Protein AF-0000000067175466 (afdb_homodimer)

Structure (mmCIF, N/CA/C/O backbone):
data_AF-0000000067175466-model_v1
#
loop_
_entity.id
_entity.type
_entity.pdbx_description
1 polymer 'Oxidoreductase, zinc-binding dehydrogenase family protein'
#
loop_
_atom_site.group_PDB
_atom_site.id
_atom_site.type_symbol
_atom_site.label_atom_id
_atom_site.label_alt_id
_atom_site.label_comp_id
_atom_site.label_asym_id
_atom_site.label_entity_id
_atom_site.label_seq_id
_atom_site.pdbx_PDB_ins_code
_atom_site.Cartn_x
_atom_site.Cartn_y
_atom_site.Cartn_z
_atom_site.occupancy
_atom_site.B_iso_or_equiv
_atom_site.auth_seq_id
_atom_site.auth_comp_id
_atom_site.auth_asym_id
_atom_site.auth_atom_id
_atom_site.pdbx_PDB_model_num
ATOM 1 N N . MET A 1 1 ? 16.094 -50.844 -19 1 35.53 1 MET A N 1
ATOM 2 C CA . MET A 1 1 ? 17.141 -49.906 -19.438 1 35.53 1 MET A CA 1
ATOM 3 C C . MET A 1 1 ? 16.75 -48.469 -19.141 1 35.53 1 MET A C 1
ATOM 5 O O . MET A 1 1 ? 15.695 -48 -19.578 1 35.53 1 MET A O 1
ATOM 9 N N . VAL A 1 2 ? 16.969 -47.969 -17.984 1 48.56 2 VAL A N 1
ATOM 10 C CA . VAL A 1 2 ? 16.625 -46.594 -17.594 1 48.56 2 VAL A CA 1
ATOM 11 C C . VAL A 1 2 ? 16.984 -45.625 -18.719 1 48.56 2 VAL A C 1
ATOM 13 O O . VAL A 1 2 ? 18.156 -45.531 -19.109 1 48.56 2 VAL A O 1
ATOM 16 N N . GLY A 1 3 ? 16.109 -45.406 -19.625 1 63.59 3 GLY A N 1
ATOM 17 C CA . GLY A 1 3 ? 16.406 -44.719 -20.859 1 63.59 3 GLY A CA 1
ATOM 18 C C . GLY A 1 3 ? 17.25 -43.469 -20.672 1 63.59 3 GLY A C 1
ATOM 19 O O . GLY A 1 3 ? 17.25 -42.875 -19.594 1 63.59 3 GLY A O 1
ATOM 20 N N . THR A 1 4 ? 18.344 -43.312 -21.453 1 87.56 4 THR A N 1
ATOM 21 C CA . THR A 1 4 ? 19.375 -42.281 -21.422 1 87.56 4 THR A CA 1
ATOM 22 C C . THR A 1 4 ? 18.812 -40.969 -21.953 1 87.56 4 THR A C 1
ATOM 24 O O . THR A 1 4 ? 19.516 -39.938 -21.938 1 87.56 4 THR A O 1
ATOM 27 N N . GLU A 1 5 ? 17.453 -41.125 -22.312 1 96 5 GLU A N 1
ATOM 28 C CA . GLU A 1 5 ? 16.859 -39.906 -22.875 1 96 5 GLU A CA 1
ATOM 29 C C . GLU A 1 5 ? 15.438 -39.719 -22.359 1 96 5 GLU A C 1
ATOM 31 O O . GLU A 1 5 ? 14.805 -40.656 -21.875 1 96 5 GLU A O 1
ATOM 36 N N . ILE A 1 6 ? 15.008 -38.5 -22.422 1 96.25 6 ILE A N 1
ATOM 37 C CA . ILE A 1 6 ? 13.633 -38.188 -22.047 1 96.25 6 ILE A CA 1
ATOM 38 C C . ILE A 1 6 ? 13.031 -37.219 -23.078 1 96.25 6 ILE A C 1
ATOM 40 O O . ILE A 1 6 ? 13.758 -36.531 -23.812 1 96.25 6 ILE A O 1
ATOM 44 N N . ARG A 1 7 ? 11.672 -37.188 -23.109 1 97.12 7 ARG A N 1
ATOM 45 C CA . ARG A 1 7 ? 10.922 -36.219 -23.875 1 97.12 7 ARG A CA 1
ATOM 46 C C . ARG A 1 7 ? 10.656 -34.969 -23.047 1 97.12 7 ARG A C 1
ATOM 48 O O . ARG A 1 7 ? 10.43 -35.062 -21.828 1 97.12 7 ARG A O 1
ATOM 55 N N . ARG A 1 8 ? 10.766 -33.844 -23.625 1 97.12 8 ARG A N 1
ATOM 56 C CA . ARG A 1 8 ? 10.375 -32.594 -22.984 1 97.12 8 ARG A CA 1
ATOM 57 C C . ARG A 1 8 ? 9.703 -31.656 -23.984 1 97.12 8 ARG A C 1
ATOM 59 O O . ARG A 1 8 ? 9.992 -31.703 -25.188 1 97.12 8 ARG A O 1
ATOM 66 N N . VAL A 1 9 ? 8.828 -30.875 -23.531 1 97.06 9 VAL A N 1
ATOM 67 C CA . VAL A 1 9 ? 8.125 -29.906 -24.375 1 97.06 9 VAL A CA 1
ATOM 68 C C . VAL A 1 9 ? 8.984 -28.656 -24.547 1 97.06 9 VAL A C 1
ATOM 70 O O . VAL A 1 9 ? 9.625 -28.203 -23.609 1 97.06 9 VAL A O 1
ATOM 73 N N . VAL A 1 10 ? 9.047 -28.141 -25.734 1 96.75 10 VAL A N 1
ATOM 74 C CA . VAL A 1 10 ? 9.648 -26.844 -26.047 1 96.75 10 VAL A CA 1
ATOM 75 C C . VAL A 1 10 ? 8.625 -25.953 -26.75 1 96.75 10 VAL A C 1
ATOM 77 O O . VAL A 1 10 ? 7.949 -26.375 -27.688 1 96.75 10 VAL A O 1
ATOM 80 N N . VAL A 1 11 ? 8.477 -24.766 -26.203 1 95 11 VAL A N 1
ATOM 81 C CA . VAL A 1 11 ? 7.527 -23.797 -26.75 1 95 11 VAL A CA 1
ATOM 82 C C . VAL A 1 11 ? 8.281 -22.672 -27.438 1 95 11 VAL A C 1
ATOM 84 O O . VAL A 1 11 ? 9.023 -21.922 -26.797 1 95 11 VAL A O 1
ATOM 87 N N . SER A 1 12 ? 8.055 -22.516 -28.734 1 92.88 12 SER A N 1
ATOM 88 C CA . SER A 1 12 ? 8.68 -21.438 -29.5 1 92.88 12 SER A CA 1
ATOM 89 C C . SER A 1 12 ? 7.668 -20.344 -29.828 1 92.88 12 SER A C 1
ATOM 91 O O . SER A 1 12 ? 8.047 -19.219 -30.125 1 92.88 12 SER A O 1
ATOM 93 N N . ALA A 1 13 ? 6.496 -20.688 -29.875 1 89.19 13 ALA A N 1
ATOM 94 C CA . ALA A 1 13 ? 5.328 -19.828 -30.062 1 89.19 13 ALA A CA 1
ATOM 95 C C . ALA A 1 13 ? 4.039 -20.578 -29.734 1 89.19 13 ALA A C 1
ATOM 97 O O . ALA A 1 13 ? 4.059 -21.781 -29.5 1 89.19 13 ALA A O 1
ATOM 98 N N . LEU A 1 14 ? 2.949 -19.828 -29.656 1 84.75 14 LEU A N 1
ATOM 99 C CA . LEU A 1 14 ? 1.673 -20.453 -29.328 1 84.75 14 LEU A CA 1
ATOM 100 C C . LEU A 1 14 ? 1.303 -21.5 -30.359 1 84.75 14 LEU A C 1
ATOM 102 O O . LEU A 1 14 ? 0.664 -22.516 -30.031 1 84.75 14 LEU A O 1
ATOM 106 N N . ASP A 1 15 ? 1.698 -21.281 -31.578 1 87.69 15 ASP A N 1
ATOM 107 C CA . ASP A 1 15 ? 1.371 -22.203 -32.656 1 87.69 15 ASP A CA 1
ATOM 108 C C . ASP A 1 15 ? 2.562 -23.094 -33 1 87.69 15 ASP A C 1
ATOM 110 O O . ASP A 1 15 ? 2.572 -23.766 -34.031 1 87.69 15 ASP A O 1
ATOM 114 N N . ASP A 1 16 ? 3.574 -23.062 -32.125 1 93.19 16 ASP A N 1
ATOM 115 C CA . ASP A 1 16 ? 4.77 -23.875 -32.344 1 93.19 16 ASP A CA 1
ATOM 116 C C . ASP A 1 16 ? 5.211 -24.516 -31.016 1 93.19 16 ASP A C 1
ATOM 118 O O . ASP A 1 16 ? 6.168 -24.062 -30.391 1 93.19 16 ASP A O 1
ATOM 122 N N . ILE A 1 17 ? 4.625 -25.547 -30.656 1 94.88 17 ILE A N 1
ATOM 123 C CA . ILE A 1 17 ? 4.895 -26.359 -29.469 1 94.88 17 ILE A CA 1
ATOM 124 C C . ILE A 1 17 ? 5.301 -27.766 -29.891 1 94.88 17 ILE A C 1
ATOM 126 O O . ILE A 1 17 ? 4.539 -28.453 -30.578 1 94.88 17 ILE A O 1
ATOM 130 N N . ALA A 1 18 ? 6.477 -28.094 -29.516 1 95.88 18 ALA A N 1
ATOM 131 C CA . ALA A 1 18 ? 7.023 -29.375 -29.969 1 95.88 18 ALA A CA 1
ATOM 132 C C . ALA A 1 18 ? 7.562 -30.188 -28.797 1 95.88 18 ALA A C 1
ATOM 134 O O . ALA A 1 18 ? 7.715 -29.656 -27.688 1 95.88 18 ALA A O 1
ATOM 135 N N . ILE A 1 19 ? 7.73 -31.438 -29.031 1 96.62 19 ILE A N 1
ATOM 136 C CA . ILE A 1 19 ? 8.391 -32.344 -28.094 1 96.62 19 ILE A CA 1
ATOM 137 C C . ILE A 1 19 ? 9.789 -32.688 -28.609 1 96.62 19 ILE A C 1
ATOM 139 O O . ILE A 1 19 ? 9.953 -33.094 -29.75 1 96.62 19 ILE A O 1
ATOM 143 N N . GLU A 1 20 ? 10.719 -32.406 -27.797 1 96.88 20 GLU A N 1
ATOM 144 C CA . GLU A 1 20 ? 12.094 -32.75 -28.141 1 96.88 20 GLU A CA 1
ATOM 145 C C . GLU A 1 20 ? 12.609 -33.875 -27.234 1 96.88 20 GLU A C 1
ATOM 147 O O . GLU A 1 20 ? 12.07 -34.125 -26.156 1 96.88 20 GLU A O 1
ATOM 152 N N . THR A 1 21 ? 13.609 -34.594 -27.75 1 96.94 21 THR A N 1
ATOM 153 C CA . THR A 1 21 ? 14.289 -35.625 -26.969 1 96.94 21 THR A CA 1
ATOM 154 C C . THR A 1 21 ? 15.648 -35.125 -26.484 1 96.94 21 THR A C 1
ATOM 156 O O . THR A 1 21 ? 16.438 -34.625 -27.281 1 96.94 21 THR A O 1
ATOM 159 N N . VAL A 1 22 ? 15.859 -35.219 -25.25 1 97 22 VAL A N 1
ATOM 160 C CA . VAL A 1 22 ? 17.109 -34.781 -24.656 1 97 22 VAL A CA 1
ATOM 161 C C . VAL A 1 22 ? 17.656 -35.844 -23.719 1 97 22 VAL A C 1
ATOM 163 O O . VAL A 1 22 ? 16.938 -36.75 -23.297 1 97 22 VAL A O 1
ATOM 166 N N . PRO A 1 23 ? 18.938 -35.781 -23.438 1 96.69 23 PRO A N 1
ATOM 167 C CA . PRO A 1 23 ? 19.469 -36.688 -22.438 1 96.69 23 PRO A CA 1
ATOM 168 C C . PRO A 1 23 ? 18.766 -36.531 -21.078 1 96.69 23 PRO A C 1
ATOM 170 O O . PRO A 1 23 ? 18.422 -35.438 -20.672 1 96.69 23 PRO A O 1
ATOM 173 N N . GLN A 1 24 ? 18.5 -37.688 -20.453 1 96.44 24 GLN A N 1
ATOM 174 C CA . GLN A 1 24 ? 17.922 -37.625 -19.109 1 96.44 24 GLN A CA 1
ATOM 175 C C . GLN A 1 24 ? 18.844 -36.906 -18.141 1 96.44 24 GLN A C 1
ATOM 177 O O . GLN A 1 24 ? 20.016 -37.25 -18.016 1 96.44 24 GLN A O 1
ATOM 182 N N . PRO A 1 25 ? 18.375 -35.938 -17.484 1 95.38 25 PRO A N 1
ATOM 183 C CA . PRO A 1 25 ? 19.219 -35.219 -16.516 1 95.38 25 PRO A CA 1
ATOM 184 C C . PRO A 1 25 ? 19.531 -36.062 -15.273 1 95.38 25 PRO A C 1
ATOM 186 O O . PRO A 1 25 ? 18.688 -36.812 -14.805 1 95.38 25 PRO A O 1
ATOM 189 N N . GLU A 1 26 ? 20.688 -35.938 -14.781 1 96.81 26 GLU A N 1
ATOM 190 C CA . GLU A 1 26 ? 21.109 -36.594 -13.539 1 96.81 26 GLU A CA 1
ATOM 191 C C . GLU A 1 26 ? 21.172 -35.594 -12.391 1 96.81 26 GLU A C 1
ATOM 193 O O . GLU A 1 26 ? 21.703 -34.5 -12.547 1 96.81 26 GLU A O 1
ATOM 198 N N . PRO A 1 27 ? 20.594 -36 -11.258 1 98.12 27 PRO A N 1
ATOM 199 C CA . PRO A 1 27 ? 20.609 -35.062 -10.148 1 98.12 27 PRO A CA 1
ATOM 200 C C . PRO A 1 27 ? 22 -34.875 -9.539 1 98.12 27 PRO A C 1
ATOM 202 O O . PRO A 1 27 ? 22.719 -35.844 -9.336 1 98.12 27 PRO A O 1
ATOM 205 N N . GLY A 1 28 ? 22.359 -33.594 -9.367 1 98 28 GLY A N 1
ATOM 206 C CA . GLY A 1 28 ? 23.562 -33.281 -8.602 1 98 28 GLY A CA 1
ATOM 207 C C . GLY A 1 28 ? 23.344 -33.312 -7.105 1 98 28 GLY A C 1
ATOM 208 O O . GLY A 1 28 ? 22.281 -33.75 -6.637 1 98 28 GLY A O 1
ATOM 209 N N . PRO A 1 29 ? 24.438 -32.906 -6.352 1 98.19 29 PRO A N 1
ATOM 210 C CA . PRO A 1 29 ? 24.297 -32.844 -4.895 1 98.19 29 PRO A CA 1
ATOM 211 C C . PRO A 1 29 ? 23.094 -31.984 -4.461 1 98.19 29 PRO A C 1
ATOM 213 O O . PRO A 1 29 ? 22.938 -30.859 -4.938 1 98.19 29 PRO A O 1
ATOM 216 N N . GLY A 1 30 ? 22.234 -32.562 -3.564 1 98.12 30 GLY A N 1
ATOM 217 C CA . GLY A 1 30 ? 21.094 -31.844 -3.025 1 98.12 30 GLY A CA 1
ATOM 218 C C . GLY A 1 30 ? 19.891 -31.844 -3.957 1 98.12 30 GLY A C 1
ATOM 219 O O . GLY A 1 30 ? 18.828 -31.312 -3.613 1 98.12 30 GLY A O 1
ATOM 220 N N . GLU A 1 31 ? 20.062 -32.469 -5.098 1 98.56 31 GLU A N 1
ATOM 221 C CA . GLU A 1 31 ? 19 -32.5 -6.102 1 98.56 31 GLU A CA 1
ATOM 222 C C . GLU A 1 31 ? 18.375 -33.875 -6.195 1 98.56 31 GLU A C 1
ATOM 224 O O . GLU A 1 31 ? 18.906 -34.844 -5.664 1 98.56 31 GLU A O 1
ATOM 229 N N . VAL A 1 32 ? 17.234 -33.969 -6.797 1 98.75 32 VAL A N 1
ATOM 230 C CA . VAL A 1 32 ? 16.547 -35.219 -7.074 1 98.75 32 VAL A CA 1
ATOM 231 C C . VAL A 1 32 ? 16.016 -35.219 -8.5 1 98.75 32 VAL A C 1
ATOM 233 O O . VAL A 1 32 ? 15.812 -34.156 -9.094 1 98.75 32 VAL A O 1
ATOM 236 N N . ARG A 1 33 ? 15.859 -36.312 -9.062 1 98.5 33 ARG A N 1
ATOM 237 C CA . ARG A 1 33 ? 15.094 -36.469 -10.297 1 98.5 33 ARG A CA 1
ATOM 238 C C . ARG A 1 33 ? 13.672 -36.938 -10.008 1 98.5 33 ARG A C 1
ATOM 240 O O . ARG A 1 33 ? 13.469 -37.875 -9.242 1 98.5 33 ARG A O 1
ATOM 247 N N . VAL A 1 34 ? 12.773 -36.281 -10.523 1 98.44 34 VAL A N 1
ATOM 248 C CA . VAL A 1 34 ? 11.359 -36.531 -10.297 1 98.44 34 VAL A CA 1
ATOM 249 C C . VAL A 1 34 ? 10.703 -37.031 -11.594 1 98.44 34 VAL A C 1
ATOM 251 O O . VAL A 1 34 ? 10.867 -36.375 -12.641 1 98.44 34 VAL A O 1
ATOM 254 N N . ARG A 1 35 ? 10.047 -38.125 -11.555 1 97.88 35 ARG A N 1
ATOM 255 C CA . ARG A 1 35 ? 9.18 -38.531 -12.656 1 97.88 35 ARG A CA 1
ATOM 256 C C . ARG A 1 35 ? 7.891 -37.719 -12.656 1 97.88 35 ARG A C 1
ATOM 258 O O . ARG A 1 35 ? 7.168 -37.688 -11.656 1 97.88 35 ARG A O 1
ATOM 265 N N . THR A 1 36 ? 7.633 -37.094 -13.781 1 98.19 36 THR A N 1
ATOM 266 C CA . THR A 1 36 ? 6.465 -36.219 -13.859 1 98.19 36 THR A CA 1
ATOM 267 C C . THR A 1 36 ? 5.18 -37.031 -13.938 1 98.19 36 THR A C 1
ATOM 269 O O . THR A 1 36 ? 5.121 -38.031 -14.656 1 98.19 36 THR A O 1
ATOM 272 N N . VAL A 1 37 ? 4.195 -36.625 -13.18 1 97.75 37 VAL A N 1
ATOM 273 C CA . VAL A 1 37 ? 2.896 -37.281 -13.227 1 97.75 37 VAL A CA 1
ATOM 274 C C . VAL A 1 37 ? 1.866 -36.344 -13.875 1 97.75 37 VAL A C 1
ATOM 276 O O . VAL A 1 37 ? 1.176 -36.75 -14.82 1 97.75 37 VAL A O 1
ATOM 279 N N . LEU A 1 38 ? 1.752 -35.156 -13.391 1 97.81 38 LEU A N 1
ATOM 280 C CA . LEU A 1 38 ? 0.767 -34.156 -13.828 1 97.81 38 LEU A CA 1
ATOM 281 C C . LEU A 1 38 ? 1.372 -32.75 -13.852 1 97.81 38 LEU A C 1
ATOM 283 O O . LEU A 1 38 ? 2.148 -32.406 -12.961 1 97.81 38 LEU A O 1
ATOM 287 N N . VAL A 1 39 ? 1.062 -31.984 -14.891 1 98.19 39 VAL A N 1
ATOM 288 C CA . VAL A 1 39 ? 1.509 -30.594 -15 1 98.19 39 VAL A CA 1
ATOM 289 C C . VAL A 1 39 ? 0.324 -29.688 -15.336 1 98.19 39 VAL A C 1
ATOM 291 O O . VAL A 1 39 ? -0.518 -30.047 -16.172 1 98.19 39 VAL A O 1
ATOM 294 N N . GLY A 1 40 ? 0.217 -28.578 -14.625 1 97.19 40 GLY A N 1
ATOM 295 C CA . GLY A 1 40 ? -0.778 -27.578 -14.969 1 97.19 40 GLY A CA 1
ATOM 296 C C . GLY A 1 40 ? -0.244 -26.5 -15.883 1 97.19 40 GLY A C 1
ATOM 297 O O . GLY A 1 40 ? 0.903 -26.078 -15.75 1 97.19 40 GLY A O 1
ATOM 298 N N . ILE A 1 41 ? -1.105 -26.078 -16.797 1 94.5 41 ILE A N 1
ATOM 299 C CA . ILE A 1 41 ? -0.756 -24.953 -17.656 1 94.5 41 ILE A CA 1
ATOM 300 C C . ILE A 1 41 ? -1.214 -23.641 -17.016 1 94.5 41 ILE A C 1
ATOM 302 O O . ILE A 1 41 ? -2.375 -23.516 -16.625 1 94.5 41 ILE A O 1
ATOM 306 N N . CYS A 1 42 ? -0.315 -22.688 -16.859 1 88.38 42 CYS A N 1
ATOM 307 C CA . CYS A 1 42 ? -0.604 -21.406 -16.234 1 88.38 42 CYS A CA 1
ATOM 308 C C . CYS A 1 42 ? -0.792 -20.312 -17.266 1 88.38 42 CYS A C 1
ATOM 310 O O . CYS A 1 42 ? -0.293 -20.438 -18.391 1 88.38 42 CYS A O 1
ATOM 312 N N . GLY A 1 43 ? -1.577 -19.25 -16.828 1 82.69 43 GLY A N 1
ATOM 313 C CA . GLY A 1 43 ? -1.72 -18.109 -17.703 1 82.69 43 GLY A CA 1
ATOM 314 C C . GLY A 1 43 ? -0.39 -17.516 -18.125 1 82.69 43 GLY A C 1
ATOM 315 O O . GLY A 1 43 ? -0.25 -17.031 -19.25 1 82.69 43 GLY A O 1
ATOM 316 N N . SER A 1 44 ? 0.544 -17.531 -17.297 1 78.75 44 SER A N 1
ATOM 317 C CA . SER A 1 44 ? 1.871 -17.016 -17.625 1 78.75 44 SER A CA 1
ATOM 318 C C . SER A 1 44 ? 2.518 -17.797 -18.75 1 78.75 44 SER A C 1
ATOM 320 O O . SER A 1 44 ? 3.299 -17.266 -19.531 1 78.75 44 SER A O 1
ATOM 322 N N . ASP A 1 45 ? 2.234 -19.047 -18.812 1 83.25 45 ASP A N 1
ATOM 323 C CA . ASP A 1 45 ? 2.709 -19.859 -19.938 1 83.25 45 ASP A CA 1
ATOM 324 C C . ASP A 1 45 ? 2.141 -19.359 -21.266 1 83.25 45 ASP A C 1
ATOM 326 O O . ASP A 1 45 ? 2.857 -19.297 -22.266 1 83.25 45 ASP A O 1
ATOM 330 N N . LEU A 1 46 ? 0.896 -19.016 -21.141 1 79.31 46 LEU A N 1
ATOM 331 C CA . LEU A 1 46 ? 0.24 -18.5 -22.328 1 79.31 46 LEU A CA 1
ATOM 332 C C . LEU A 1 46 ? 0.834 -17.156 -22.734 1 79.31 46 LEU A C 1
ATOM 334 O O . LEU A 1 46 ? 1.092 -16.922 -23.922 1 79.31 46 LEU A O 1
ATOM 338 N N . HIS A 1 47 ? 1.051 -16.312 -21.734 1 78.12 47 HIS A N 1
ATOM 339 C CA . HIS A 1 47 ? 1.656 -15.016 -22 1 78.12 47 HIS A CA 1
ATOM 340 C C . HIS A 1 47 ? 3.041 -15.172 -22.625 1 78.12 47 HIS A C 1
ATOM 342 O O . HIS A 1 47 ? 3.398 -14.43 -23.547 1 78.12 47 HIS A O 1
ATOM 348 N N . ALA A 1 48 ? 3.748 -16.109 -22.156 1 77.44 48 ALA A N 1
ATOM 349 C CA . ALA A 1 48 ? 5.074 -16.391 -22.703 1 77.44 48 ALA A CA 1
ATOM 350 C C . ALA A 1 48 ? 4.984 -16.922 -24.125 1 77.44 48 ALA A C 1
ATOM 352 O O . ALA A 1 48 ? 5.711 -16.469 -25.016 1 77.44 48 ALA A O 1
ATOM 353 N N . ALA A 1 49 ? 4.133 -17.766 -24.328 1 78.88 49 ALA A N 1
ATOM 354 C CA . ALA A 1 49 ? 3.973 -18.391 -25.641 1 78.88 49 ALA A CA 1
ATOM 355 C C . ALA A 1 49 ? 3.602 -17.344 -26.703 1 78.88 49 ALA A C 1
ATOM 357 O O . ALA A 1 49 ? 3.951 -17.484 -27.875 1 78.88 49 ALA A O 1
ATOM 358 N N . CYS A 1 50 ? 2.973 -16.297 -26.156 1 75.56 50 CYS A N 1
ATOM 359 C CA . CYS A 1 50 ? 2.574 -15.211 -27.062 1 75.56 50 CYS A CA 1
ATOM 360 C C . CYS A 1 50 ? 3.693 -14.188 -27.219 1 75.56 50 CYS A C 1
ATOM 362 O O . CYS A 1 50 ? 3.568 -13.242 -28 1 75.56 50 CYS A O 1
ATOM 364 N N . GLY A 1 51 ? 4.777 -14.398 -26.578 1 68.44 51 GLY A N 1
ATOM 365 C CA . GLY A 1 51 ? 5.934 -13.523 -26.672 1 68.44 51 GLY A CA 1
ATOM 366 C C . GLY A 1 51 ? 5.785 -12.242 -25.859 1 68.44 51 GLY A C 1
ATOM 367 O O . GLY A 1 51 ? 6.492 -11.266 -26.109 1 68.44 51 GLY A O 1
ATOM 368 N N . HIS A 1 52 ? 4.914 -12.25 -24.969 1 67.81 52 HIS A N 1
ATOM 369 C CA . HIS A 1 52 ? 4.586 -11.008 -24.281 1 67.81 52 HIS A CA 1
ATOM 370 C C . HIS A 1 52 ? 5.098 -11.016 -22.844 1 67.81 52 HIS A C 1
ATOM 372 O O . HIS A 1 52 ? 4.973 -10.023 -22.125 1 67.81 52 HIS A O 1
ATOM 378 N N . HIS A 1 53 ? 5.727 -12.102 -22.453 1 71.38 53 HIS A N 1
ATOM 379 C CA . HIS A 1 53 ? 6.191 -12.148 -21.062 1 71.38 53 HIS A CA 1
ATOM 380 C C . HIS A 1 53 ? 7.559 -11.492 -20.922 1 71.38 53 HIS A C 1
ATOM 382 O O . HIS A 1 53 ? 8.508 -11.859 -21.625 1 71.38 53 HIS A O 1
ATOM 388 N N . PRO A 1 54 ? 7.73 -10.617 -19.984 1 64.12 54 PRO A N 1
ATOM 389 C CA . PRO A 1 54 ? 8.961 -9.828 -19.922 1 64.12 54 PRO A CA 1
ATOM 390 C C . PRO A 1 54 ? 10.164 -10.648 -19.469 1 64.12 54 PRO A C 1
ATOM 392 O O . PRO A 1 54 ? 11.312 -10.281 -19.75 1 64.12 54 PRO A O 1
ATOM 395 N N . PHE A 1 55 ? 9.898 -11.828 -18.922 1 69.81 55 PHE A N 1
ATOM 396 C CA . PHE A 1 55 ? 11.031 -12.477 -18.281 1 69.81 55 PHE A CA 1
ATOM 397 C C . PHE A 1 55 ? 11.227 -13.891 -18.812 1 69.81 55 PHE A C 1
ATOM 399 O O . PHE A 1 55 ? 12.031 -14.656 -18.281 1 69.81 55 PHE A O 1
ATOM 406 N N . ILE A 1 56 ? 10.43 -14.242 -19.734 1 74 56 ILE A N 1
ATOM 407 C CA . ILE A 1 56 ? 10.57 -15.562 -20.344 1 74 56 ILE A CA 1
ATOM 408 C C . ILE A 1 56 ? 10.961 -15.422 -21.812 1 74 56 ILE A C 1
ATOM 410 O O . ILE A 1 56 ? 10.188 -14.922 -22.625 1 74 56 ILE A O 1
ATOM 414 N N . ASP A 1 57 ? 12.188 -15.875 -22.109 1 81.69 57 ASP A N 1
ATOM 415 C CA . ASP A 1 57 ? 12.672 -15.844 -23.484 1 81.69 57 ASP A CA 1
ATOM 416 C C . ASP A 1 57 ? 12.242 -17.094 -24.25 1 81.69 57 ASP A C 1
ATOM 418 O O . ASP A 1 57 ? 12.266 -18.203 -23.703 1 81.69 57 ASP A O 1
ATOM 422 N N . LEU A 1 58 ? 11.852 -16.859 -25.438 1 84.31 58 LEU A N 1
ATOM 423 C CA . LEU A 1 58 ? 11.539 -17.984 -26.297 1 84.31 58 LEU A CA 1
ATOM 424 C C . LEU A 1 58 ? 12.773 -18.453 -27.062 1 84.31 58 LEU A C 1
ATOM 426 O O . LEU A 1 58 ? 13.641 -17.641 -27.406 1 84.31 58 LEU A O 1
ATOM 430 N N . PRO A 1 59 ? 12.922 -19.766 -27.359 1 90.25 59 PRO A N 1
ATOM 431 C CA . PRO A 1 59 ? 12.008 -20.797 -26.891 1 90.25 59 PRO A CA 1
ATOM 432 C C . PRO A 1 59 ? 12.188 -21.125 -25.406 1 90.25 59 PRO A C 1
ATOM 434 O O . PRO A 1 59 ? 13.273 -20.891 -24.859 1 90.25 59 PRO A O 1
ATOM 437 N N . TYR A 1 60 ? 11.188 -21.5 -24.734 1 91.19 60 TYR A N 1
ATOM 438 C CA . TYR A 1 60 ? 11.352 -21.906 -23.344 1 91.19 60 TYR A CA 1
ATOM 439 C C . TYR A 1 60 ? 10.75 -23.281 -23.094 1 91.19 60 TYR A C 1
ATOM 441 O O . TYR A 1 60 ? 10.133 -23.859 -23.984 1 91.19 60 TYR A O 1
ATOM 449 N N . ARG A 1 61 ? 11.008 -23.953 -22 1 95.5 61 ARG A N 1
ATOM 450 C CA . ARG A 1 61 ? 10.578 -25.281 -21.578 1 95.5 61 ARG A CA 1
ATOM 451 C C . ARG A 1 61 ? 9.703 -25.203 -20.328 1 95.5 61 ARG A C 1
ATOM 453 O O . ARG A 1 61 ? 10.211 -25.078 -19.219 1 95.5 61 ARG A O 1
ATOM 460 N N . PRO A 1 62 ? 8.375 -25.297 -20.531 1 96.06 62 PRO A N 1
ATOM 461 C CA . PRO A 1 62 ? 7.41 -24.938 -19.484 1 96.06 62 PRO A CA 1
ATOM 462 C C . PRO A 1 62 ? 7.25 -26.047 -18.438 1 96.06 62 PRO A C 1
ATOM 464 O O . PRO A 1 62 ? 7.777 -27.141 -18.609 1 96.06 62 PRO A O 1
ATOM 467 N N . GLY A 1 63 ? 6.488 -25.672 -17.344 1 96.62 63 GLY A N 1
ATOM 468 C CA . GLY A 1 63 ? 6.055 -26.641 -16.359 1 96.62 63 GLY A CA 1
ATOM 469 C C . GLY A 1 63 ? 6.414 -26.234 -14.938 1 96.62 63 GLY A C 1
ATOM 470 O O . GLY A 1 63 ? 7.184 -26.922 -14.266 1 96.62 63 GLY A O 1
ATOM 471 N N . HIS A 1 64 ? 5.828 -25.125 -14.469 1 97 64 HIS A N 1
ATOM 472 C CA . HIS A 1 64 ? 6.145 -24.703 -13.102 1 97 64 HIS A CA 1
ATOM 473 C C . HIS A 1 64 ? 5.086 -25.188 -12.125 1 97 64 HIS A C 1
ATOM 475 O O . HIS A 1 64 ? 5.281 -25.141 -10.906 1 97 64 HIS A O 1
ATOM 481 N N . GLU A 1 65 ? 3.996 -25.641 -12.57 1 97.81 65 GLU A N 1
ATOM 482 C CA . GLU A 1 65 ? 2.992 -26.359 -11.789 1 97.81 65 GLU A CA 1
ATOM 483 C C . GLU A 1 65 ? 3.082 -27.859 -12.023 1 97.81 65 GLU A C 1
ATOM 485 O O . GLU A 1 65 ? 2.705 -28.359 -13.086 1 97.81 65 GLU A O 1
ATOM 490 N N . ALA A 1 66 ? 3.525 -28.594 -10.938 1 98.19 66 ALA A N 1
ATOM 491 C CA . ALA A 1 66 ? 3.777 -30 -11.258 1 98.19 66 ALA A CA 1
ATOM 492 C C . ALA A 1 66 ? 3.635 -30.875 -10.016 1 98.19 66 ALA A C 1
ATOM 494 O O . ALA A 1 66 ? 3.918 -30.438 -8.898 1 98.19 66 ALA A O 1
ATOM 495 N N . VAL A 1 67 ? 3.203 -32.062 -10.242 1 98.25 67 VAL A N 1
ATOM 496 C CA . VAL A 1 67 ? 3.199 -33.188 -9.297 1 98.25 67 VAL A CA 1
ATOM 497 C C . VAL A 1 67 ? 3.963 -34.375 -9.891 1 98.25 67 VAL A C 1
ATOM 499 O O . VAL A 1 67 ? 3.863 -34.625 -11.094 1 98.25 67 VAL A O 1
ATOM 502 N N . GLY A 1 68 ? 4.711 -35.031 -9.055 1 98 68 GLY A N 1
ATOM 503 C CA . GLY A 1 68 ? 5.484 -36.156 -9.531 1 98 68 GLY A CA 1
ATOM 504 C C . GLY A 1 68 ? 5.934 -37.094 -8.414 1 98 68 GLY A C 1
ATOM 505 O O . GLY A 1 68 ? 5.426 -37 -7.293 1 98 68 GLY A O 1
ATOM 506 N N . VAL A 1 69 ? 6.816 -38 -8.797 1 98.19 69 VAL A N 1
ATOM 507 C CA . VAL A 1 69 ? 7.363 -38.969 -7.863 1 98.19 69 VAL A CA 1
ATOM 508 C C . VAL A 1 69 ? 8.891 -38.969 -7.938 1 98.19 69 VAL A C 1
ATOM 510 O O . VAL A 1 69 ? 9.461 -39.031 -9.023 1 98.19 69 VAL A O 1
ATOM 513 N N . VAL A 1 70 ? 9.508 -38.875 -6.766 1 98.62 70 VAL A N 1
ATOM 514 C CA . VAL A 1 70 ? 10.961 -38.875 -6.723 1 98.62 70 VAL A CA 1
ATOM 515 C C . VAL A 1 70 ? 11.492 -40.25 -7.133 1 98.62 70 VAL A C 1
ATOM 517 O O . VAL A 1 70 ? 11.117 -41.281 -6.547 1 98.62 70 VAL A O 1
ATOM 520 N N . GLU A 1 71 ? 12.398 -40.219 -8.078 1 97.62 71 GLU A N 1
ATOM 521 C CA . GLU A 1 71 ? 12.891 -41.469 -8.617 1 97.62 71 GLU A CA 1
ATOM 522 C C . GLU A 1 71 ? 14.367 -41.688 -8.289 1 97.62 71 GLU A C 1
ATOM 524 O O . GLU A 1 71 ? 14.812 -42.812 -8.117 1 97.62 71 GLU A O 1
ATOM 529 N N . THR A 1 72 ? 15.125 -40.656 -8.336 1 97.94 72 THR A N 1
ATOM 530 C CA . THR A 1 72 ? 16.562 -40.719 -8.102 1 97.94 72 THR A CA 1
ATOM 531 C C . THR A 1 72 ? 17.016 -39.594 -7.176 1 97.94 72 THR A C 1
ATOM 533 O O . THR A 1 72 ? 16.547 -38.469 -7.277 1 97.94 72 THR A O 1
ATOM 536 N N . LEU A 1 73 ? 17.938 -39.969 -6.312 1 98.44 73 LEU A N 1
ATOM 537 C CA . LEU A 1 73 ? 18.469 -39 -5.344 1 98.44 73 LEU A CA 1
ATOM 538 C C . LEU A 1 73 ? 19.906 -38.625 -5.684 1 98.44 73 LEU A C 1
ATOM 540 O O . LEU A 1 73 ? 20.703 -39.469 -6.082 1 98.44 73 LEU A O 1
ATOM 544 N N . GLY A 1 74 ? 20.156 -37.344 -5.621 1 98.19 74 GLY A N 1
ATOM 545 C CA . GLY A 1 74 ? 21.547 -36.938 -5.637 1 98.19 74 GLY A CA 1
ATOM 546 C C . GLY A 1 74 ? 22.234 -37.094 -4.297 1 98.19 74 GLY A C 1
ATOM 547 O O . GLY A 1 74 ? 21.594 -37.438 -3.305 1 98.19 74 GLY A O 1
ATOM 548 N N . ALA A 1 75 ? 23.547 -36.781 -4.348 1 98 75 ALA A N 1
ATOM 549 C CA . ALA A 1 75 ? 24.328 -36.906 -3.125 1 98 75 ALA A CA 1
ATOM 550 C C . ALA A 1 75 ? 23.781 -36 -2.025 1 98 75 ALA A C 1
ATOM 552 O O . ALA A 1 75 ? 23.438 -34.844 -2.281 1 98 75 ALA A O 1
ATOM 553 N N . GLY A 1 76 ? 23.625 -36.562 -0.801 1 97.94 76 GLY A N 1
ATOM 554 C CA . GLY A 1 76 ? 23.281 -35.75 0.362 1 97.94 76 GLY A CA 1
ATOM 555 C C . GLY A 1 76 ? 21.781 -35.688 0.604 1 97.94 76 GLY A C 1
ATOM 556 O O . GLY A 1 76 ? 21.344 -35.125 1.611 1 97.94 76 GLY A O 1
ATOM 557 N N . VAL A 1 77 ? 20.969 -36.188 -0.28 1 98.31 77 VAL A N 1
ATOM 558 C CA . VAL A 1 77 ? 19.516 -36.156 -0.107 1 98.31 77 VAL A CA 1
ATOM 559 C C . VAL A 1 77 ? 19.047 -37.344 0.726 1 98.31 77 VAL A C 1
ATOM 561 O O . VAL A 1 77 ? 19.516 -38.469 0.516 1 98.31 77 VAL A O 1
ATOM 564 N N . ASP A 1 78 ? 18.25 -37.125 1.679 1 98.06 78 ASP A N 1
ATOM 565 C CA . ASP A 1 78 ? 17.719 -38.156 2.562 1 98.06 78 ASP A CA 1
ATOM 566 C C . ASP A 1 78 ? 17.016 -39.25 1.767 1 98.06 78 ASP A C 1
ATOM 568 O O . ASP A 1 78 ? 16.234 -38.969 0.861 1 98.06 78 ASP A O 1
ATOM 572 N N . GLU A 1 79 ? 17.188 -40.438 2.078 1 97.62 79 GLU A N 1
ATOM 573 C CA . GLU A 1 79 ? 16.656 -41.594 1.37 1 97.62 79 GLU A CA 1
ATOM 574 C C . GLU A 1 79 ? 15.133 -41.625 1.454 1 97.62 79 GLU A C 1
ATOM 576 O O . GLU A 1 79 ? 14.477 -42.25 0.618 1 97.62 79 GLU A O 1
ATOM 581 N N . SER A 1 80 ? 14.594 -41 2.42 1 97.06 80 SER A N 1
ATOM 582 C CA . SER A 1 80 ? 13.148 -41.031 2.607 1 97.06 80 SER A CA 1
ATOM 583 C C . SER A 1 80 ? 12.43 -40.344 1.449 1 97.06 80 SER A C 1
ATOM 585 O O . SER A 1 80 ? 11.219 -40.469 1.292 1 97.06 80 SER A O 1
ATOM 587 N N . TRP A 1 81 ? 13.164 -39.594 0.652 1 98.06 81 TRP A N 1
ATOM 588 C CA . TRP A 1 81 ? 12.578 -38.906 -0.486 1 98.06 81 TRP A CA 1
ATOM 589 C C . TRP A 1 81 ? 12.297 -39.875 -1.632 1 98.06 81 TRP A C 1
ATOM 591 O O . TRP A 1 81 ? 11.484 -39.562 -2.516 1 98.06 81 TRP A O 1
ATOM 601 N N . LEU A 1 82 ? 12.992 -41 -1.67 1 98.25 82 LEU A N 1
ATOM 602 C CA . LEU A 1 82 ? 12.82 -41.938 -2.773 1 98.25 82 LEU A CA 1
ATOM 603 C C . LEU A 1 82 ? 11.398 -42.5 -2.807 1 98.25 82 LEU A C 1
ATOM 605 O O . LEU A 1 82 ? 10.906 -43 -1.802 1 98.25 82 LEU A O 1
ATOM 609 N N . GLY A 1 83 ? 10.719 -42.312 -3.92 1 97.94 83 GLY A N 1
ATOM 610 C CA . GLY A 1 83 ? 9.367 -42.812 -4.09 1 97.94 83 GLY A CA 1
ATOM 611 C C . GLY A 1 83 ? 8.297 -41.875 -3.57 1 97.94 83 GLY A C 1
ATOM 612 O O . GLY A 1 83 ? 7.105 -42.094 -3.768 1 97.94 83 GLY A O 1
ATOM 613 N N . ALA A 1 84 ? 8.688 -40.812 -2.957 1 97.88 84 ALA A N 1
ATOM 614 C CA . ALA A 1 84 ? 7.73 -39.844 -2.391 1 97.88 84 ALA A CA 1
ATOM 615 C C . ALA A 1 84 ? 6.969 -39.125 -3.49 1 97.88 84 ALA A C 1
ATOM 617 O O . ALA A 1 84 ? 7.555 -38.719 -4.496 1 97.88 84 ALA A O 1
ATOM 618 N N . ARG A 1 85 ? 5.617 -38.938 -3.33 1 98.12 85 ARG A N 1
ATOM 619 C CA . ARG A 1 85 ? 4.844 -38.031 -4.145 1 98.12 85 ARG A CA 1
ATOM 620 C C . ARG A 1 85 ? 5.121 -36.562 -3.738 1 98.12 85 ARG A C 1
ATOM 622 O O . ARG A 1 85 ? 5.18 -36.25 -2.549 1 98.12 85 ARG A O 1
ATOM 629 N N . VAL A 1 86 ? 5.32 -35.719 -4.754 1 98.56 86 VAL A N 1
ATOM 630 C CA . VAL A 1 86 ? 5.758 -34.375 -4.41 1 98.56 86 VAL A CA 1
ATOM 631 C C . VAL A 1 86 ? 5.055 -33.375 -5.312 1 98.56 86 VAL A C 1
ATOM 633 O O . VAL A 1 86 ? 4.645 -33.688 -6.426 1 98.56 86 VAL A O 1
ATOM 636 N N . ALA A 1 87 ? 4.805 -32.219 -4.789 1 98.56 87 ALA A N 1
ATOM 637 C CA . ALA A 1 87 ? 4.492 -31.016 -5.562 1 98.56 87 ALA A CA 1
ATOM 638 C C . ALA A 1 87 ? 5.695 -30.078 -5.637 1 98.56 87 ALA A C 1
ATOM 640 O O . ALA A 1 87 ? 6.52 -30.047 -4.719 1 98.56 87 ALA A O 1
ATOM 641 N N . VAL A 1 88 ? 5.805 -29.344 -6.668 1 98.5 88 VAL A N 1
ATOM 642 C CA . VAL A 1 88 ? 6.969 -28.5 -6.918 1 98.5 88 VAL A CA 1
ATOM 643 C C . VAL A 1 88 ? 6.672 -27.062 -6.477 1 98.5 88 VAL A C 1
ATOM 645 O O . VAL A 1 88 ? 5.668 -26.484 -6.883 1 98.5 88 VAL A O 1
ATOM 648 N N . GLU A 1 89 ? 7.43 -26.5 -5.602 1 98.31 89 GLU A N 1
ATOM 649 C CA . GLU A 1 89 ? 7.523 -25.062 -5.391 1 98.31 89 GLU A CA 1
ATOM 650 C C . GLU A 1 89 ? 8.57 -24.438 -6.312 1 98.31 89 GLU A C 1
ATOM 652 O O . GLU A 1 89 ? 9.773 -24.562 -6.07 1 98.31 89 GLU A O 1
ATOM 657 N N . PRO A 1 90 ? 8.203 -23.734 -7.277 1 97.56 90 PRO A N 1
ATOM 658 C CA . PRO A 1 90 ? 9.078 -23.453 -8.414 1 97.56 90 PRO A CA 1
ATOM 659 C C . PRO A 1 90 ? 10.031 -22.297 -8.156 1 97.56 90 PRO A C 1
ATOM 661 O O . PRO A 1 90 ? 10.844 -21.953 -9.023 1 97.56 90 PRO A O 1
ATOM 664 N N . ASN A 1 91 ? 10 -21.609 -7.012 1 96.94 91 ASN A N 1
ATOM 665 C CA . ASN A 1 91 ? 10.859 -20.469 -6.695 1 96.94 91 ASN A CA 1
ATOM 666 C C . ASN A 1 91 ? 12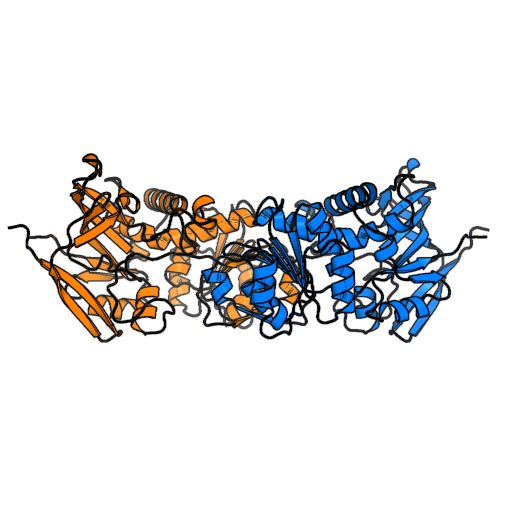.312 -20.891 -6.523 1 96.94 91 ASN A C 1
ATOM 668 O O . ASN A 1 91 ? 12.633 -21.672 -5.621 1 96.94 91 ASN A O 1
ATOM 672 N N . LEU A 1 92 ? 13.164 -20.438 -7.332 1 97.38 92 LEU A N 1
ATOM 673 C CA . LEU A 1 92 ? 14.602 -20.641 -7.199 1 97.38 92 LEU A CA 1
ATOM 674 C C . LEU A 1 92 ? 15.289 -19.391 -6.672 1 97.38 92 LEU A C 1
ATOM 676 O O . LEU A 1 92 ? 15.758 -18.562 -7.449 1 97.38 92 LEU A O 1
ATOM 680 N N . ALA A 1 93 ? 15.414 -19.297 -5.312 1 97.56 93 ALA A N 1
ATOM 681 C CA . ALA A 1 93 ? 15.898 -18.094 -4.633 1 97.56 93 ALA A CA 1
ATOM 682 C C . ALA A 1 93 ? 17.375 -18.234 -4.266 1 97.56 93 ALA A C 1
ATOM 684 O O . ALA A 1 93 ? 17.891 -19.344 -4.113 1 97.56 93 ALA A O 1
ATOM 685 N N . CYS A 1 94 ? 18.094 -17.172 -4.062 1 97 94 CYS A N 1
ATOM 686 C CA . CYS A 1 94 ? 19.531 -17.172 -3.785 1 97 94 CYS A CA 1
ATOM 687 C C . CYS A 1 94 ? 19.797 -17.547 -2.332 1 97 94 CYS A C 1
ATOM 689 O O . CYS A 1 94 ? 20.891 -18.016 -2.002 1 97 94 CYS A O 1
ATOM 691 N N . GLY A 1 95 ? 18.891 -17.25 -1.471 1 96.94 95 GLY A N 1
ATOM 692 C CA . GLY A 1 95 ? 19 -17.594 -0.063 1 96.94 95 GLY A CA 1
ATOM 693 C C . GLY A 1 95 ? 19.859 -16.609 0.724 1 96.94 95 GLY A C 1
ATOM 694 O O . GLY A 1 95 ? 19.984 -16.734 1.943 1 96.94 95 GLY A O 1
ATOM 695 N N . ALA A 1 96 ? 20.359 -15.547 0.007 1 97.19 96 ALA A N 1
ATOM 696 C CA . ALA A 1 96 ? 21.359 -14.742 0.697 1 97.19 96 ALA A CA 1
ATOM 697 C C . ALA A 1 96 ? 21 -13.258 0.662 1 97.19 96 ALA A C 1
ATOM 699 O O . ALA A 1 96 ? 21.5 -12.469 1.465 1 97.19 96 ALA A O 1
ATOM 700 N N . CYS A 1 97 ? 20.172 -12.859 -0.23 1 96.75 97 CYS A N 1
ATOM 701 C CA . CYS A 1 97 ? 19.828 -11.438 -0.311 1 96.75 97 CYS A CA 1
ATOM 702 C C . CYS A 1 97 ? 18.953 -11.016 0.86 1 96.75 97 CYS A C 1
ATOM 704 O O . CYS A 1 97 ? 18.516 -11.859 1.653 1 96.75 97 CYS A O 1
ATOM 706 N N . ALA A 1 98 ? 18.656 -9.766 0.963 1 95.06 98 ALA A N 1
ATOM 707 C CA . ALA A 1 98 ? 17.875 -9.227 2.076 1 95.06 98 ALA A CA 1
ATOM 708 C C . ALA A 1 98 ? 16.484 -9.836 2.113 1 95.06 98 ALA A C 1
ATOM 710 O O . ALA A 1 98 ? 15.977 -10.195 3.182 1 95.06 98 ALA A O 1
ATOM 711 N N . GLN A 1 99 ? 15.844 -9.977 0.967 1 97.75 99 GLN A N 1
ATOM 712 C CA . GLN A 1 99 ? 14.5 -10.539 0.874 1 97.75 99 GLN A CA 1
ATOM 713 C C . GLN A 1 99 ? 14.484 -11.992 1.325 1 97.75 99 GLN A C 1
ATOM 715 O O . GLN A 1 99 ? 13.586 -12.414 2.059 1 97.75 99 GLN A O 1
ATOM 720 N N . CYS A 1 100 ? 15.477 -12.758 0.932 1 97.88 100 CYS A N 1
ATOM 721 C CA . CYS A 1 100 ? 15.562 -14.156 1.323 1 97.88 100 CYS A CA 1
ATOM 722 C C . CYS A 1 100 ? 15.773 -14.289 2.826 1 97.88 100 CYS A C 1
ATOM 724 O O . CYS A 1 100 ? 15.141 -15.125 3.475 1 97.88 100 CYS A O 1
ATOM 726 N N . ARG A 1 101 ? 16.578 -13.461 3.336 1 96.62 101 ARG A N 1
ATOM 727 C CA . ARG A 1 101 ? 16.859 -13.508 4.77 1 96.62 101 ARG A CA 1
ATOM 728 C C . ARG A 1 101 ? 15.625 -13.148 5.582 1 96.62 101 ARG A C 1
ATOM 730 O O . ARG A 1 101 ? 15.445 -13.641 6.699 1 96.62 101 ARG A O 1
ATOM 737 N N . ASP A 1 102 ? 14.758 -12.375 4.988 1 95.19 102 ASP A N 1
ATOM 738 C CA . ASP A 1 102 ? 13.539 -11.945 5.664 1 95.19 102 ASP A CA 1
ATOM 739 C C . ASP A 1 102 ? 12.391 -12.914 5.406 1 95.19 102 ASP A C 1
ATOM 741 O O . ASP A 1 102 ? 11.25 -12.656 5.812 1 95.19 102 ASP A O 1
ATOM 745 N N . GLY A 1 103 ? 12.641 -13.953 4.719 1 97.06 103 GLY A N 1
ATOM 746 C CA . GLY A 1 103 ? 11.625 -14.953 4.438 1 97.06 103 GLY A CA 1
ATOM 747 C C . GLY A 1 103 ? 10.75 -14.594 3.248 1 97.06 103 GLY A C 1
ATOM 748 O O . GLY A 1 103 ? 9.773 -15.289 2.961 1 97.06 103 GLY A O 1
ATOM 749 N N . ARG A 1 104 ? 11.078 -13.508 2.576 1 97.5 104 ARG A N 1
ATOM 750 C CA . ARG A 1 104 ? 10.32 -13.07 1.411 1 97.5 104 ARG A CA 1
ATOM 751 C C . ARG A 1 104 ? 11.031 -13.453 0.118 1 97.5 104 ARG A C 1
ATOM 753 O O . ARG A 1 104 ? 11.258 -12.609 -0.748 1 97.5 104 ARG A O 1
ATOM 760 N N . TYR A 1 105 ? 11.367 -14.742 -0.005 1 98.19 105 TYR A N 1
ATOM 761 C CA . TYR A 1 105 ? 12.211 -15.188 -1.112 1 98.19 105 TYR A CA 1
ATOM 762 C C . TYR A 1 105 ? 11.422 -15.211 -2.418 1 98.19 105 TYR A C 1
ATOM 764 O O . TYR A 1 105 ? 12 -15.367 -3.496 1 98.19 105 TYR A O 1
ATOM 772 N N . ASN A 1 106 ? 10.047 -15.008 -2.307 1 97.94 106 ASN A N 1
ATOM 773 C CA . ASN A 1 106 ? 9.242 -14.852 -3.518 1 97.94 106 ASN A CA 1
ATOM 774 C C . ASN A 1 106 ? 9.656 -13.617 -4.312 1 97.94 106 ASN A C 1
ATOM 776 O O . ASN A 1 106 ? 9.406 -13.539 -5.516 1 97.94 106 ASN A O 1
ATOM 780 N N . ILE A 1 107 ? 10.297 -12.688 -3.607 1 98.12 107 ILE A N 1
ATOM 781 C CA . ILE A 1 107 ? 10.781 -11.492 -4.293 1 98.12 107 ILE A CA 1
ATOM 782 C C . ILE A 1 107 ? 12.297 -11.406 -4.168 1 98.12 107 ILE A C 1
ATOM 784 O O . ILE A 1 107 ? 12.852 -10.312 -4.035 1 98.12 107 ILE A O 1
ATOM 788 N N . CYS A 1 108 ? 12.953 -12.516 -4.23 1 98.06 108 CYS A N 1
ATOM 789 C CA . CYS A 1 108 ? 14.406 -12.609 -4.246 1 98.06 108 CYS A CA 1
ATOM 790 C C . CYS A 1 108 ? 15 -11.758 -5.363 1 98.06 108 CYS A C 1
ATOM 792 O O . CYS A 1 108 ? 14.453 -11.711 -6.465 1 98.06 108 CYS A O 1
ATOM 794 N N . ARG A 1 109 ? 16.172 -11.141 -5.117 1 96.38 109 ARG A N 1
ATOM 795 C CA . ARG A 1 109 ? 16.812 -10.258 -6.078 1 96.38 109 ARG A CA 1
ATOM 796 C C . ARG A 1 109 ? 17.328 -11.039 -7.277 1 96.38 109 ARG A C 1
ATOM 798 O O . ARG A 1 109 ? 17.5 -10.484 -8.367 1 96.38 109 ARG A O 1
ATOM 805 N N . GLU A 1 110 ? 17.516 -12.312 -7.121 1 96 110 GLU A N 1
ATOM 806 C CA . GLU A 1 110 ? 18.031 -13.172 -8.18 1 96 110 GLU A CA 1
ATOM 807 C C . GLU A 1 110 ? 17.047 -14.289 -8.516 1 96 110 GLU A C 1
ATOM 809 O O . GLU A 1 110 ? 17.453 -15.383 -8.914 1 96 110 GLU A O 1
ATOM 814 N N . LEU A 1 111 ? 15.867 -14.047 -8.32 1 96.12 111 LEU A N 1
ATOM 815 C CA . LEU A 1 111 ? 14.852 -15.094 -8.422 1 96.12 111 LEU A CA 1
ATOM 816 C C . LEU A 1 111 ? 14.805 -15.664 -9.828 1 96.12 111 LEU A C 1
ATOM 818 O O . LEU A 1 111 ? 14.75 -14.922 -10.812 1 96.12 111 LEU A O 1
ATOM 822 N N . ARG A 1 112 ? 14.898 -16.875 -9.938 1 94.94 112 ARG A N 1
ATOM 823 C CA . ARG A 1 112 ? 14.484 -17.641 -11.109 1 94.94 112 ARG A CA 1
ATOM 824 C C . ARG A 1 112 ? 13.289 -18.531 -10.789 1 94.94 112 ARG A C 1
ATOM 826 O O . ARG A 1 112 ? 13.008 -18.812 -9.625 1 94.94 112 ARG A O 1
ATOM 833 N N . VAL A 1 113 ? 12.594 -18.844 -11.797 1 95.38 113 VAL A N 1
ATOM 834 C CA . VAL A 1 113 ? 11.43 -19.703 -11.617 1 95.38 113 VAL A CA 1
ATOM 835 C C . VAL A 1 113 ? 11.578 -20.969 -12.453 1 95.38 113 VAL A C 1
ATOM 837 O O . VAL A 1 113 ? 11.828 -20.891 -13.656 1 95.38 113 VAL A O 1
ATOM 840 N N . PHE A 1 114 ? 11.484 -22.125 -11.711 1 96.88 114 PHE A N 1
ATOM 841 C CA . PHE A 1 114 ? 11.477 -23.438 -12.367 1 96.88 114 PHE A CA 1
ATOM 842 C C . PHE A 1 114 ? 10.367 -23.5 -13.414 1 96.88 114 PHE A C 1
ATOM 844 O O . PHE A 1 114 ? 9.211 -23.203 -13.125 1 96.88 114 PHE A O 1
ATOM 851 N N . GLY A 1 115 ? 10.742 -23.797 -14.68 1 95.56 115 GLY A N 1
ATOM 852 C CA . GLY A 1 115 ? 9.758 -23.891 -15.75 1 95.56 115 GLY A CA 1
ATOM 853 C C . GLY A 1 115 ? 9.555 -22.594 -16.5 1 95.56 115 GLY A C 1
ATOM 854 O O . GLY A 1 115 ? 8.727 -22.516 -17.406 1 95.56 115 GLY A O 1
ATOM 855 N N . CYS A 1 116 ? 10.258 -21.547 -16.078 1 92.12 116 CYS A N 1
ATOM 856 C CA . CYS A 1 116 ? 10.234 -20.25 -16.766 1 92.12 116 CYS A CA 1
ATOM 857 C C . CYS A 1 116 ? 11.625 -19.891 -17.266 1 92.12 116 CYS A C 1
ATOM 859 O O . CYS A 1 116 ? 11.93 -20.062 -18.453 1 92.12 116 CYS A O 1
ATOM 861 N N . GLN A 1 117 ? 12.555 -19.562 -16.344 1 90.19 117 GLN A N 1
ATOM 862 C CA . GLN A 1 117 ? 13.922 -19.25 -16.734 1 90.19 117 GLN A CA 1
ATOM 863 C C . GLN A 1 117 ? 14.766 -20.531 -16.859 1 90.19 117 GLN A C 1
ATOM 865 O O . GLN A 1 117 ? 15.867 -20.5 -17.406 1 90.19 117 GLN A O 1
ATOM 870 N N . THR A 1 118 ? 14.32 -21.594 -16.297 1 92.94 118 THR A N 1
ATOM 871 C CA . THR A 1 118 ? 14.906 -22.922 -16.406 1 92.94 118 THR A CA 1
ATOM 872 C C . THR A 1 118 ? 13.898 -23.906 -16.984 1 92.94 118 THR A C 1
ATOM 874 O O . THR A 1 118 ? 12.688 -23.672 -16.938 1 92.94 118 THR A O 1
ATOM 877 N N . PRO A 1 119 ? 14.391 -25.031 -17.547 1 95.31 119 PRO A N 1
ATOM 878 C CA . PRO A 1 119 ? 13.43 -26.031 -17.984 1 95.31 119 PRO A CA 1
ATOM 879 C C . PRO A 1 119 ? 12.531 -26.531 -16.859 1 95.31 119 PRO A C 1
ATOM 881 O O . PRO A 1 119 ? 12.992 -26.703 -15.719 1 95.31 119 PRO A O 1
ATOM 884 N N . GLY A 1 120 ? 11.266 -26.828 -17.25 1 97.44 120 GLY A N 1
ATOM 885 C CA . GLY A 1 120 ? 10.289 -27.203 -16.234 1 97.44 120 GLY A CA 1
ATOM 886 C C . GLY A 1 120 ? 9.859 -28.656 -16.328 1 97.44 120 GLY A C 1
ATOM 887 O O . GLY A 1 120 ? 10.617 -29.5 -16.812 1 97.44 120 GLY A O 1
ATOM 888 N N . ALA A 1 121 ? 8.711 -28.891 -15.867 1 98.06 121 ALA A N 1
ATOM 889 C CA . ALA A 1 121 ? 8.266 -30.25 -15.594 1 98.06 121 ALA A CA 1
ATOM 890 C C . ALA A 1 121 ? 7.477 -30.828 -16.766 1 98.06 121 ALA A C 1
ATOM 892 O O . ALA A 1 121 ? 7.07 -31.984 -16.734 1 98.06 121 ALA A O 1
ATOM 893 N N . LEU A 1 122 ? 7.203 -30 -17.766 1 97.75 122 LEU A N 1
ATOM 894 C CA . LEU A 1 122 ? 6.59 -30.625 -18.938 1 97.75 122 LEU A CA 1
ATOM 895 C C . LEU A 1 122 ? 7.598 -31.484 -19.688 1 97.75 122 LEU A C 1
ATOM 897 O O . LEU A 1 122 ? 7.969 -31.172 -20.828 1 97.75 122 LEU A O 1
ATOM 901 N N . ALA A 1 123 ? 7.977 -32.531 -19.078 1 97.75 123 ALA A N 1
ATOM 902 C CA . ALA A 1 123 ? 8.953 -33.531 -19.469 1 97.75 123 ALA A CA 1
ATOM 903 C C . ALA A 1 123 ? 8.688 -34.844 -18.766 1 97.75 123 ALA A C 1
ATOM 905 O O . ALA A 1 123 ? 7.957 -34.906 -17.766 1 97.75 123 ALA A O 1
ATOM 906 N N . ASP A 1 124 ? 9.273 -35.938 -19.328 1 97.25 124 ASP A N 1
ATOM 907 C CA . ASP A 1 124 ? 9.102 -37.219 -18.688 1 97.25 124 ASP A CA 1
ATOM 908 C C . ASP A 1 124 ? 9.609 -37.188 -17.25 1 97.25 124 ASP A C 1
ATOM 910 O O . ASP A 1 124 ? 9.031 -37.844 -16.375 1 97.25 124 ASP A O 1
ATOM 914 N N . SER A 1 125 ? 10.68 -36.531 -17.062 1 97.25 125 SER A N 1
ATOM 915 C CA . SER A 1 125 ? 11.281 -36.312 -15.758 1 97.25 125 SER A CA 1
ATOM 916 C C . SER A 1 125 ? 12.062 -35.031 -15.719 1 97.25 125 SER A C 1
ATOM 918 O O . SER A 1 125 ? 12.289 -34.375 -16.75 1 97.25 125 SER A O 1
ATOM 920 N N . PHE A 1 126 ? 12.398 -34.562 -14.539 1 98 126 PHE A N 1
ATOM 921 C CA . PHE A 1 126 ? 13.156 -33.344 -14.352 1 98 126 PHE A CA 1
ATOM 922 C C . PHE A 1 126 ? 13.992 -33.406 -13.086 1 98 126 PHE A C 1
ATOM 924 O O . PHE A 1 126 ? 13.766 -34.25 -12.227 1 98 126 PHE A O 1
ATOM 931 N N . VAL A 1 127 ? 14.984 -32.562 -13.031 1 98.38 127 VAL A N 1
ATOM 932 C CA . VAL A 1 127 ? 15.836 -32.469 -11.852 1 98.38 127 VAL A CA 1
ATOM 933 C C . VAL A 1 127 ? 15.586 -31.125 -11.156 1 98.38 127 VAL A C 1
ATOM 935 O O . VAL A 1 127 ? 1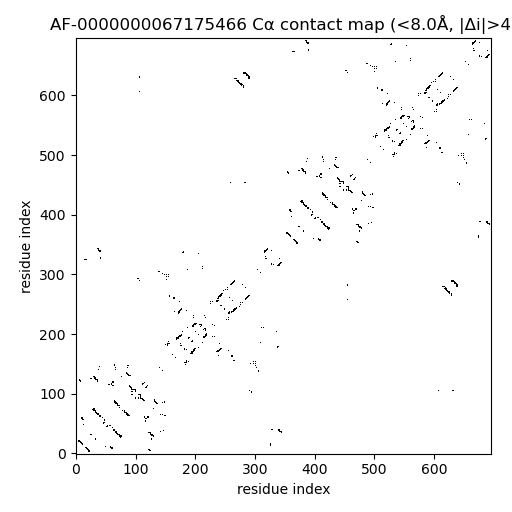5.438 -30.094 -11.82 1 98.38 127 VAL A O 1
ATOM 938 N N . ILE A 1 128 ? 15.562 -31.156 -9.82 1 98.5 128 ILE A N 1
ATOM 939 C CA . ILE A 1 128 ? 15.328 -29.953 -9.023 1 98.5 128 ILE A CA 1
ATOM 940 C C . ILE A 1 128 ? 15.898 -30.156 -7.621 1 98.5 128 ILE A C 1
ATOM 942 O O . ILE A 1 128 ? 16.125 -31.281 -7.191 1 98.5 128 ILE A O 1
ATOM 946 N N . GLY A 1 129 ? 16.219 -29.109 -6.965 1 98.12 129 GLY A N 1
ATOM 947 C CA . GLY A 1 129 ? 16.625 -29.219 -5.57 1 98.12 129 GLY A CA 1
ATOM 948 C C . GLY A 1 129 ? 15.57 -29.844 -4.688 1 98.12 129 GLY A C 1
ATOM 949 O O . GLY A 1 129 ? 14.383 -29.531 -4.812 1 98.12 129 GLY A O 1
ATOM 950 N N . ALA A 1 130 ? 15.992 -30.703 -3.764 1 98.31 130 ALA A N 1
ATOM 951 C CA . ALA A 1 130 ? 15.055 -31.344 -2.846 1 98.31 130 ALA A CA 1
ATOM 952 C C . ALA A 1 130 ? 14.312 -30.312 -2.006 1 98.31 130 ALA A C 1
ATOM 954 O O . ALA A 1 130 ? 13.164 -30.531 -1.618 1 98.31 130 ALA A O 1
ATOM 955 N N . ASP A 1 131 ? 14.914 -29.172 -1.765 1 96.88 131 ASP A N 1
ATOM 956 C CA . ASP A 1 131 ? 14.344 -28.125 -0.93 1 96.88 131 ASP A CA 1
ATOM 957 C C . ASP A 1 131 ? 13.195 -27.422 -1.647 1 96.88 131 ASP A C 1
ATOM 959 O O . ASP A 1 131 ? 12.453 -26.641 -1.035 1 96.88 131 ASP A O 1
ATOM 963 N N . ARG A 1 132 ? 12.953 -27.719 -2.896 1 98 132 ARG A N 1
ATOM 964 C CA . ARG A 1 132 ? 11.883 -27.109 -3.672 1 98 132 ARG A CA 1
ATOM 965 C C . ARG A 1 132 ? 10.68 -28.047 -3.785 1 98 132 ARG A C 1
ATOM 967 O O . ARG A 1 132 ? 9.711 -27.734 -4.484 1 98 132 ARG A O 1
ATOM 974 N N . LEU A 1 133 ? 10.805 -29.125 -3.1 1 98.31 133 LEU A N 1
ATOM 975 C CA . LEU A 1 133 ? 9.727 -30.109 -3.148 1 98.31 133 LEU A CA 1
ATOM 976 C C . LEU A 1 133 ? 8.922 -30.109 -1.853 1 98.31 133 LEU A C 1
ATOM 978 O O . LEU A 1 133 ? 9.469 -29.859 -0.778 1 98.31 133 LEU A O 1
ATOM 982 N N . VAL A 1 134 ? 7.66 -30.359 -1.999 1 98.12 134 VAL A N 1
ATOM 983 C CA . VAL A 1 134 ? 6.777 -30.578 -0.86 1 98.12 134 VAL A CA 1
ATOM 984 C C . VAL A 1 134 ? 6.195 -32 -0.928 1 98.12 134 VAL A C 1
ATOM 986 O O . VAL A 1 134 ? 5.57 -32.375 -1.924 1 98.12 134 VAL A O 1
ATOM 989 N N . ARG A 1 135 ? 6.422 -32.688 0.097 1 97.62 135 ARG A N 1
ATOM 990 C CA . ARG A 1 135 ? 5.902 -34.062 0.166 1 97.62 135 ARG A CA 1
ATOM 991 C C . ARG A 1 135 ? 4.383 -34.062 0.277 1 97.62 135 ARG A C 1
ATOM 993 O O . ARG A 1 135 ? 3.809 -33.281 1.044 1 97.62 135 ARG A O 1
ATOM 1000 N N . LEU A 1 136 ? 3.766 -34.906 -0.462 1 97.31 136 LEU A N 1
ATOM 1001 C CA . LEU A 1 136 ? 2.309 -34.969 -0.465 1 97.31 136 LEU A CA 1
ATOM 1002 C C . LEU A 1 136 ? 1.829 -36.156 0.359 1 97.31 136 LEU A C 1
ATOM 1004 O O . LEU A 1 136 ? 2.383 -37.25 0.256 1 97.31 136 LEU A O 1
ATOM 1008 N N . ASP A 1 137 ? 0.863 -35.906 1.155 1 93.81 137 ASP A N 1
ATOM 1009 C CA . ASP A 1 137 ? 0.19 -37 1.872 1 93.81 137 ASP A CA 1
ATOM 1010 C C . ASP A 1 137 ? -0.633 -37.844 0.918 1 93.81 137 ASP A C 1
ATOM 1012 O O . ASP A 1 137 ? -1.193 -37.344 -0.057 1 93.81 137 ASP A O 1
ATOM 1016 N N . ASP A 1 138 ? -0.762 -39.094 1.252 1 90.69 138 ASP A N 1
ATOM 1017 C CA . ASP A 1 138 ? -1.49 -40.031 0.414 1 90.69 138 ASP A CA 1
ATOM 1018 C C . ASP A 1 138 ? -2.955 -39.625 0.271 1 90.69 138 ASP A C 1
ATOM 1020 O O . ASP A 1 138 ? -3.6 -39.969 -0.728 1 90.69 138 ASP A O 1
ATOM 1024 N N . ALA A 1 139 ? -3.396 -38.875 1.211 1 91.12 139 ALA A N 1
ATOM 1025 C CA . ALA A 1 139 ? -4.805 -38.5 1.219 1 91.12 139 ALA A CA 1
ATOM 1026 C C . ALA A 1 139 ? -5.09 -37.406 0.173 1 91.12 139 ALA A C 1
ATOM 1028 O O . ALA A 1 139 ? -6.242 -37.188 -0.195 1 91.12 139 ALA A O 1
ATOM 1029 N N . LEU A 1 140 ? -4.156 -36.75 -0.316 1 95 140 LEU A N 1
ATOM 1030 C CA . LEU A 1 140 ? -4.328 -35.719 -1.339 1 95 140 LEU A CA 1
ATOM 1031 C C . LEU A 1 140 ? -4.043 -36.281 -2.727 1 95 140 LEU A C 1
ATOM 1033 O O . LEU A 1 140 ? -2.885 -36.469 -3.1 1 95 140 LEU A O 1
ATOM 1037 N N . ASP A 1 141 ? -5.059 -36.562 -3.479 1 95.25 141 ASP A N 1
ATOM 1038 C CA . ASP A 1 141 ? -4.852 -37.156 -4.797 1 95.25 141 ASP A CA 1
ATOM 1039 C C . ASP A 1 141 ? -4.215 -36.125 -5.754 1 95.25 141 ASP A C 1
ATOM 1041 O O . ASP A 1 141 ? -4.043 -34.969 -5.41 1 95.25 141 ASP A O 1
ATOM 1045 N N . ASP A 1 142 ? -3.842 -36.5 -6.883 1 95.38 142 ASP A N 1
ATOM 1046 C CA . ASP A 1 142 ? -3.062 -35.719 -7.816 1 95.38 142 ASP A CA 1
ATOM 1047 C C . ASP A 1 142 ? -3.879 -34.531 -8.336 1 95.38 142 ASP A C 1
ATOM 1049 O O . ASP A 1 142 ? -3.334 -33.438 -8.578 1 95.38 142 ASP A O 1
ATOM 1053 N N . ARG A 1 143 ? -5.156 -34.719 -8.539 1 94.44 143 ARG A N 1
ATOM 1054 C CA . ARG A 1 143 ? -6.012 -33.656 -9.047 1 94.44 143 ARG A CA 1
ATOM 1055 C C . ARG A 1 143 ? -6.117 -32.5 -8.047 1 94.44 143 ARG A C 1
ATOM 1057 O O . ARG A 1 143 ? -6.23 -31.328 -8.438 1 94.44 143 ARG A O 1
ATOM 1064 N N . HIS A 1 144 ? -6.098 -32.875 -6.754 1 96.56 144 HIS A N 1
ATOM 1065 C CA . HIS A 1 144 ? -6.035 -31.844 -5.719 1 96.56 144 HIS A CA 1
ATOM 1066 C C . HIS A 1 144 ? -4.641 -31.234 -5.637 1 96.56 144 HIS A C 1
ATOM 1068 O O . HIS A 1 144 ? -4.496 -30.016 -5.621 1 96.56 144 HIS A O 1
ATOM 1074 N N . ALA A 1 145 ? -3.65 -32.094 -5.684 1 97.69 145 ALA A N 1
ATOM 1075 C CA . ALA A 1 145 ? -2.27 -31.672 -5.453 1 97.69 145 ALA A CA 1
ATOM 1076 C C . ALA A 1 145 ? -1.808 -30.703 -6.527 1 97.69 145 ALA A C 1
ATOM 1078 O O . ALA A 1 145 ? -1.051 -29.766 -6.238 1 97.69 145 ALA A O 1
ATOM 1079 N N . ILE A 1 146 ? -2.297 -30.875 -7.758 1 97.69 146 ILE A N 1
ATOM 1080 C CA . ILE A 1 146 ? -1.837 -30.078 -8.891 1 97.69 146 ILE A CA 1
ATOM 1081 C C . ILE A 1 146 ? -2.299 -28.625 -8.719 1 97.69 146 ILE A C 1
ATOM 1083 O O . ILE A 1 146 ? -1.76 -27.719 -9.359 1 97.69 146 ILE A O 1
ATOM 1087 N N . LEU A 1 147 ? -3.27 -28.391 -7.832 1 98 147 LEU A N 1
ATOM 1088 C CA . LEU A 1 147 ? -3.824 -27.062 -7.645 1 98 147 LEU A CA 1
ATOM 1089 C C . LEU A 1 147 ? -3.094 -26.328 -6.527 1 98 147 LEU A C 1
ATOM 1091 O O . LEU A 1 147 ? -3.361 -25.141 -6.277 1 98 147 LEU A O 1
ATOM 1095 N N . ILE A 1 148 ? -2.107 -26.969 -5.867 1 98.19 148 ILE A N 1
ATOM 1096 C CA . ILE A 1 148 ? -1.396 -26.359 -4.75 1 98.19 148 ILE A CA 1
ATOM 1097 C C . ILE A 1 148 ? -0.67 -25.109 -5.223 1 98.19 148 ILE A C 1
ATOM 1099 O O . ILE A 1 148 ? -0.854 -24.031 -4.656 1 98.19 148 ILE A O 1
ATOM 1103 N N . GLU A 1 149 ? 0.082 -25.234 -6.23 1 97.94 149 GLU A N 1
ATOM 1104 C CA . GLU A 1 149 ? 0.93 -24.141 -6.695 1 97.94 149 GLU A CA 1
ATOM 1105 C C . GLU A 1 149 ? 0.092 -22.953 -7.156 1 97.94 149 GLU A C 1
ATOM 1107 O O . GLU A 1 149 ? 0.293 -21.828 -6.688 1 97.94 149 GLU A O 1
ATOM 1112 N N . PRO A 1 150 ? -0.897 -23.109 -8.023 1 96.94 150 PRO A N 1
ATOM 1113 C CA . PRO A 1 150 ? -1.662 -21.938 -8.469 1 96.94 150 PRO A CA 1
ATOM 1114 C C . PRO A 1 150 ? -2.523 -21.344 -7.363 1 96.94 150 PRO A C 1
ATOM 1116 O O . PRO A 1 150 ? -2.846 -20.156 -7.402 1 96.94 150 PRO A O 1
ATOM 1119 N N . LEU A 1 151 ? -2.895 -22.141 -6.406 1 98.12 151 LEU A N 1
ATOM 1120 C CA . LEU A 1 151 ? -3.689 -21.656 -5.285 1 98.12 151 LEU A CA 1
ATOM 1121 C C . LEU A 1 151 ? -2.822 -20.875 -4.305 1 98.12 151 LEU A C 1
ATOM 1123 O O . LEU A 1 151 ? -3.314 -19.984 -3.605 1 98.12 151 LEU A O 1
ATOM 1127 N N . ALA A 1 152 ? -1.531 -21.141 -4.281 1 98.44 152 ALA A N 1
ATOM 1128 C CA . ALA A 1 152 ? -0.621 -20.531 -3.316 1 98.44 152 ALA A CA 1
ATOM 1129 C C . ALA A 1 152 ? -0.524 -19.031 -3.535 1 98.44 152 ALA A C 1
ATOM 1131 O O . ALA A 1 152 ? -0.36 -18.266 -2.582 1 98.44 152 ALA A O 1
ATOM 1132 N N . THR A 1 153 ? -0.676 -18.562 -4.758 1 97.12 153 THR A N 1
ATOM 1133 C CA . THR A 1 153 ? -0.568 -17.125 -5.059 1 97.12 153 THR A CA 1
ATOM 1134 C C . THR A 1 153 ? -1.718 -16.359 -4.426 1 97.12 153 THR A C 1
ATOM 1136 O O . THR A 1 153 ? -1.492 -15.43 -3.639 1 97.12 153 THR A O 1
ATOM 1139 N N . PRO A 1 154 ? -2.971 -16.75 -4.695 1 98.06 154 PRO A N 1
ATOM 1140 C CA . PRO A 1 154 ? -4.07 -16.031 -4.055 1 98.06 154 PRO A CA 1
ATOM 1141 C C . PRO A 1 154 ? -4.078 -16.188 -2.535 1 98.06 154 PRO A C 1
ATOM 1143 O O . PRO A 1 154 ? -4.488 -15.281 -1.814 1 98.06 154 PRO A O 1
ATOM 1146 N N . VAL A 1 155 ? -3.645 -17.359 -2.059 1 98.75 155 VAL A N 1
ATOM 1147 C CA . VAL A 1 155 ? -3.525 -17.547 -0.617 1 98.75 155 VAL A CA 1
ATOM 1148 C C . VAL A 1 155 ? -2.537 -16.531 -0.045 1 98.75 155 VAL A C 1
ATOM 1150 O O . VAL A 1 155 ? -2.811 -15.891 0.974 1 98.75 155 VAL A O 1
ATOM 1153 N N . HIS A 1 156 ? -1.408 -16.391 -0.714 1 98.81 156 HIS A N 1
ATOM 1154 C CA . HIS A 1 156 ? -0.421 -15.375 -0.343 1 98.81 156 HIS A CA 1
ATOM 1155 C C . HIS A 1 156 ? -1.043 -13.984 -0.303 1 98.81 156 HIS A C 1
ATOM 1157 O O . HIS A 1 156 ? -0.861 -13.25 0.667 1 98.81 156 HIS A O 1
ATOM 1163 N N . THR A 1 157 ? -1.81 -13.648 -1.296 1 98.81 157 THR A N 1
ATOM 1164 C CA . THR A 1 157 ? -2.453 -12.344 -1.421 1 98.81 157 THR A CA 1
ATOM 1165 C C . THR A 1 157 ? -3.404 -12.094 -0.254 1 98.81 157 THR A C 1
ATOM 1167 O O . THR A 1 157 ? -3.375 -11.023 0.359 1 98.81 157 THR A O 1
ATOM 1170 N N . VAL A 1 158 ? -4.223 -13.07 0.083 1 98.88 158 VAL A N 1
ATOM 1171 C CA . VAL A 1 158 ? -5.219 -12.938 1.139 1 98.88 158 VAL A CA 1
ATOM 1172 C C . VAL A 1 158 ? -4.523 -12.805 2.492 1 98.88 158 VAL A C 1
ATOM 1174 O O . VAL A 1 158 ? -4.906 -11.969 3.314 1 98.88 158 VAL A O 1
ATOM 1177 N N . ARG A 1 159 ? -3.498 -13.602 2.697 1 98.56 159 ARG A N 1
ATOM 1178 C CA . ARG A 1 159 ? -2.752 -13.508 3.949 1 98.56 159 ARG A CA 1
ATOM 1179 C C . ARG A 1 159 ? -2.102 -12.141 4.102 1 98.56 159 ARG A C 1
ATOM 1181 O O . ARG A 1 159 ? -2.102 -11.562 5.191 1 98.56 159 ARG A O 1
ATOM 1188 N N . ARG A 1 160 ? -1.563 -11.625 3.059 1 98.44 160 ARG A N 1
ATOM 1189 C CA . ARG A 1 160 ? -0.97 -10.289 3.094 1 98.44 160 ARG A CA 1
ATOM 1190 C C . ARG A 1 160 ? -2.035 -9.227 3.318 1 98.44 160 ARG A C 1
ATOM 1192 O O . ARG A 1 160 ? -1.796 -8.242 4.02 1 98.44 160 ARG A O 1
ATOM 1199 N N . ALA A 1 161 ? -3.193 -9.414 2.695 1 98.75 161 ALA A N 1
ATOM 1200 C CA . ALA A 1 161 ? -4.293 -8.477 2.926 1 98.75 161 ALA A CA 1
ATOM 1201 C C . ALA A 1 161 ? -4.664 -8.422 4.406 1 98.75 161 ALA A C 1
ATOM 1203 O O . ALA A 1 161 ? -4.895 -7.344 4.953 1 98.75 161 ALA A O 1
ATOM 1204 N N . GLU A 1 162 ? -4.676 -9.578 5.039 1 98.44 162 GLU A N 1
ATOM 1205 C CA . GLU A 1 162 ? -5.035 -9.656 6.453 1 98.44 162 GLU A CA 1
ATOM 1206 C C . GLU A 1 162 ? -4.023 -8.914 7.32 1 98.44 162 GLU A C 1
ATOM 1208 O O . GLU A 1 162 ? -4.379 -8.359 8.359 1 98.44 162 GLU A O 1
ATOM 1213 N N . GLN A 1 163 ? -2.789 -8.906 6.906 1 96.62 163 GLN A N 1
ATOM 1214 C CA . GLN A 1 163 ? -1.767 -8.172 7.648 1 96.62 163 GLN A CA 1
ATOM 1215 C C . GLN A 1 163 ? -2.035 -6.672 7.621 1 96.62 163 GLN A C 1
ATOM 1217 O O . GLN A 1 163 ? -1.577 -5.941 8.5 1 96.62 163 GLN A O 1
ATOM 1222 N N . VAL A 1 164 ? -2.785 -6.25 6.633 1 96.19 164 VAL A N 1
ATOM 1223 C CA . VAL A 1 164 ? -3.008 -4.82 6.441 1 96.19 164 VAL A CA 1
ATOM 1224 C C . VAL A 1 164 ? -4.32 -4.41 7.105 1 96.19 164 VAL A C 1
ATOM 1226 O O . VAL A 1 164 ? -4.371 -3.414 7.832 1 96.19 164 VAL A O 1
ATOM 1229 N N . VAL A 1 165 ? -5.359 -5.238 6.926 1 97.38 165 VAL A N 1
ATOM 1230 C CA . VAL A 1 165 ? -6.684 -4.766 7.312 1 97.38 165 VAL A CA 1
ATOM 1231 C C . VAL A 1 165 ? -7.191 -5.566 8.508 1 97.38 165 VAL A C 1
ATOM 1233 O O . VAL A 1 165 ? -8.273 -5.293 9.031 1 97.38 165 VAL A O 1
ATOM 1236 N N . GLY A 1 166 ? -6.484 -6.629 8.906 1 96.94 166 GLY A N 1
ATOM 1237 C CA . GLY A 1 166 ? -6.93 -7.5 9.977 1 96.94 166 GLY A CA 1
ATOM 1238 C C . GLY A 1 166 ? -7.762 -8.672 9.492 1 96.94 166 GLY A C 1
ATOM 1239 O O . GLY A 1 166 ? -7.805 -8.953 8.289 1 96.94 166 GLY A O 1
ATOM 1240 N N . ASP A 1 167 ? -8.375 -9.32 10.398 1 97.44 167 ASP A N 1
ATOM 1241 C CA . ASP A 1 167 ? -9.156 -10.523 10.172 1 97.44 167 ASP A CA 1
ATOM 1242 C C . ASP A 1 167 ? -10.273 -10.273 9.156 1 97.44 167 ASP A C 1
ATOM 1244 O O . ASP A 1 167 ? -10.945 -9.242 9.203 1 97.44 167 ASP A O 1
ATOM 1248 N N . LEU A 1 168 ? -10.539 -11.219 8.227 1 98.38 168 LEU A N 1
ATOM 1249 C CA . LEU A 1 168 ? -11.484 -11.008 7.137 1 98.38 168 LEU A CA 1
ATOM 1250 C C . LEU A 1 168 ? -12.812 -11.688 7.434 1 98.38 168 LEU A C 1
ATOM 1252 O O . LEU A 1 168 ? -13.734 -11.641 6.613 1 98.38 168 LEU A O 1
ATOM 1256 N N . THR A 1 169 ? -12.938 -12.305 8.586 1 98.56 169 THR A N 1
ATOM 1257 C CA . THR A 1 169 ? -14.18 -12.992 8.922 1 98.56 169 THR A CA 1
ATOM 1258 C C . THR A 1 169 ? -15.375 -12.055 8.773 1 98.56 169 THR A C 1
ATOM 1260 O O . THR A 1 169 ? -15.414 -10.992 9.398 1 98.56 169 THR A O 1
ATOM 1263 N N . ASP A 1 170 ? -16.266 -12.43 7.891 1 97.88 170 ASP A N 1
ATOM 1264 C CA . ASP A 1 170 ? -17.547 -11.781 7.617 1 97.88 170 ASP A CA 1
ATOM 1265 C C . ASP A 1 170 ? -17.344 -10.398 7.008 1 97.88 170 ASP A C 1
ATOM 1267 O O . ASP A 1 170 ? -18.266 -9.594 6.949 1 97.88 170 ASP A O 1
ATOM 1271 N N . ARG A 1 171 ? -16.141 -10.055 6.645 1 98.12 171 ARG A N 1
ATOM 1272 C CA . ARG A 1 171 ? -15.867 -8.766 6.02 1 98.12 171 ARG A CA 1
ATOM 1273 C C . ARG A 1 171 ? -16.062 -8.836 4.508 1 98.12 171 ARG A C 1
ATOM 1275 O O . ARG A 1 171 ? -15.836 -9.883 3.898 1 98.12 171 ARG A O 1
ATOM 1282 N N . PRO A 1 172 ? -16.453 -7.75 3.914 1 98.69 172 PRO A N 1
ATOM 1283 C CA . PRO A 1 172 ? -16.672 -7.719 2.465 1 98.69 172 PRO A CA 1
ATOM 1284 C C . PRO A 1 172 ? -15.352 -7.656 1.686 1 98.69 172 PRO A C 1
ATOM 1286 O O . PRO A 1 172 ? -14.469 -6.859 2.018 1 98.69 172 PRO A O 1
ATOM 1289 N N . VAL A 1 173 ? -15.227 -8.461 0.693 1 98.94 173 VAL A N 1
ATOM 1290 C CA . VAL A 1 173 ? -14.086 -8.5 -0.213 1 98.94 173 VAL A CA 1
ATOM 1291 C C . VAL A 1 173 ? -14.57 -8.539 -1.659 1 98.94 173 VAL A C 1
ATOM 1293 O O . VAL A 1 173 ? -15.562 -9.203 -1.969 1 98.94 173 VAL A O 1
ATOM 1296 N N . VAL A 1 174 ? -13.914 -7.773 -2.529 1 99 174 VAL A N 1
ATOM 1297 C CA . VAL A 1 174 ? -14.227 -7.812 -3.953 1 99 174 VAL A CA 1
ATOM 1298 C C . VAL A 1 174 ? -13.062 -8.422 -4.723 1 99 174 VAL A C 1
ATOM 1300 O O . VAL A 1 174 ? -11.898 -8.125 -4.445 1 99 174 VAL A O 1
ATOM 1303 N N . VAL A 1 175 ? -13.352 -9.289 -5.613 1 98.94 175 VAL A N 1
ATOM 1304 C CA . VAL A 1 175 ? -12.383 -9.789 -6.586 1 98.94 175 VAL A CA 1
ATOM 1305 C C . VAL A 1 175 ? -12.75 -9.305 -7.984 1 98.94 175 VAL A C 1
ATOM 1307 O O . VAL A 1 175 ? -13.883 -9.508 -8.438 1 98.94 175 VAL A O 1
ATOM 1310 N N . ILE A 1 176 ? -11.82 -8.641 -8.609 1 98.94 176 ILE A N 1
ATOM 1311 C CA . ILE A 1 176 ? -12.062 -8.172 -9.969 1 98.94 176 ILE A CA 1
ATOM 1312 C C . ILE A 1 176 ? -11.359 -9.086 -10.961 1 98.94 176 ILE A C 1
ATOM 1314 O O . ILE A 1 176 ? -10.125 -9.156 -10.992 1 98.94 176 ILE A O 1
ATOM 1318 N N . GLY A 1 177 ? -12.109 -9.727 -11.805 1 97.88 177 GLY A N 1
ATOM 1319 C CA . GLY A 1 177 ? -11.625 -10.75 -12.727 1 97.88 177 GLY A CA 1
ATOM 1320 C C . GLY A 1 177 ? -11.891 -12.164 -12.234 1 97.88 177 GLY A C 1
ATOM 1321 O O . GLY A 1 177 ? -11.438 -12.547 -11.156 1 97.88 177 GLY A O 1
ATOM 1322 N N . ALA A 1 178 ? -12.594 -12.906 -13.055 1 97.06 178 ALA A N 1
ATOM 1323 C CA . ALA A 1 178 ? -12.945 -14.266 -12.672 1 97.06 178 ALA A CA 1
ATOM 1324 C C . ALA A 1 178 ? -12.25 -15.289 -13.562 1 97.06 178 ALA A C 1
ATOM 1326 O O . ALA A 1 178 ? -12.859 -16.281 -13.984 1 97.06 178 ALA A O 1
ATOM 1327 N N . GLY A 1 179 ? -11.023 -14.93 -13.945 1 94.62 179 GLY A N 1
ATOM 1328 C CA . GLY A 1 179 ? -10.148 -15.961 -14.477 1 94.62 179 GLY A CA 1
ATOM 1329 C C . GLY A 1 179 ? -9.656 -16.938 -13.414 1 94.62 179 GLY A C 1
ATOM 1330 O O . GLY A 1 179 ? -10.133 -16.906 -12.281 1 94.62 179 GLY A O 1
ATOM 1331 N N . PRO A 1 180 ? -8.734 -17.766 -13.781 1 93.75 180 PRO A N 1
ATOM 1332 C CA . PRO A 1 180 ? -8.273 -18.781 -12.828 1 93.75 180 PRO A CA 1
ATOM 1333 C C . PRO A 1 180 ? -7.781 -18.172 -11.516 1 93.75 180 PRO A C 1
ATOM 1335 O O . PRO A 1 180 ? -8.211 -18.609 -10.438 1 93.75 180 PRO A O 1
ATOM 1338 N N . ILE A 1 181 ? -6.93 -17.219 -11.586 1 95.12 181 ILE A N 1
ATOM 1339 C CA . ILE A 1 181 ? -6.375 -16.594 -10.391 1 95.12 181 ILE A CA 1
ATOM 1340 C C . ILE A 1 181 ? -7.484 -15.906 -9.594 1 95.12 181 ILE A C 1
ATOM 1342 O O . ILE A 1 181 ? -7.512 -15.977 -8.367 1 95.12 181 ILE A O 1
ATOM 1346 N N . GLY A 1 182 ? -8.375 -15.266 -10.305 1 97.75 182 GLY A N 1
ATOM 1347 C CA . GLY A 1 182 ? -9.516 -14.648 -9.641 1 97.75 182 GLY A CA 1
ATOM 1348 C C . GLY A 1 182 ? -10.391 -15.641 -8.898 1 97.75 182 GLY A C 1
ATOM 1349 O O . GLY A 1 182 ? -10.828 -15.375 -7.781 1 97.75 182 GLY A O 1
ATOM 1350 N N . LEU A 1 183 ? -10.648 -16.75 -9.523 1 97.88 183 LEU A N 1
ATOM 1351 C CA . LEU A 1 183 ? -11.461 -17.797 -8.891 1 97.88 183 LEU A CA 1
ATOM 1352 C C . LEU A 1 183 ? -10.742 -18.359 -7.668 1 97.88 183 LEU A C 1
ATOM 1354 O O . LEU A 1 183 ? -11.375 -18.609 -6.637 1 97.88 183 LEU A O 1
ATOM 1358 N N . PHE A 1 184 ? -9.438 -18.531 -7.781 1 98.06 184 PHE A N 1
ATOM 1359 C CA . PHE A 1 184 ? -8.672 -18.984 -6.625 1 98.06 184 PHE A CA 1
ATOM 1360 C C . PHE A 1 184 ? -8.672 -17.938 -5.523 1 98.06 184 PHE A C 1
ATOM 1362 O O . PHE A 1 184 ? -8.68 -18.266 -4.34 1 98.06 184 PHE A O 1
ATOM 1369 N N . ALA A 1 185 ? -8.656 -16.656 -5.891 1 98.75 185 ALA A N 1
ATOM 1370 C CA . ALA A 1 185 ? -8.734 -15.586 -4.906 1 98.75 185 ALA A CA 1
ATOM 1371 C C . ALA A 1 185 ? -10.078 -15.594 -4.184 1 98.75 185 ALA A C 1
ATOM 1373 O O . ALA A 1 185 ? -10.133 -15.398 -2.967 1 98.75 185 ALA A O 1
ATOM 1374 N N . LEU A 1 186 ? -11.148 -15.836 -4.969 1 98.81 186 LEU A N 1
ATOM 1375 C CA . LEU A 1 186 ? -12.469 -16.016 -4.375 1 98.81 186 LEU A CA 1
ATOM 1376 C C . LEU A 1 186 ? -12.445 -17.109 -3.322 1 98.81 186 LEU A C 1
ATOM 1378 O O . LEU A 1 186 ? -12.867 -16.906 -2.186 1 98.81 186 LEU A O 1
ATOM 1382 N N . LEU A 1 187 ? -11.891 -18.219 -3.654 1 98.75 187 LEU A N 1
ATOM 1383 C CA . LEU A 1 187 ? -11.883 -19.375 -2.762 1 98.75 187 LEU A CA 1
ATOM 1384 C C . LEU A 1 187 ? -11.008 -19.109 -1.537 1 98.75 187 LEU A C 1
ATOM 1386 O O . LEU A 1 187 ? -11.391 -19.453 -0.416 1 98.75 187 LEU A O 1
ATOM 1390 N N . ALA A 1 188 ? -9.836 -18.516 -1.769 1 98.81 188 ALA A N 1
ATOM 1391 C CA . ALA A 1 188 ? -8.938 -18.203 -0.657 1 98.81 188 ALA A CA 1
ATOM 1392 C C . ALA A 1 188 ? -9.586 -17.219 0.309 1 98.81 188 ALA A C 1
ATOM 1394 O O . ALA A 1 188 ? -9.516 -17.391 1.527 1 98.81 188 ALA A O 1
ATOM 1395 N N . ALA A 1 189 ? -10.242 -16.172 -0.232 1 98.88 189 ALA A N 1
ATOM 1396 C CA . ALA A 1 189 ? -10.898 -15.172 0.602 1 98.88 189 ALA A CA 1
ATOM 1397 C C . ALA A 1 189 ? -12.07 -15.789 1.368 1 98.88 189 ALA A C 1
ATOM 1399 O O . ALA A 1 189 ? -12.258 -15.5 2.553 1 98.88 189 ALA A O 1
ATOM 1400 N N . ARG A 1 190 ? -12.836 -16.641 0.687 1 98.56 190 ARG A N 1
ATOM 1401 C CA . ARG A 1 190 ? -13.93 -17.328 1.357 1 98.56 190 ARG A CA 1
ATOM 1402 C C . ARG A 1 190 ? -13.406 -18.203 2.488 1 98.56 190 ARG A C 1
ATOM 1404 O O . ARG A 1 190 ? -14 -18.266 3.566 1 98.56 190 ARG A O 1
ATOM 1411 N N . HIS A 1 191 ? -12.352 -18.875 2.207 1 98.31 191 HIS A N 1
ATOM 1412 C CA . HIS A 1 191 ? -11.75 -19.734 3.219 1 98.31 191 HIS A CA 1
ATOM 1413 C C . HIS A 1 191 ? -11.305 -18.938 4.434 1 98.31 191 HIS A C 1
ATOM 1415 O O . HIS A 1 191 ? -11.344 -19.438 5.562 1 98.31 191 HIS A O 1
ATOM 1421 N N . ALA A 1 192 ? -10.906 -17.719 4.223 1 98.25 192 ALA A N 1
ATOM 1422 C CA . ALA A 1 192 ? -10.516 -16.812 5.305 1 98.25 192 ALA A CA 1
ATOM 1423 C C . ALA A 1 192 ? -11.734 -16.266 6.027 1 98.25 192 ALA A C 1
ATOM 1425 O O . ALA A 1 192 ? -11.602 -15.508 7 1 98.25 192 ALA A O 1
ATOM 1426 N N . GLY A 1 193 ? -12.969 -16.547 5.562 1 98.38 193 GLY A N 1
ATOM 1427 C CA . GLY A 1 193 ? -14.203 -16.188 6.238 1 98.38 193 GLY A CA 1
ATOM 1428 C C . GLY A 1 193 ? -14.867 -14.961 5.637 1 98.38 193 GLY A C 1
ATOM 1429 O O . GLY A 1 193 ? -15.891 -14.5 6.141 1 98.38 193 GLY A O 1
ATOM 1430 N N . ALA A 1 194 ? -14.414 -14.461 4.516 1 98.75 194 ALA A N 1
ATOM 1431 C CA . ALA A 1 194 ? -14.898 -13.219 3.932 1 98.75 194 ALA A CA 1
ATOM 1432 C C . ALA A 1 194 ? -16.203 -13.438 3.166 1 98.75 194 ALA A C 1
ATOM 1434 O O . ALA A 1 194 ? -16.5 -14.562 2.762 1 98.75 194 ALA A O 1
ATOM 1435 N N . ARG A 1 195 ? -16.969 -12.414 3.008 1 98.69 195 ARG A N 1
ATOM 1436 C CA . ARG A 1 195 ? -18.062 -12.312 2.031 1 98.69 195 ARG A CA 1
ATOM 1437 C C . ARG A 1 195 ? -17.547 -11.734 0.714 1 98.69 195 ARG A C 1
ATOM 1439 O O . ARG A 1 195 ? -17.141 -10.57 0.657 1 98.69 195 ARG A O 1
ATOM 1446 N N . VAL A 1 196 ? -17.594 -12.547 -0.35 1 98.94 196 VAL A N 1
ATOM 1447 C CA . VAL A 1 196 ? -16.859 -12.164 -1.546 1 98.94 196 VAL A CA 1
ATOM 1448 C C . VAL A 1 196 ? -17.828 -11.867 -2.688 1 98.94 196 VAL A C 1
ATOM 1450 O O . VAL A 1 196 ? -18.719 -12.672 -2.973 1 98.94 196 VAL A O 1
ATOM 1453 N N . VAL A 1 197 ? -17.703 -10.727 -3.314 1 98.94 197 VAL A N 1
ATOM 1454 C CA . VAL A 1 197 ? -18.359 -10.375 -4.566 1 98.94 197 VAL A CA 1
ATOM 1455 C C . VAL A 1 197 ? -17.344 -10.352 -5.703 1 98.94 197 VAL A C 1
ATOM 1457 O O . VAL A 1 197 ? -16.219 -9.875 -5.527 1 98.94 197 VAL A O 1
ATOM 1460 N N . VAL A 1 198 ? -17.734 -10.898 -6.852 1 98.94 198 VAL A N 1
ATOM 1461 C CA . VAL A 1 198 ? -16.781 -11.055 -7.949 1 98.94 198 VAL A CA 1
ATOM 1462 C C . VAL A 1 198 ? -17.266 -10.281 -9.172 1 98.94 198 VAL A C 1
ATOM 1464 O O . VAL A 1 198 ? -18.453 -10.312 -9.492 1 98.94 198 VAL A O 1
ATOM 1467 N N . ALA A 1 199 ? -16.359 -9.594 -9.781 1 98.88 199 ALA A N 1
ATOM 1468 C CA . ALA A 1 199 ? -16.656 -8.875 -11.016 1 98.88 199 ALA A CA 1
ATOM 1469 C C . ALA A 1 199 ? -16.031 -9.578 -12.219 1 98.88 199 ALA A C 1
ATOM 1471 O O . ALA A 1 199 ? -14.891 -10.039 -12.148 1 98.88 199 ALA A O 1
ATOM 1472 N N . ASP A 1 200 ? -16.734 -9.664 -13.266 1 98.38 200 ASP A N 1
ATOM 1473 C CA . ASP A 1 200 ? -16.234 -10.094 -14.57 1 98.38 200 ASP A CA 1
ATOM 1474 C C . ASP A 1 200 ? -17.125 -9.594 -15.695 1 98.38 200 ASP A C 1
ATOM 1476 O O . ASP A 1 200 ? -18.328 -9.398 -15.508 1 98.38 200 ASP A O 1
ATOM 1480 N N . LEU A 1 201 ? -16.547 -9.406 -16.844 1 97.06 201 LEU A N 1
ATOM 1481 C CA . LEU A 1 201 ? -17.281 -8.922 -18 1 97.06 201 LEU A CA 1
ATOM 1482 C C . LEU A 1 201 ? -18.219 -9.992 -18.531 1 97.06 201 LEU A C 1
ATOM 1484 O O . LEU A 1 201 ? -19.297 -9.688 -19.078 1 97.06 201 LEU A O 1
ATOM 1488 N N . LEU A 1 202 ? -17.828 -11.281 -18.391 1 96.69 202 LEU A N 1
ATOM 1489 C CA . LEU A 1 202 ? -18.562 -12.375 -19 1 96.69 202 LEU A CA 1
ATOM 1490 C C . LEU A 1 202 ? -19.547 -12.984 -18 1 96.69 202 LEU A C 1
ATOM 1492 O O . LEU A 1 202 ? -19.172 -13.359 -16.891 1 96.69 202 LEU A O 1
ATOM 1496 N N . GLU A 1 203 ? -20.734 -13.18 -18.422 1 97.12 203 GLU A N 1
ATOM 1497 C CA . GLU A 1 203 ? -21.781 -13.742 -17.578 1 97.12 203 GLU A CA 1
ATOM 1498 C C . GLU A 1 203 ? -21.438 -15.172 -17.156 1 97.12 203 GLU A C 1
ATOM 1500 O O . GLU A 1 203 ? -21.719 -15.57 -16.016 1 97.12 203 GLU A O 1
ATOM 1505 N N . SER A 1 204 ? -20.891 -15.922 -18.062 1 96.12 204 SER A N 1
ATOM 1506 C CA . SER A 1 204 ? -20.547 -17.297 -17.75 1 96.12 204 SER A CA 1
ATOM 1507 C C . SER A 1 204 ? -19.531 -17.391 -16.625 1 96.12 204 SER A C 1
ATOM 1509 O O . SER A 1 204 ? -19.625 -18.281 -15.766 1 96.12 204 SER A O 1
ATOM 1511 N N . LYS A 1 205 ? -18.625 -16.484 -16.562 1 96.25 205 LYS A N 1
ATOM 1512 C CA . LYS A 1 205 ? -17.609 -16.453 -15.508 1 96.25 205 LYS A CA 1
ATOM 1513 C C . LYS A 1 205 ? -18.203 -15.992 -14.18 1 96.25 205 LYS A C 1
ATOM 1515 O O . LYS A 1 205 ? -17.859 -16.516 -13.125 1 96.25 205 LYS A O 1
ATOM 1520 N N . ARG A 1 206 ? -19.109 -15.047 -14.289 1 98 206 ARG A N 1
ATOM 1521 C CA . ARG A 1 206 ? -19.828 -14.617 -13.094 1 98 206 ARG A CA 1
ATOM 1522 C C . ARG A 1 206 ? -20.656 -15.766 -12.508 1 98 206 ARG A C 1
ATOM 1524 O O . ARG A 1 206 ? -20.625 -16 -11.297 1 98 206 ARG A O 1
ATOM 1531 N N . ALA A 1 207 ? -21.312 -16.469 -13.367 1 97.69 207 ALA A N 1
ATOM 1532 C CA . ALA A 1 207 ? -22.109 -17.609 -12.922 1 97.69 207 ALA A CA 1
ATOM 1533 C C . ALA A 1 207 ? -21.234 -18.672 -12.25 1 97.69 207 ALA A C 1
ATOM 1535 O O . ALA A 1 207 ? -21.625 -19.234 -11.227 1 97.69 207 ALA A O 1
ATOM 1536 N N . ARG A 1 208 ? -20.094 -18.906 -12.812 1 96.5 208 ARG A N 1
ATOM 1537 C CA . ARG A 1 208 ? -19.172 -19.859 -12.219 1 96.5 208 ARG A CA 1
ATOM 1538 C C . ARG A 1 208 ? -18.703 -19.391 -10.844 1 96.5 208 ARG A C 1
ATOM 1540 O O . ARG A 1 208 ? -18.609 -20.172 -9.906 1 96.5 208 ARG A O 1
ATOM 1547 N N . ALA A 1 209 ? -18.391 -18.109 -10.734 1 98.12 209 ALA A N 1
ATOM 1548 C CA . ALA A 1 209 ? -17.969 -17.547 -9.445 1 98.12 209 ALA A CA 1
ATOM 1549 C C . ALA A 1 209 ? -19.047 -17.766 -8.383 1 98.12 209 ALA A C 1
ATOM 1551 O O . ALA A 1 209 ? -18.734 -18.078 -7.238 1 98.12 209 ALA A O 1
ATOM 1552 N N . GLU A 1 210 ? -20.281 -17.594 -8.758 1 98.25 210 GLU A N 1
ATOM 1553 C CA . GLU A 1 210 ? -21.375 -17.797 -7.816 1 98.25 210 GLU A CA 1
ATOM 1554 C C . GLU A 1 210 ? -21.484 -19.25 -7.395 1 98.25 210 GLU A C 1
ATOM 1556 O O . GLU A 1 210 ? -21.719 -19.547 -6.219 1 98.25 210 GLU A O 1
ATOM 1561 N N . ARG A 1 211 ? -21.266 -20.156 -8.352 1 97 211 ARG A N 1
ATOM 1562 C CA . ARG A 1 211 ? -21.266 -21.578 -8.016 1 97 211 ARG A CA 1
ATOM 1563 C C . ARG A 1 211 ? -20.141 -21.906 -7.043 1 97 211 ARG A C 1
ATOM 1565 O O . ARG A 1 211 ? -20.281 -22.828 -6.238 1 97 211 ARG A O 1
ATOM 1572 N N . LEU A 1 212 ? -19.141 -21.078 -7.125 1 97.25 212 LEU A N 1
ATOM 1573 C CA . LEU A 1 212 ? -17.984 -21.344 -6.281 1 97.25 212 LEU A CA 1
ATOM 1574 C C . LEU A 1 212 ? -18.109 -20.625 -4.941 1 97.25 212 LEU A C 1
ATOM 1576 O O . LEU A 1 212 ? -17.219 -20.688 -4.105 1 97.25 212 LEU A O 1
ATOM 1580 N N . GLY A 1 213 ? -19.188 -19.906 -4.742 1 97.5 213 GLY A N 1
ATOM 1581 C CA . GLY A 1 213 ? -19.484 -19.422 -3.404 1 97.5 213 GLY A CA 1
ATOM 1582 C C . GLY A 1 213 ? -19.469 -17.906 -3.299 1 97.5 213 GLY A C 1
ATOM 1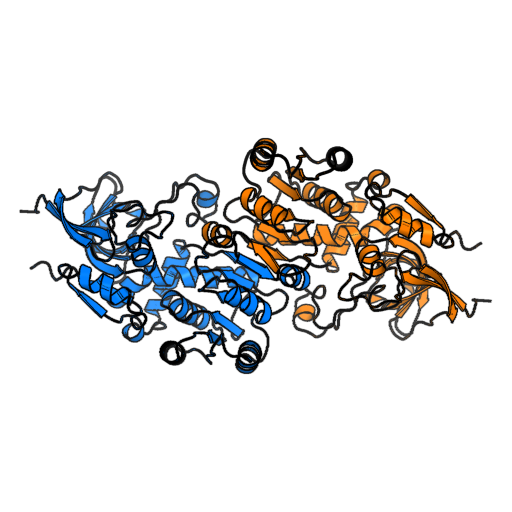583 O O . GLY A 1 213 ? -19.594 -17.344 -2.205 1 97.5 213 GLY A O 1
ATOM 1584 N N . ALA A 1 214 ? -19.25 -17.188 -4.387 1 98.69 214 ALA A N 1
ATOM 1585 C CA . ALA A 1 214 ? -19.438 -15.742 -4.328 1 98.69 214 ALA A CA 1
ATOM 1586 C C . ALA A 1 214 ? -20.844 -15.383 -3.863 1 98.69 214 ALA A C 1
ATOM 1588 O O . ALA A 1 214 ? -21.828 -16 -4.277 1 98.69 214 ALA A O 1
ATOM 1589 N N . VAL A 1 215 ? -20.953 -14.375 -3.033 1 98.38 215 VAL A N 1
ATOM 1590 C CA . VAL A 1 215 ? -22.281 -14 -2.521 1 98.38 215 VAL A CA 1
ATOM 1591 C C . VAL A 1 215 ? -23 -13.148 -3.553 1 98.38 215 VAL A C 1
ATOM 1593 O O . VAL A 1 215 ? -24.203 -12.875 -3.406 1 98.38 215 VAL A O 1
ATOM 1596 N N . GLY A 1 216 ? -22.297 -12.727 -4.543 1 98.56 216 GLY A N 1
ATOM 1597 C CA . GLY A 1 216 ? -22.812 -11.977 -5.672 1 98.56 216 GLY A CA 1
ATOM 1598 C C . GLY A 1 216 ? -21.766 -11.664 -6.715 1 98.56 216 GLY A C 1
ATOM 1599 O O . GLY A 1 216 ? -20.562 -11.852 -6.48 1 98.56 216 GLY A O 1
ATOM 1600 N N . THR A 1 217 ? -22.25 -11.258 -7.879 1 98.81 217 THR A N 1
ATOM 1601 C CA . THR A 1 217 ? -21.375 -10.859 -8.969 1 98.81 217 THR A CA 1
ATOM 1602 C C . THR A 1 217 ? -21.906 -9.617 -9.672 1 98.81 217 THR A C 1
ATOM 1604 O O . THR A 1 217 ? -23.062 -9.234 -9.477 1 98.81 217 THR A O 1
ATOM 1607 N N . PHE A 1 218 ? -21 -8.93 -10.406 1 98.81 218 PHE A N 1
ATOM 1608 C CA . PHE A 1 218 ? -21.453 -7.773 -11.172 1 98.81 218 PHE A CA 1
ATOM 1609 C C . PHE A 1 218 ? -20.594 -7.566 -12.414 1 98.81 218 PHE A C 1
ATOM 1611 O O . PHE A 1 218 ? -19.469 -8.078 -12.484 1 98.81 218 PHE A O 1
ATOM 1618 N N . ASP A 1 219 ? -21.172 -6.953 -13.43 1 98.69 219 ASP A N 1
ATOM 1619 C CA . ASP A 1 219 ? -20.453 -6.504 -14.617 1 98.69 219 ASP A CA 1
ATOM 1620 C C . ASP A 1 219 ? -19.734 -5.188 -14.352 1 98.69 219 ASP A C 1
ATOM 1622 O O . ASP A 1 219 ? -20.359 -4.145 -14.195 1 98.69 219 ASP A O 1
ATOM 1626 N N . PRO A 1 220 ? -18.422 -5.238 -14.367 1 98.38 220 PRO A N 1
ATOM 1627 C CA . PRO A 1 220 ? -17.672 -4.02 -14.023 1 98.38 220 PRO A CA 1
ATOM 1628 C C . PRO A 1 220 ? -17.844 -2.916 -15.062 1 98.38 220 PRO A C 1
ATOM 1630 O O . PRO A 1 220 ? -17.5 -1.76 -14.805 1 98.38 220 PRO A O 1
ATOM 1633 N N . ALA A 1 221 ? -18.312 -3.242 -16.188 1 97.69 221 ALA A N 1
ATOM 1634 C CA . ALA A 1 221 ? -18.469 -2.258 -17.266 1 97.69 221 ALA A CA 1
ATOM 1635 C C . ALA A 1 221 ? -19.828 -1.591 -17.203 1 97.69 221 ALA A C 1
ATOM 1637 O O . ALA A 1 221 ? -20.078 -0.613 -17.922 1 97.69 221 ALA A O 1
ATOM 1638 N N . ALA A 1 222 ? -20.703 -2.129 -16.375 1 97.81 222 ALA A N 1
ATOM 1639 C CA . ALA A 1 222 ? -22.031 -1.538 -16.266 1 97.81 222 ALA A CA 1
ATOM 1640 C C . ALA A 1 222 ? -21.953 -0.143 -15.648 1 97.81 222 ALA A C 1
ATOM 1642 O O . ALA A 1 222 ? -21.125 0.118 -14.781 1 97.81 222 ALA A O 1
ATOM 1643 N N . PRO A 1 223 ? -22.812 0.784 -16.062 1 96.31 223 PRO A N 1
ATOM 1644 C CA . PRO A 1 223 ? -22.797 2.152 -15.539 1 96.31 223 PRO A CA 1
ATOM 1645 C C . PRO A 1 223 ? -23 2.205 -14.023 1 96.31 223 PRO A C 1
ATOM 1647 O O . PRO A 1 223 ? -22.5 3.125 -13.367 1 96.31 223 PRO A O 1
ATOM 1650 N N . ASP A 1 224 ? -23.672 1.262 -13.5 1 97.56 224 ASP A N 1
ATOM 1651 C CA . ASP A 1 224 ? -23.969 1.258 -12.07 1 97.56 224 ASP A CA 1
ATOM 1652 C C . ASP A 1 224 ? -23.156 0.19 -11.344 1 97.56 224 ASP A C 1
ATOM 1654 O O . ASP A 1 224 ? -23.562 -0.299 -10.289 1 97.56 224 ASP A O 1
ATOM 1658 N N . ALA A 1 225 ? -22.047 -0.209 -11.898 1 98.31 225 ALA A N 1
ATOM 1659 C CA . ALA A 1 225 ? -21.234 -1.323 -11.398 1 98.31 225 ALA A CA 1
ATOM 1660 C C . ALA A 1 225 ? -20.875 -1.118 -9.93 1 98.31 225 ALA A C 1
ATOM 1662 O O . ALA A 1 225 ? -21.062 -2.012 -9.102 1 98.31 225 ALA A O 1
ATOM 1663 N N . VAL A 1 226 ? -20.391 0.057 -9.57 1 98.31 226 VAL A N 1
ATOM 1664 C CA . VAL A 1 226 ? -19.922 0.341 -8.219 1 98.31 226 VAL A CA 1
ATOM 1665 C C . VAL A 1 226 ? -21.094 0.303 -7.25 1 98.31 226 VAL A C 1
ATOM 1667 O O . VAL A 1 226 ? -21.016 -0.329 -6.191 1 98.31 226 VAL A O 1
ATOM 1670 N N . ALA A 1 227 ? -22.172 0.974 -7.59 1 98.12 227 ALA A N 1
ATOM 1671 C CA . ALA A 1 227 ? -23.359 0.974 -6.742 1 98.12 227 ALA A CA 1
ATOM 1672 C C . ALA A 1 227 ? -23.875 -0.445 -6.523 1 98.12 227 ALA A C 1
ATOM 1674 O O . ALA A 1 227 ? -24.234 -0.814 -5.406 1 98.12 227 ALA A O 1
ATOM 1675 N N . THR A 1 228 ? -23.906 -1.221 -7.602 1 98.31 228 THR A N 1
ATOM 1676 C CA . THR A 1 228 ? -24.359 -2.607 -7.527 1 98.31 228 THR A CA 1
ATOM 1677 C C . THR A 1 228 ? -23.484 -3.402 -6.559 1 98.31 228 THR A C 1
ATOM 1679 O O . THR A 1 228 ? -24 -4.113 -5.695 1 98.31 228 THR A O 1
ATOM 1682 N N . ALA A 1 229 ? -22.203 -3.266 -6.668 1 98.5 229 ALA A N 1
ATOM 1683 C CA . ALA A 1 229 ? -21.266 -3.984 -5.805 1 98.5 229 ALA A CA 1
ATOM 1684 C C . ALA A 1 229 ? -21.453 -3.582 -4.344 1 98.5 229 ALA A C 1
ATOM 1686 O O . ALA A 1 229 ? -21.5 -4.438 -3.457 1 98.5 229 ALA A O 1
ATOM 1687 N N . LEU A 1 230 ? -21.562 -2.291 -4.117 1 98.38 230 LEU A N 1
ATOM 1688 C CA . LEU A 1 230 ? -21.719 -1.794 -2.752 1 98.38 230 LEU A CA 1
ATOM 1689 C C . LEU A 1 230 ? -23 -2.312 -2.129 1 98.38 230 LEU A C 1
ATOM 1691 O O . LEU A 1 230 ? -23.047 -2.641 -0.941 1 98.38 230 LEU A O 1
ATOM 1695 N N . ASP A 1 231 ? -24.062 -2.373 -2.936 1 98.31 231 ASP A N 1
ATOM 1696 C CA . ASP A 1 231 ? -25.328 -2.922 -2.461 1 98.31 231 ASP A CA 1
ATOM 1697 C C . ASP A 1 231 ? -25.172 -4.395 -2.094 1 98.31 231 ASP A C 1
ATOM 1699 O O . ASP A 1 231 ? -25.641 -4.824 -1.034 1 98.31 231 ASP A O 1
ATOM 1703 N N . LEU A 1 232 ? -24.516 -5.188 -2.91 1 98.25 232 LEU A N 1
ATOM 1704 C CA . LEU A 1 232 ? -24.312 -6.609 -2.664 1 98.25 232 LEU A CA 1
ATOM 1705 C C . LEU A 1 232 ? -23.5 -6.828 -1.388 1 98.25 232 LEU A C 1
ATOM 1707 O O . LEU A 1 232 ? -23.734 -7.793 -0.656 1 98.25 232 LEU A O 1
ATOM 1711 N N . LEU A 1 233 ? -22.594 -5.926 -1.129 1 97.5 233 LEU A N 1
ATOM 1712 C CA . LEU A 1 233 ? -21.656 -6.062 -0.018 1 97.5 233 LEU A CA 1
ATOM 1713 C C . LEU A 1 233 ? -22.25 -5.504 1.269 1 97.5 233 LEU A C 1
ATOM 1715 O O . LEU A 1 233 ? -21.797 -5.832 2.365 1 97.5 233 LEU A O 1
ATOM 1719 N N . GLY A 1 234 ? -23.203 -4.59 1.16 1 97.12 234 GLY A N 1
ATOM 1720 C CA . GLY A 1 234 ? -23.719 -3.855 2.303 1 97.12 234 GLY A CA 1
ATOM 1721 C C . GLY A 1 234 ? -22.828 -2.703 2.73 1 97.12 234 GLY A C 1
ATOM 1722 O O . GLY A 1 234 ? -22.891 -2.262 3.879 1 97.12 234 GLY A O 1
ATOM 1723 N N . GLY A 1 235 ? -21.953 -2.254 1.857 1 97.56 235 GLY A N 1
ATOM 1724 C CA . GLY A 1 235 ? -21.016 -1.188 2.143 1 97.56 235 GLY A CA 1
ATOM 1725 C C . GLY A 1 235 ? -19.688 -1.365 1.429 1 97.56 235 GLY A C 1
ATOM 1726 O O . GLY A 1 235 ? -19.562 -2.213 0.543 1 97.56 235 GLY A O 1
ATOM 1727 N N . PRO A 1 236 ? -18.734 -0.501 1.775 1 98.31 236 PRO A N 1
ATOM 1728 C CA . PRO A 1 236 ? -17.438 -0.602 1.119 1 98.31 236 PRO A CA 1
ATOM 1729 C C . PRO A 1 236 ? -16.672 -1.86 1.518 1 98.31 236 PRO A C 1
ATOM 1731 O O . PRO A 1 236 ? -16.875 -2.396 2.609 1 98.31 236 PRO A O 1
ATOM 1734 N N . ALA A 1 237 ? -15.797 -2.279 0.634 1 98.88 237 ALA A N 1
ATOM 1735 C CA . ALA A 1 237 ? -15.023 -3.5 0.844 1 98.88 237 ALA A CA 1
ATOM 1736 C C . ALA A 1 237 ? -13.812 -3.23 1.729 1 98.88 237 ALA A C 1
ATOM 1738 O O . ALA A 1 237 ? -13.18 -2.18 1.62 1 98.88 237 ALA A O 1
ATOM 1739 N N . ALA A 1 238 ? -13.484 -4.223 2.562 1 98.69 238 ALA A N 1
ATOM 1740 C CA . ALA A 1 238 ? -12.234 -4.152 3.32 1 98.69 238 ALA A CA 1
ATOM 1741 C C . ALA A 1 238 ? -11.031 -4.32 2.402 1 98.69 238 ALA A C 1
ATOM 1743 O O . ALA A 1 238 ? -9.992 -3.684 2.607 1 98.69 238 ALA A O 1
ATOM 1744 N N . VAL A 1 239 ? -11.227 -5.191 1.445 1 98.94 239 VAL A N 1
ATOM 1745 C CA . VAL A 1 239 ? -10.164 -5.527 0.508 1 98.94 239 VAL A CA 1
ATOM 1746 C C . VAL A 1 239 ? -10.742 -5.684 -0.897 1 98.94 239 VAL A C 1
ATOM 1748 O O . VAL A 1 239 ? -11.828 -6.246 -1.07 1 98.94 239 VAL A O 1
ATOM 1751 N N . VAL A 1 240 ? -10.07 -5.156 -1.862 1 99 240 VAL A N 1
ATOM 1752 C CA . VAL A 1 240 ? -10.336 -5.48 -3.26 1 99 240 VAL A CA 1
ATOM 1753 C C . VAL A 1 240 ? -9.109 -6.156 -3.875 1 99 240 VAL A C 1
ATOM 1755 O O . VAL A 1 240 ? -7.996 -5.637 -3.781 1 99 240 VAL A O 1
ATOM 1758 N N . ILE A 1 241 ? -9.289 -7.309 -4.41 1 98.94 241 ILE A N 1
ATOM 1759 C CA . ILE A 1 241 ? -8.234 -8.023 -5.125 1 98.94 241 ILE A CA 1
ATOM 1760 C C . ILE A 1 241 ? -8.414 -7.832 -6.629 1 98.94 241 ILE A C 1
ATOM 1762 O O . ILE A 1 241 ? -9.383 -8.32 -7.215 1 98.94 241 ILE A O 1
ATOM 1766 N N . ASP A 1 242 ? -7.527 -7.105 -7.219 1 98.88 242 ASP A N 1
ATOM 1767 C CA . ASP A 1 242 ? -7.59 -6.797 -8.648 1 98.88 242 ASP A CA 1
ATOM 1768 C C . ASP A 1 242 ? -6.73 -7.766 -9.453 1 98.88 242 ASP A C 1
ATOM 1770 O O . ASP A 1 242 ? -5.508 -7.613 -9.516 1 98.88 242 ASP A O 1
ATOM 1774 N N . CYS A 1 243 ? -7.352 -8.688 -10.117 1 97.81 243 CYS A N 1
ATOM 1775 C CA . CYS A 1 243 ? -6.656 -9.695 -10.914 1 97.81 243 CYS A CA 1
ATOM 1776 C C . CYS A 1 243 ? -6.559 -9.273 -12.375 1 97.81 243 CYS A C 1
ATOM 1778 O O . CYS A 1 243 ? -6.18 -10.07 -13.227 1 97.81 243 CYS A O 1
ATOM 1780 N N . VAL A 1 244 ? -6.859 -8.062 -12.688 1 96.19 244 VAL A N 1
ATOM 1781 C CA . VAL A 1 244 ? -6.863 -7.539 -14.047 1 96.19 244 VAL A CA 1
ATOM 1782 C C . VAL A 1 244 ? -5.766 -6.488 -14.195 1 96.19 244 VAL A C 1
ATOM 1784 O O . VAL A 1 244 ? -4.926 -6.582 -15.094 1 96.19 244 VAL A O 1
ATOM 1787 N N . ALA A 1 245 ? -5.746 -5.5 -13.328 1 96.06 245 ALA A N 1
ATOM 1788 C CA . ALA A 1 245 ? -4.719 -4.473 -13.18 1 96.06 245 ALA A CA 1
ATOM 1789 C C . ALA A 1 245 ? -4.68 -3.562 -14.406 1 96.06 245 ALA A C 1
ATOM 1791 O O . ALA A 1 245 ? -3.621 -3.357 -15 1 96.06 245 ALA A O 1
ATOM 1792 N N . ARG A 1 246 ? -5.758 -3.033 -14.773 1 95.94 246 ARG A N 1
ATOM 1793 C CA . ARG A 1 246 ? -5.867 -1.979 -15.773 1 95.94 246 ARG A CA 1
ATOM 1794 C C . ARG A 1 246 ? -6.457 -0.708 -15.172 1 95.94 246 ARG A C 1
ATOM 1796 O O . ARG A 1 246 ? -6.934 -0.718 -14.031 1 95.94 246 ARG A O 1
ATOM 1803 N N . GLU A 1 247 ? -6.402 0.359 -15.953 1 96.75 247 GLU A N 1
ATOM 1804 C CA . GLU A 1 247 ? -6.844 1.656 -15.445 1 96.75 247 GLU A CA 1
ATOM 1805 C C . GLU A 1 247 ? -8.258 1.573 -14.867 1 96.75 247 GLU A C 1
ATOM 1807 O O . GLU A 1 247 ? -8.5 2.012 -13.742 1 96.75 247 GLU A O 1
ATOM 1812 N N . SER A 1 248 ? -9.172 0.979 -15.609 1 97.12 248 SER A N 1
ATOM 1813 C CA . SER A 1 248 ? -10.57 0.922 -15.195 1 97.12 248 SER A CA 1
ATOM 1814 C C . SER A 1 248 ? -10.75 0.072 -13.945 1 97.12 248 SER A C 1
ATOM 1816 O O . SER A 1 248 ? -11.508 0.435 -13.039 1 97.12 248 SER A O 1
ATOM 1818 N N . SER A 1 249 ? -10.055 -1.075 -13.859 1 98.06 249 SER A N 1
ATOM 1819 C CA . SER A 1 249 ? -10.219 -1.953 -12.703 1 98.06 249 SER A CA 1
ATOM 1820 C C . SER A 1 249 ? -9.602 -1.341 -11.453 1 98.06 249 SER A C 1
ATOM 1822 O O . SER A 1 249 ? -10.133 -1.488 -10.352 1 98.06 249 SER A O 1
ATOM 1824 N N . VAL A 1 250 ? -8.5 -0.649 -11.633 1 98.25 250 VAL A N 1
ATOM 1825 C CA . VAL A 1 250 ? -7.855 -0.001 -10.492 1 98.25 250 VAL A CA 1
ATOM 1826 C C . VAL A 1 250 ? -8.742 1.124 -9.969 1 98.25 250 VAL A C 1
ATOM 1828 O O . VAL A 1 250 ? -8.945 1.253 -8.758 1 98.25 250 VAL A O 1
ATOM 1831 N N . ALA A 1 251 ? -9.234 1.945 -10.891 1 98.19 251 ALA A N 1
ATOM 1832 C CA . ALA A 1 251 ? -10.148 3.014 -10.492 1 98.19 251 ALA A CA 1
ATOM 1833 C C . ALA A 1 251 ? -11.352 2.453 -9.734 1 98.19 251 ALA A C 1
ATOM 1835 O O . ALA A 1 251 ? -11.742 2.986 -8.695 1 98.19 251 ALA A O 1
ATOM 1836 N N . GLN A 1 252 ? -11.914 1.406 -10.234 1 98.62 252 GLN A N 1
ATOM 1837 C CA . GLN A 1 252 ? -13.07 0.783 -9.602 1 98.62 252 GLN A CA 1
ATOM 1838 C C . GLN A 1 252 ? -12.703 0.208 -8.234 1 98.62 252 GLN A C 1
ATOM 1840 O O . GLN A 1 252 ? -13.492 0.296 -7.293 1 98.62 252 GLN A O 1
ATOM 1845 N N . ALA A 1 253 ? -11.555 -0.427 -8.148 1 98.88 253 ALA A N 1
ATOM 1846 C CA . ALA A 1 253 ? -11.086 -0.947 -6.867 1 98.88 253 ALA A CA 1
ATOM 1847 C C . ALA A 1 253 ? -11.031 0.158 -5.816 1 98.88 253 ALA A C 1
ATOM 1849 O O . ALA A 1 253 ? -11.477 -0.035 -4.68 1 98.88 253 ALA A O 1
ATOM 1850 N N . VAL A 1 254 ? -10.539 1.299 -6.18 1 98.62 254 VAL A N 1
ATOM 1851 C CA . VAL A 1 254 ? -10.406 2.432 -5.27 1 98.62 254 VAL A CA 1
ATOM 1852 C C . VAL A 1 254 ? -11.789 2.939 -4.871 1 98.62 254 VAL A C 1
ATOM 1854 O O . VAL A 1 254 ? -12 3.34 -3.725 1 98.62 254 VAL A O 1
ATOM 1857 N N . ASP A 1 255 ? -12.711 2.906 -5.781 1 98.38 255 ASP A N 1
ATOM 1858 C CA . ASP A 1 255 ? -14.07 3.355 -5.5 1 98.38 255 ASP A CA 1
ATOM 1859 C C . ASP A 1 255 ? -14.789 2.395 -4.551 1 98.38 255 ASP A C 1
ATOM 1861 O O . ASP A 1 255 ? -15.672 2.799 -3.801 1 98.38 255 ASP A O 1
ATOM 1865 N N . LEU A 1 256 ? -14.406 1.147 -4.574 1 98.88 256 LEU A N 1
ATOM 1866 C CA . LEU A 1 256 ? -15.141 0.106 -3.861 1 98.88 256 LEU A CA 1
ATOM 1867 C C . LEU A 1 256 ? -14.57 -0.108 -2.467 1 98.88 256 LEU A C 1
ATOM 1869 O O . LEU A 1 256 ? -15.281 -0.533 -1.554 1 98.88 256 LEU A O 1
ATOM 1873 N N . VAL A 1 257 ? -13.281 0.111 -2.309 1 98.88 257 VAL A N 1
ATOM 1874 C CA . VAL A 1 257 ? -12.617 -0.226 -1.057 1 98.88 257 VAL A CA 1
ATOM 1875 C C . VAL A 1 257 ? -12.938 0.828 0 1 98.88 257 VAL A C 1
ATOM 1877 O O . VAL A 1 257 ? -13.141 2 -0.325 1 98.88 257 VAL A O 1
ATOM 1880 N N . ASP A 1 258 ? -12.961 0.422 1.229 1 98.5 258 ASP A N 1
ATOM 1881 C CA . ASP A 1 258 ? -13.234 1.311 2.354 1 98.5 258 ASP A CA 1
ATOM 1882 C C . ASP A 1 258 ? -12.039 2.219 2.639 1 98.5 258 ASP A C 1
ATOM 1884 O O . ASP A 1 258 ? -10.914 1.916 2.24 1 98.5 258 ASP A O 1
ATOM 1888 N N . LYS A 1 259 ? -12.297 3.406 3.314 1 98.38 259 LYS A N 1
ATOM 1889 C CA . LYS A 1 259 ? -11.18 4.195 3.822 1 98.38 259 LYS A CA 1
ATOM 1890 C C . LYS A 1 259 ? -10.266 3.355 4.711 1 98.38 259 LYS A C 1
ATOM 1892 O O . LYS A 1 259 ? -10.742 2.67 5.621 1 98.38 259 LYS A O 1
ATOM 1897 N N . GLY A 1 260 ? -8.984 3.377 4.402 1 98.31 260 GLY A N 1
ATOM 1898 C CA . GLY A 1 260 ? -8.031 2.6 5.176 1 98.31 260 GLY A CA 1
ATOM 1899 C C . GLY A 1 260 ? -7.934 1.154 4.727 1 98.31 260 GLY A C 1
ATOM 1900 O O . GLY A 1 260 ? -7.184 0.366 5.305 1 98.31 260 GLY A O 1
ATOM 1901 N N . GLY A 1 261 ? -8.695 0.786 3.688 1 98.62 261 GLY A N 1
ATOM 1902 C CA . GLY A 1 261 ? -8.672 -0.575 3.174 1 98.62 261 GLY A CA 1
ATOM 1903 C C . GLY A 1 261 ? -7.504 -0.838 2.24 1 98.62 261 GLY A C 1
ATOM 1904 O O . GLY A 1 261 ? -6.59 -0.017 2.133 1 98.62 261 GLY A O 1
ATOM 1905 N N . ALA A 1 262 ? -7.531 -2.027 1.578 1 98.81 262 ALA A N 1
ATOM 1906 C CA . ALA A 1 262 ? -6.402 -2.436 0.749 1 98.81 262 ALA A CA 1
ATOM 1907 C C . ALA A 1 262 ? -6.867 -2.846 -0.647 1 98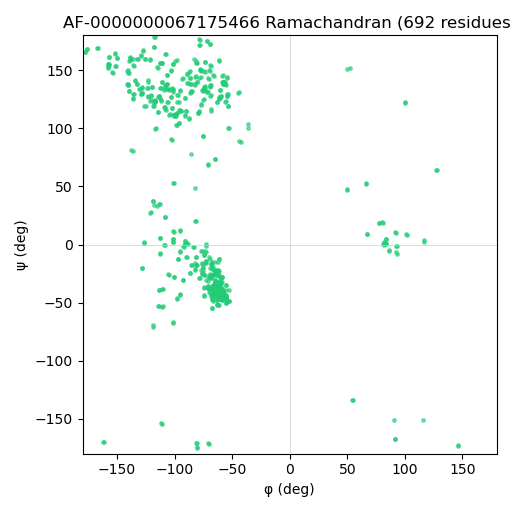.81 262 ALA A C 1
ATOM 1909 O O . ALA A 1 262 ? -7.895 -3.508 -0.797 1 98.81 262 ALA A O 1
ATOM 1910 N N . VAL A 1 263 ? -6.176 -2.381 -1.608 1 98.94 263 VAL A N 1
ATOM 1911 C CA . VAL A 1 263 ? -6.281 -2.859 -2.982 1 98.94 263 VAL A CA 1
ATOM 1912 C C . VAL A 1 263 ? -5.082 -3.74 -3.318 1 98.94 263 VAL A C 1
ATOM 1914 O O . VAL A 1 263 ? -3.951 -3.254 -3.404 1 98.94 263 VAL A O 1
ATOM 1917 N N . MET A 1 264 ? -5.309 -5.004 -3.512 1 98.94 264 MET A N 1
ATOM 1918 C CA . MET A 1 264 ? -4.25 -5.965 -3.799 1 98.94 264 MET A CA 1
ATOM 1919 C C . MET A 1 264 ? -4.094 -6.172 -5.301 1 98.94 264 MET A C 1
ATOM 1921 O O . MET A 1 264 ? -4.996 -6.695 -5.957 1 98.94 264 MET A O 1
ATOM 1925 N N . ILE A 1 265 ? -2.959 -5.789 -5.824 1 98.75 265 ILE A N 1
ATOM 1926 C CA . ILE A 1 265 ? -2.701 -5.914 -7.254 1 98.75 265 ILE A CA 1
ATOM 1927 C C . ILE A 1 265 ? -2.051 -7.262 -7.547 1 98.75 265 ILE A C 1
ATOM 1929 O O . ILE A 1 265 ? -0.889 -7.484 -7.203 1 98.75 265 ILE A O 1
ATOM 1933 N N . VAL A 1 266 ? -2.809 -8.102 -8.211 1 97.75 266 VAL A N 1
ATOM 1934 C CA . VAL A 1 266 ? -2.338 -9.445 -8.547 1 97.75 266 VAL A CA 1
ATOM 1935 C C . VAL A 1 266 ? -2.111 -9.555 -10.055 1 97.75 266 VAL A C 1
ATOM 1937 O O . VAL A 1 266 ? -1.161 -10.195 -10.5 1 97.75 266 VAL A O 1
ATOM 1940 N N . GLY A 1 267 ? -3.021 -8.914 -10.805 1 94.38 267 GLY A N 1
ATOM 1941 C CA . GLY A 1 267 ? -2.846 -8.898 -12.25 1 94.38 267 GLY A CA 1
ATOM 1942 C C . GLY A 1 267 ? -1.563 -8.219 -12.688 1 94.38 267 GLY A C 1
ATOM 1943 O O . GLY A 1 267 ? -1.001 -7.406 -11.953 1 94.38 267 GLY A O 1
ATOM 1944 N N . VAL A 1 268 ? -1.127 -8.516 -13.852 1 89 268 VAL A N 1
ATOM 1945 C CA . VAL A 1 268 ? 0.103 -7.934 -14.375 1 89 268 VAL A CA 1
ATOM 1946 C C . VAL A 1 268 ? -0.233 -6.785 -15.328 1 89 268 VAL A C 1
ATOM 1948 O O . VAL A 1 268 ? -0.748 -7.012 -16.422 1 89 268 VAL A O 1
ATOM 1951 N N . ALA A 1 269 ? 0.097 -5.602 -14.852 1 89.5 269 ALA A N 1
ATOM 1952 C CA . ALA A 1 269 ? -0.171 -4.422 -15.672 1 89.5 269 ALA A CA 1
ATOM 1953 C C . ALA A 1 269 ? 0.863 -4.281 -16.781 1 89.5 269 ALA A C 1
ATOM 1955 O O . ALA A 1 269 ? 2.033 -4.629 -16.594 1 89.5 269 ALA A O 1
ATOM 1956 N N . GLU A 1 270 ? 0.266 -3.797 -17.906 1 84 270 GLU A N 1
ATOM 1957 C CA . GLU A 1 270 ? 1.165 -3.488 -19.016 1 84 270 GLU A CA 1
ATOM 1958 C C . GLU A 1 270 ? 1.745 -2.084 -18.891 1 84 270 GLU A C 1
ATOM 1960 O O . GLU A 1 270 ? 1.106 -1.104 -19.266 1 84 270 GLU A O 1
ATOM 1965 N N . GLY A 1 271 ? 2.738 -1.807 -18.062 1 81.94 271 GLY A N 1
ATOM 1966 C CA . GLY A 1 271 ? 3.4 -0.521 -17.922 1 81.94 271 GLY A CA 1
ATOM 1967 C C . GLY A 1 271 ? 2.748 0.375 -16.875 1 81.94 271 GLY A C 1
ATOM 1968 O O . GLY A 1 271 ? 2.105 -0.112 -15.945 1 81.94 271 GLY A O 1
ATOM 1969 N N . ALA A 1 272 ? 2.873 1.674 -17.109 1 92.31 272 ALA A N 1
ATOM 1970 C CA . ALA A 1 272 ? 2.318 2.652 -16.188 1 92.31 272 ALA A CA 1
ATOM 1971 C C . ALA A 1 272 ? 0.802 2.746 -16.328 1 92.31 272 ALA A C 1
ATOM 1973 O O . ALA A 1 272 ? 0.275 2.727 -17.438 1 92.31 272 ALA A O 1
ATOM 1974 N N . THR A 1 273 ? 0.143 2.707 -15.195 1 96.56 273 THR A N 1
ATOM 1975 C CA . THR A 1 273 ? -1.314 2.721 -15.125 1 96.56 273 THR A CA 1
ATOM 1976 C C . THR A 1 273 ? -1.809 3.926 -14.328 1 96.56 273 THR A C 1
ATOM 1978 O O . THR A 1 273 ? -1.314 4.195 -13.234 1 96.56 273 THR A O 1
ATOM 1981 N N . PRO A 1 274 ? -2.736 4.703 -14.93 1 97.31 274 PRO A N 1
ATOM 1982 C CA . PRO A 1 274 ? -3.328 5.773 -14.125 1 97.31 274 PRO A CA 1
ATOM 1983 C C . PRO A 1 274 ? -4.035 5.25 -12.875 1 97.31 274 PRO A C 1
ATOM 1985 O O . PRO A 1 274 ? -4.836 4.316 -12.961 1 97.31 274 PRO A O 1
ATOM 1988 N N . VAL A 1 275 ? -3.699 5.789 -11.711 1 97.88 275 VAL A N 1
ATOM 1989 C CA . VAL A 1 275 ? -4.289 5.453 -10.414 1 97.88 275 VAL A CA 1
ATOM 1990 C C . VAL A 1 275 ? -4.859 6.711 -9.766 1 97.88 275 VAL A C 1
ATOM 1992 O O . VAL A 1 275 ? -4.246 7.781 -9.82 1 97.88 275 VAL A O 1
ATOM 1995 N N . PRO A 1 276 ? -6.086 6.621 -9.211 1 97.62 276 PRO A N 1
ATOM 1996 C CA . PRO A 1 276 ? -6.613 7.77 -8.469 1 97.62 276 PRO A CA 1
ATOM 1997 C C . PRO A 1 276 ? -5.809 8.07 -7.211 1 97.62 276 PRO A C 1
ATOM 1999 O O . PRO A 1 276 ? -6.309 7.91 -6.094 1 97.62 276 PRO A O 1
ATOM 2002 N N . LEU A 1 277 ? -4.66 8.602 -7.414 1 97.56 277 LEU A N 1
ATOM 2003 C CA . LEU A 1 277 ? -3.662 8.773 -6.363 1 97.56 277 LEU A CA 1
ATOM 2004 C C . LEU A 1 277 ? -4.156 9.75 -5.297 1 97.56 277 LEU A C 1
ATOM 2006 O O . LEU A 1 277 ? -3.857 9.586 -4.113 1 97.56 277 LEU A O 1
ATOM 2010 N N . GLY A 1 278 ? -4.906 10.773 -5.711 1 95.25 278 GLY A N 1
ATOM 2011 C CA . GLY A 1 278 ? -5.492 11.695 -4.754 1 95.25 278 GLY A CA 1
ATOM 2012 C C . GLY A 1 278 ? -6.41 11.016 -3.752 1 95.25 278 GLY A C 1
ATOM 2013 O O . GLY A 1 278 ? -6.363 11.32 -2.557 1 95.25 278 GLY A O 1
ATOM 2014 N N . LEU A 1 279 ? -7.234 10.078 -4.211 1 96.56 279 LEU A N 1
ATOM 2015 C CA . LEU A 1 279 ? -8.141 9.344 -3.34 1 96.56 279 LEU A CA 1
ATOM 2016 C C . LEU A 1 279 ? -7.371 8.375 -2.445 1 96.56 279 LEU A C 1
ATOM 2018 O O . LEU A 1 279 ? -7.734 8.18 -1.282 1 96.56 279 LEU A O 1
ATOM 2022 N N . ILE A 1 280 ? -6.316 7.773 -3.006 1 97.94 280 ILE A N 1
ATOM 2023 C CA . ILE A 1 280 ? -5.469 6.887 -2.217 1 97.94 280 ILE A CA 1
ATOM 2024 C C . ILE A 1 280 ? -4.887 7.648 -1.03 1 97.94 280 ILE A C 1
ATOM 2026 O O . ILE A 1 280 ? -4.938 7.172 0.107 1 97.94 280 ILE A O 1
ATOM 2030 N N . GLN A 1 281 ? -4.375 8.781 -1.31 1 96.94 281 GLN A N 1
ATOM 2031 C CA . GLN A 1 281 ? -3.816 9.625 -0.255 1 96.94 281 GLN A CA 1
ATOM 2032 C C . GLN A 1 281 ? -4.891 10.047 0.741 1 96.94 281 GLN A C 1
ATOM 2034 O O . GLN A 1 281 ? -4.727 9.875 1.95 1 96.94 281 GLN A O 1
ATOM 2039 N N . ASP A 1 282 ? -6.039 10.516 0.285 1 94.81 282 ASP A N 1
ATOM 2040 C CA . ASP A 1 282 ? -7.113 11.102 1.082 1 94.81 282 ASP A CA 1
ATOM 2041 C C . ASP A 1 282 ? -7.785 10.047 1.961 1 94.81 282 ASP A C 1
ATOM 2043 O O . ASP A 1 282 ? -8.305 10.367 3.033 1 94.81 282 ASP A O 1
ATOM 2047 N N . ARG A 1 283 ? -7.766 8.828 1.515 1 97.62 283 ARG A N 1
ATOM 2048 C CA . ARG A 1 283 ? -8.508 7.777 2.207 1 97.62 283 ARG A CA 1
ATOM 2049 C C . ARG A 1 283 ? -7.57 6.762 2.842 1 97.62 283 ARG A C 1
ATOM 2051 O O . ARG A 1 283 ? -8.008 5.719 3.324 1 97.62 283 ARG A O 1
ATOM 2058 N N . GLU A 1 284 ? -6.266 7.059 2.766 1 98.25 284 GLU A N 1
ATOM 2059 C CA . GLU A 1 284 ? -5.227 6.191 3.312 1 98.25 284 GLU A CA 1
ATOM 2060 C C . GLU A 1 284 ? -5.414 4.75 2.852 1 98.25 284 GLU A C 1
ATOM 2062 O O . GLU A 1 284 ? -5.371 3.822 3.662 1 98.25 284 GLU A O 1
ATOM 2067 N N . ILE A 1 285 ? -5.629 4.621 1.577 1 98.62 285 ILE A N 1
ATOM 2068 C CA . ILE A 1 285 ? -5.742 3.303 0.963 1 98.62 285 ILE A CA 1
ATOM 2069 C C . ILE A 1 285 ? -4.348 2.721 0.73 1 98.62 285 ILE A C 1
ATOM 2071 O O . ILE A 1 285 ? -3.416 3.449 0.377 1 98.62 285 ILE A O 1
ATOM 2075 N N . ALA A 1 286 ? -4.184 1.435 0.964 1 98.88 286 ALA A N 1
ATOM 2076 C CA . ALA A 1 286 ? -2.951 0.727 0.627 1 98.88 286 ALA A CA 1
ATOM 2077 C C . ALA A 1 286 ? -3.086 -0.007 -0.704 1 98.88 286 ALA A C 1
ATOM 2079 O O . ALA A 1 286 ? -3.932 -0.893 -0.849 1 98.88 286 ALA A O 1
ATOM 2080 N N . LEU A 1 287 ? -2.371 0.413 -1.665 1 98.88 287 LEU A N 1
ATOM 2081 C CA . LEU A 1 287 ? -2.24 -0.311 -2.926 1 98.88 287 LEU A CA 1
ATOM 2082 C C . LEU A 1 287 ? -0.989 -1.183 -2.924 1 98.88 287 LEU A C 1
ATOM 2084 O O . LEU A 1 287 ? 0.132 -0.667 -2.914 1 98.88 287 LEU A O 1
ATOM 2088 N N . ILE A 1 288 ? -1.178 -2.504 -2.99 1 98.81 288 ILE A N 1
ATOM 2089 C CA . ILE A 1 288 ? -0.065 -3.4 -2.699 1 98.81 288 ILE A CA 1
ATOM 2090 C C . ILE A 1 288 ? 0.088 -4.418 -3.828 1 98.81 288 ILE A C 1
ATOM 2092 O O . ILE A 1 288 ? -0.883 -5.062 -4.227 1 98.81 288 ILE A O 1
ATOM 2096 N N . GLY A 1 289 ? 1.298 -4.5 -4.273 1 98.5 289 GLY A N 1
ATOM 2097 C CA . GLY A 1 289 ? 1.601 -5.535 -5.25 1 98.5 289 GLY A CA 1
ATOM 2098 C C . GLY A 1 289 ? 1.762 -6.91 -4.625 1 98.5 289 GLY A C 1
ATOM 2099 O O . GLY A 1 289 ? 2.197 -7.031 -3.48 1 98.5 289 GLY A O 1
ATOM 2100 N N . ASN A 1 290 ? 1.432 -7.891 -5.41 1 98.12 290 ASN A N 1
ATOM 2101 C CA . ASN A 1 290 ? 1.548 -9.273 -4.957 1 98.12 290 ASN A CA 1
ATOM 2102 C C . ASN A 1 290 ? 2.186 -10.164 -6.02 1 98.12 290 ASN A C 1
ATOM 2104 O O . ASN A 1 290 ? 1.795 -10.117 -7.188 1 98.12 290 ASN A O 1
ATOM 2108 N N . LEU A 1 291 ? 3.18 -10.898 -5.59 1 95.94 291 LEU A N 1
ATOM 2109 C CA . LEU A 1 291 ? 3.926 -11.75 -6.508 1 95.94 291 LEU A CA 1
ATOM 2110 C C . LEU A 1 291 ? 4.176 -13.125 -5.891 1 95.94 291 LEU A C 1
ATOM 2112 O O . LEU A 1 291 ? 4.742 -13.227 -4.797 1 95.94 291 LEU A O 1
ATOM 2116 N N . MET A 1 292 ? 3.797 -14.18 -6.562 1 95.75 292 MET A N 1
ATOM 2117 C CA . MET A 1 292 ? 4.125 -15.555 -6.223 1 95.75 292 MET A CA 1
ATOM 2118 C C . MET A 1 292 ? 3.711 -15.875 -4.789 1 95.75 292 MET A C 1
ATOM 2120 O O . MET A 1 292 ? 2.572 -15.617 -4.398 1 95.75 292 MET A O 1
ATOM 2124 N N . TYR A 1 293 ? 4.617 -16.516 -4.059 1 98.12 293 TYR A N 1
ATOM 2125 C CA . TYR A 1 293 ? 4.301 -17.031 -2.73 1 98.12 293 TYR A CA 1
ATOM 2126 C C . TYR A 1 293 ? 5.535 -17.641 -2.074 1 98.12 293 TYR A C 1
ATOM 2128 O O . TYR A 1 293 ? 6.609 -17.688 -2.682 1 98.12 293 TYR A O 1
ATOM 2136 N N . VAL A 1 294 ? 5.41 -17.906 -0.805 1 98.25 294 VAL A N 1
ATOM 2137 C CA . VAL A 1 294 ? 6.457 -18.594 -0.054 1 98.25 294 VAL A CA 1
ATOM 2138 C C . VAL A 1 294 ? 5.922 -19.922 0.483 1 98.25 294 VAL A C 1
ATOM 2140 O O . VAL A 1 294 ? 4.766 -20.266 0.238 1 98.25 294 VAL A O 1
ATOM 2143 N N . ARG A 1 295 ? 6.727 -20.688 1.15 1 98.19 295 ARG A N 1
ATOM 2144 C CA . ARG A 1 295 ? 6.426 -22.047 1.6 1 98.19 295 ARG A CA 1
ATOM 2145 C C . ARG A 1 295 ? 5.199 -22.062 2.506 1 98.19 295 ARG A C 1
ATOM 2147 O O . ARG A 1 295 ? 4.383 -22.984 2.439 1 98.19 295 ARG A O 1
ATOM 2154 N N . ASP A 1 296 ? 5.07 -21.016 3.365 1 98.12 296 ASP A N 1
ATOM 2155 C CA . ASP A 1 296 ? 3.928 -20.953 4.273 1 98.12 296 ASP A CA 1
ATOM 2156 C C . ASP A 1 296 ? 2.615 -20.875 3.496 1 98.12 296 ASP A C 1
ATOM 2158 O O . ASP A 1 296 ? 1.591 -21.391 3.941 1 98.12 296 ASP A O 1
ATOM 2162 N N . ASP A 1 297 ? 2.641 -20.203 2.387 1 98.44 297 ASP A N 1
ATOM 2163 C CA . ASP A 1 297 ? 1.455 -20.109 1.54 1 98.44 297 ASP A CA 1
ATOM 2164 C C . ASP A 1 297 ? 1.14 -21.453 0.884 1 98.44 297 ASP A C 1
ATOM 2166 O O . ASP A 1 297 ? -0.028 -21.812 0.752 1 98.44 297 ASP A O 1
ATOM 2170 N N . PHE A 1 298 ? 2.221 -22.109 0.456 1 97.12 298 PHE A N 1
ATOM 2171 C CA . PHE A 1 298 ? 2.102 -23.453 -0.106 1 97.12 298 PHE A CA 1
ATOM 2172 C C . PHE A 1 298 ? 1.457 -24.391 0.895 1 97.12 298 PHE A C 1
ATOM 2174 O O . PHE A 1 298 ? 0.539 -25.141 0.547 1 97.12 298 PHE A O 1
ATOM 2181 N N . ALA A 1 299 ? 1.885 -24.328 2.111 1 97.75 299 ALA A N 1
ATOM 2182 C CA . ALA A 1 299 ? 1.337 -25.172 3.178 1 97.75 299 ALA A CA 1
ATOM 2183 C C . ALA A 1 299 ? -0.126 -24.828 3.445 1 97.75 299 ALA A C 1
ATOM 2185 O O . ALA A 1 299 ? -0.959 -25.719 3.605 1 97.75 299 ALA A O 1
ATOM 2186 N N . ALA A 1 300 ? -0.416 -23.578 3.424 1 98 300 ALA A N 1
ATOM 2187 C CA . ALA A 1 300 ? -1.795 -23.141 3.629 1 98 300 ALA A CA 1
ATOM 2188 C C . ALA A 1 300 ? -2.695 -23.625 2.494 1 98 300 ALA A C 1
ATOM 2190 O O . ALA A 1 300 ? -3.852 -23.984 2.723 1 98 300 ALA A O 1
ATOM 2191 N N . ALA A 1 301 ? -2.172 -23.578 1.307 1 98.25 301 ALA A N 1
ATOM 2192 C CA . ALA A 1 301 ? -2.926 -24.078 0.16 1 98.25 301 ALA A CA 1
ATOM 2193 C C . ALA A 1 301 ? -3.227 -25.562 0.306 1 98.25 301 ALA A C 1
ATOM 2195 O O . ALA A 1 301 ? -4.336 -26.016 0.001 1 98.25 301 ALA A O 1
ATOM 2196 N N . ILE A 1 302 ? -2.279 -26.328 0.8 1 97.81 302 ILE A N 1
ATOM 2197 C CA . ILE A 1 302 ? -2.465 -27.75 1.021 1 97.81 302 ILE A CA 1
ATOM 2198 C C . ILE A 1 302 ? -3.582 -27.984 2.037 1 97.81 302 ILE A C 1
ATOM 2200 O O . ILE A 1 302 ? -4.477 -28.797 1.816 1 97.81 302 ILE A O 1
ATOM 2204 N N . ASP A 1 303 ? -3.508 -27.203 3.096 1 96.94 303 ASP A N 1
ATOM 2205 C CA . ASP A 1 303 ? -4.535 -27.312 4.125 1 96.94 303 ASP A CA 1
ATOM 2206 C C . ASP A 1 303 ? -5.918 -26.984 3.559 1 96.94 303 ASP A C 1
ATOM 2208 O O . ASP A 1 303 ? -6.895 -27.672 3.871 1 96.94 303 ASP A O 1
ATOM 2212 N N . MET A 1 304 ? -5.977 -26.047 2.746 1 97.31 304 MET A N 1
ATOM 2213 C CA . MET A 1 304 ? -7.234 -25.641 2.133 1 97.31 304 MET A CA 1
ATOM 2214 C C . MET A 1 304 ? -7.777 -26.734 1.22 1 97.31 304 MET A C 1
ATOM 2216 O O . MET A 1 304 ? -8.969 -27.062 1.267 1 97.31 304 MET A O 1
ATOM 2220 N N . LEU A 1 305 ? -6.953 -27.281 0.467 1 97.25 305 LEU A N 1
ATOM 2221 C CA . LEU A 1 305 ? -7.344 -28.375 -0.429 1 97.25 305 LEU A CA 1
ATOM 2222 C C . LEU A 1 305 ? -7.785 -29.594 0.36 1 97.25 305 LEU A C 1
ATOM 2224 O O . LEU A 1 305 ? -8.789 -30.234 0.024 1 97.25 305 LEU A O 1
ATOM 2228 N N . ALA A 1 306 ? -7.086 -29.891 1.434 1 95.19 306 ALA A N 1
ATOM 2229 C CA . ALA A 1 306 ? -7.387 -31.047 2.27 1 95.19 306 ALA A CA 1
ATOM 2230 C C . ALA A 1 306 ? -8.719 -30.859 3 1 95.19 306 ALA A C 1
ATOM 2232 O O . ALA A 1 306 ? -9.398 -31.844 3.311 1 95.19 306 ALA A O 1
ATOM 2233 N N . SER A 1 307 ? -9.117 -29.656 3.246 1 94.56 307 SER A N 1
ATOM 2234 C CA . SER A 1 307 ? -10.336 -29.359 3.986 1 94.56 307 SER A CA 1
ATOM 2235 C C . SER A 1 307 ? -11.578 -29.594 3.121 1 94.56 307 SER A C 1
ATOM 2237 O O . SER A 1 307 ? -12.695 -29.641 3.633 1 94.56 307 SER A O 1
ATOM 2239 N N . GLY A 1 308 ? -11.375 -29.609 1.807 1 93.44 308 GLY A N 1
ATOM 2240 C CA . GLY A 1 308 ? -12.492 -29.75 0.893 1 93.44 308 GLY A CA 1
ATOM 2241 C C . GLY A 1 308 ? -13.078 -28.422 0.442 1 93.44 308 GLY A C 1
ATOM 2242 O O . GLY A 1 308 ? -14.094 -28.391 -0.253 1 93.44 308 GLY A O 1
ATOM 2243 N N . ALA A 1 309 ? -12.391 -27.391 0.754 1 92.94 309 ALA A N 1
ATOM 2244 C CA . ALA A 1 309 ? -12.891 -26.047 0.474 1 92.94 309 ALA A CA 1
ATOM 2245 C C . ALA A 1 309 ? -12.82 -25.734 -1.018 1 92.94 309 ALA A C 1
ATOM 2247 O O . ALA A 1 309 ? -13.445 -24.781 -1.49 1 92.94 309 ALA A O 1
ATOM 2248 N N . VAL A 1 310 ? -12.086 -26.469 -1.771 1 95.31 310 VAL A N 1
ATOM 2249 C CA . VAL A 1 310 ? -11.883 -26.203 -3.189 1 95.31 310 VAL A CA 1
ATOM 2250 C C . VAL A 1 310 ? -12.641 -27.234 -4.027 1 95.31 310 VAL A C 1
ATOM 2252 O O . VAL A 1 310 ? -12.344 -28.422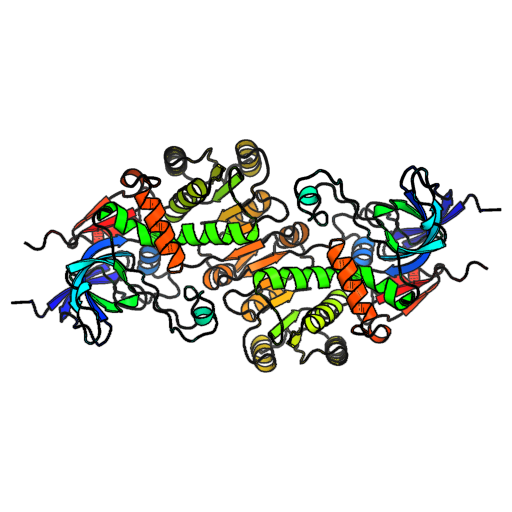 -3.957 1 95.31 310 VAL A O 1
ATOM 2255 N N . PRO A 1 311 ? -13.609 -26.781 -4.77 1 95.44 311 PRO A N 1
ATOM 2256 C CA . PRO A 1 311 ? -14.273 -27.703 -5.691 1 95.44 311 PRO A CA 1
ATOM 2257 C C . PRO A 1 311 ? -13.43 -28.016 -6.922 1 95.44 311 PRO A C 1
ATOM 2259 O O . PRO A 1 311 ? -13.617 -27.422 -7.98 1 95.44 311 PRO A O 1
ATOM 2262 N N . VAL A 1 312 ? -12.703 -29.016 -6.91 1 95 312 VAL A N 1
ATOM 2263 C CA . VAL A 1 312 ? -11.648 -29.359 -7.867 1 95 312 VAL A CA 1
ATOM 2264 C C . VAL A 1 312 ? -12.266 -29.594 -9.242 1 95 312 VAL A C 1
ATOM 2266 O O . VAL A 1 312 ? -11.695 -29.188 -10.258 1 95 312 VAL A O 1
ATOM 2269 N N . ASP A 1 313 ? -13.5 -30.125 -9.266 1 93.19 313 ASP A N 1
ATOM 2270 C CA . ASP A 1 313 ? -14.141 -30.469 -10.531 1 93.19 313 ASP A CA 1
ATOM 2271 C C . ASP A 1 313 ? -14.602 -29.219 -11.273 1 93.19 313 ASP A C 1
ATOM 2273 O O . ASP A 1 313 ? -14.703 -29.219 -12.5 1 93.19 313 ASP A O 1
ATOM 2277 N N . GLU A 1 314 ? -14.859 -28.156 -10.523 1 92.69 314 GLU A N 1
ATOM 2278 C CA . GLU A 1 314 ? -15.273 -26.891 -11.125 1 92.69 314 GLU A CA 1
ATOM 2279 C C . GLU A 1 314 ? -14.07 -26.109 -11.633 1 92.69 314 GLU A C 1
ATOM 2281 O O . GLU A 1 314 ? -14.211 -25.188 -12.445 1 92.69 314 GLU A O 1
ATOM 2286 N N . ILE A 1 315 ? -12.875 -26.5 -11.141 1 95.31 315 ILE A N 1
ATOM 2287 C CA . ILE A 1 315 ? -11.672 -25.719 -11.445 1 95.31 315 ILE A CA 1
ATOM 2288 C C . ILE A 1 315 ? -10.922 -26.375 -12.602 1 95.31 315 ILE A C 1
ATOM 2290 O O . ILE A 1 315 ? -10.531 -25.688 -13.555 1 95.31 315 ILE A O 1
ATOM 2294 N N . ILE A 1 316 ? -10.758 -27.688 -12.555 1 96.5 316 ILE A N 1
ATOM 2295 C CA . ILE A 1 316 ? -10.062 -28.391 -13.625 1 96.5 316 ILE A CA 1
ATOM 2296 C C . ILE A 1 316 ? -10.992 -28.578 -14.82 1 96.5 316 ILE A C 1
ATOM 2298 O O . ILE A 1 316 ? -11.953 -29.344 -14.75 1 96.5 316 ILE A O 1
ATOM 2302 N N . SER A 1 317 ? -10.648 -27.953 -15.891 1 95.19 317 SER A N 1
ATOM 2303 C CA . SER A 1 317 ? -11.594 -27.875 -17 1 95.19 317 SER A CA 1
ATOM 2304 C C . SER A 1 317 ? -11.258 -28.891 -18.078 1 95.19 317 SER A C 1
ATOM 2306 O O . SER A 1 317 ? -12.141 -29.328 -18.828 1 95.19 317 SER A O 1
ATOM 2308 N N . ALA A 1 318 ? -10 -29.234 -18.188 1 95.94 318 ALA A N 1
ATOM 2309 C CA . ALA A 1 318 ? -9.594 -30.172 -19.234 1 95.94 318 ALA A CA 1
ATOM 2310 C C . ALA A 1 318 ? -8.273 -30.859 -18.875 1 95.94 318 ALA A C 1
ATOM 2312 O O . ALA A 1 318 ? -7.504 -30.344 -18.047 1 95.94 318 ALA A O 1
ATOM 2313 N N . GLU A 1 319 ? -8.117 -31.984 -19.438 1 96.62 319 GLU A N 1
ATOM 2314 C CA . GLU A 1 319 ? -6.898 -32.75 -19.281 1 96.62 319 GLU A CA 1
ATOM 2315 C C . GLU A 1 319 ? -6.473 -33.406 -20.594 1 96.62 319 GLU A C 1
ATOM 2317 O O . GLU A 1 319 ? -7.309 -33.938 -21.328 1 96.62 319 GLU A O 1
ATOM 2322 N N . TYR A 1 320 ? -5.227 -33.25 -20.891 1 97.38 320 TYR A N 1
ATOM 2323 C CA . TYR A 1 320 ? -4.664 -33.812 -22.109 1 97.38 320 TYR A CA 1
ATOM 2324 C C . TYR A 1 320 ? -3.461 -34.688 -21.797 1 97.38 320 TYR A C 1
ATOM 2326 O O . TYR A 1 320 ? -2.816 -34.531 -20.766 1 97.38 320 TYR A O 1
ATOM 2334 N N . GLU A 1 321 ? -3.143 -35.562 -22.75 1 97.12 321 GLU A N 1
ATOM 2335 C CA . GLU A 1 321 ? -1.926 -36.375 -22.625 1 97.12 321 GLU A CA 1
ATOM 2336 C C . GLU A 1 321 ? -0.703 -35.594 -23.094 1 97.12 321 GLU A C 1
ATOM 2338 O O . GLU A 1 321 ? -0.822 -34.656 -23.906 1 97.12 321 GLU A O 1
ATOM 2343 N N . PHE A 1 322 ? 0.386 -36.031 -22.672 1 97.44 322 PHE A N 1
ATOM 2344 C CA . PHE A 1 322 ? 1.66 -35.344 -22.922 1 97.44 322 PHE A CA 1
ATOM 2345 C C . PHE A 1 322 ? 1.869 -35.125 -24.422 1 97.44 322 PHE A C 1
ATOM 2347 O O . PHE A 1 322 ? 2.291 -34.062 -24.828 1 97.44 322 PHE A O 1
ATOM 2354 N N . ASP A 1 323 ? 1.492 -36.094 -25.156 1 96.12 323 ASP A N 1
ATOM 2355 C CA . ASP A 1 323 ? 1.718 -36.031 -26.594 1 96.12 323 ASP A CA 1
ATOM 2356 C C . ASP A 1 323 ? 0.823 -34.969 -27.25 1 96.12 323 ASP A C 1
ATOM 2358 O O . ASP A 1 323 ? 1.023 -34.594 -28.406 1 96.12 323 ASP A O 1
ATOM 2362 N N . HIS A 1 324 ? -0.132 -34.5 -26.5 1 96.38 324 HIS A N 1
ATOM 2363 C CA . HIS A 1 324 ? -1.062 -33.5 -27.016 1 96.38 324 HIS A CA 1
ATOM 2364 C C . HIS A 1 324 ? -0.928 -32.156 -26.25 1 96.38 324 HIS A C 1
ATOM 2366 O O . HIS A 1 324 ? -1.924 -31.484 -26 1 96.38 324 HIS A O 1
ATOM 2372 N N . THR A 1 325 ? 0.277 -31.891 -25.844 1 96.25 325 THR A N 1
ATOM 2373 C CA . THR A 1 325 ? 0.534 -30.688 -25.078 1 96.25 325 THR A CA 1
ATOM 2374 C C . THR A 1 325 ? 0.157 -29.438 -25.875 1 96.25 325 THR A C 1
ATOM 2376 O O . THR A 1 325 ? -0.307 -28.453 -25.312 1 96.25 325 THR A O 1
ATOM 2379 N N . ASP A 1 326 ? 0.321 -29.438 -27.188 1 95.25 326 ASP A N 1
ATOM 2380 C CA . ASP A 1 326 ? -0.065 -28.312 -28.031 1 95.25 326 ASP A CA 1
ATOM 2381 C C . ASP A 1 326 ? -1.559 -28.031 -27.922 1 95.25 326 ASP A C 1
ATOM 2383 O O . ASP A 1 326 ? -1.963 -26.859 -27.828 1 95.25 326 ASP A O 1
ATOM 2387 N N . GLU A 1 327 ? -2.342 -29.078 -27.844 1 95.75 327 GLU A N 1
ATOM 2388 C CA . GLU A 1 327 ? -3.781 -28.922 -27.672 1 95.75 327 GLU A CA 1
ATOM 2389 C C . GLU A 1 327 ? -4.105 -28.344 -26.281 1 95.75 327 GLU A C 1
ATOM 2391 O O . GLU A 1 327 ? -5.059 -27.578 -26.141 1 95.75 327 GLU A O 1
ATOM 2396 N N . ALA A 1 328 ? -3.363 -28.766 -25.281 1 95.75 328 ALA A N 1
ATOM 2397 C CA . ALA A 1 328 ? -3.549 -28.25 -23.938 1 95.75 328 ALA A CA 1
ATOM 2398 C C . ALA A 1 328 ? -3.322 -26.75 -23.891 1 95.75 328 ALA A C 1
ATOM 2400 O O . ALA A 1 328 ? -4.098 -26.016 -23.281 1 95.75 328 ALA A O 1
ATOM 2401 N N . PHE A 1 329 ? -2.277 -26.266 -24.547 1 94.94 329 PHE A N 1
ATOM 2402 C CA . PHE A 1 329 ? -1.987 -24.844 -24.625 1 94.94 329 PHE A CA 1
ATOM 2403 C C . PHE A 1 329 ? -3.1 -24.094 -25.344 1 94.94 329 PHE A C 1
ATOM 2405 O O . PHE A 1 329 ? -3.535 -23.031 -24.906 1 94.94 329 PHE A O 1
ATOM 2412 N N . ALA A 1 330 ? -3.564 -24.672 -26.453 1 93.5 330 ALA A N 1
ATOM 2413 C CA . ALA A 1 330 ? -4.664 -24.062 -27.188 1 93.5 330 ALA A CA 1
ATOM 2414 C C . ALA A 1 330 ? -5.918 -23.969 -26.328 1 93.5 330 ALA A C 1
ATOM 2416 O O . ALA A 1 330 ? -6.602 -22.938 -26.344 1 93.5 330 ALA A O 1
ATOM 2417 N N . ALA A 1 331 ? -6.164 -25.047 -25.594 1 93.94 331 ALA A N 1
ATOM 2418 C CA . ALA A 1 331 ? -7.332 -25.062 -24.719 1 93.94 331 ALA A CA 1
ATOM 2419 C C . ALA A 1 331 ? -7.211 -24.016 -23.625 1 93.94 331 ALA A C 1
ATOM 2421 O O . ALA A 1 331 ? -8.211 -23.422 -23.219 1 93.94 331 ALA A O 1
ATOM 2422 N N . SER A 1 332 ? -6.043 -23.844 -23.125 1 92.56 332 SER A N 1
ATOM 2423 C CA . SER A 1 332 ? -5.805 -22.906 -22.047 1 92.56 332 SER A CA 1
ATOM 2424 C C . SER A 1 332 ? -6.023 -21.453 -22.5 1 92.56 332 SER A C 1
ATOM 2426 O O . SER A 1 332 ? -6.215 -20.562 -21.672 1 92.56 332 SER A O 1
ATOM 2428 N N . ALA A 1 333 ? -5.992 -21.219 -23.766 1 89.19 333 ALA A N 1
ATOM 2429 C CA . ALA A 1 333 ? -6.203 -19.875 -24.328 1 89.19 333 ALA A CA 1
ATOM 2430 C C . ALA A 1 333 ? -7.691 -19.547 -24.422 1 89.19 333 ALA A C 1
ATOM 2432 O O . ALA A 1 333 ? -8.07 -18.391 -24.609 1 89.19 333 ALA A O 1
ATOM 2433 N N . ASP A 1 334 ? -8.461 -20.641 -24.344 1 87.94 334 ASP A N 1
ATOM 2434 C CA . ASP A 1 334 ? -9.914 -20.453 -24.344 1 87.94 334 ASP A CA 1
ATOM 2435 C C . ASP A 1 334 ? -10.406 -19.969 -22.984 1 87.94 334 ASP A C 1
ATOM 2437 O O . ASP A 1 334 ? -10.266 -20.672 -21.984 1 87.94 334 ASP A O 1
ATOM 2441 N N . GLY A 1 335 ? -11.039 -18.828 -22.922 1 83.81 335 GLY A N 1
ATOM 2442 C CA . GLY A 1 335 ? -11.484 -18.188 -21.703 1 83.81 335 GLY A CA 1
ATOM 2443 C C . GLY A 1 335 ? -12.492 -19 -20.922 1 83.81 335 GLY A C 1
ATOM 2444 O O . GLY A 1 335 ? -12.734 -18.75 -19.734 1 83.81 335 GLY A O 1
ATOM 2445 N N . GLU A 1 336 ? -13.008 -19.984 -21.484 1 85.69 336 GLU A N 1
ATOM 2446 C CA . GLU A 1 336 ? -13.969 -20.844 -20.812 1 85.69 336 GLU A CA 1
ATOM 2447 C C . GLU A 1 336 ? -13.266 -21.875 -19.938 1 85.69 336 GLU A C 1
ATOM 2449 O O . GLU A 1 336 ? -13.875 -22.453 -19.031 1 85.69 336 GLU A O 1
ATOM 2454 N N . ASN A 1 337 ? -12.062 -22.109 -20.266 1 90.75 337 ASN A N 1
ATOM 2455 C CA . ASN A 1 337 ? -11.297 -23.047 -19.438 1 90.75 337 ASN A CA 1
ATOM 2456 C C . ASN A 1 337 ? -10.633 -22.328 -18.25 1 90.75 337 ASN A C 1
ATOM 2458 O O . ASN A 1 337 ? -10.242 -21.172 -18.375 1 90.75 337 ASN A O 1
ATOM 2462 N N . VAL A 1 338 ? -10.602 -23 -17.172 1 93.88 338 VAL A N 1
ATOM 2463 C CA . VAL A 1 338 ? -9.992 -22.453 -15.969 1 93.88 338 VAL A CA 1
ATOM 2464 C C . VAL A 1 338 ? -8.594 -23.047 -15.781 1 93.88 338 VAL A C 1
ATOM 2466 O O . VAL A 1 338 ? -7.594 -22.406 -16.078 1 93.88 338 VAL A O 1
ATOM 2469 N N . LYS A 1 339 ? -8.508 -24.312 -15.523 1 96.25 339 LYS A N 1
ATOM 2470 C CA . LYS A 1 339 ? -7.234 -25 -15.352 1 96.25 339 LYS A CA 1
ATOM 2471 C C . LYS A 1 339 ? -7.141 -26.219 -16.281 1 96.25 339 LYS A C 1
ATOM 2473 O O . LYS A 1 339 ? -7.969 -27.125 -16.203 1 96.25 339 LYS A O 1
ATOM 2478 N N . VAL A 1 340 ? -6.148 -26.156 -17.141 1 97.19 340 VAL A N 1
ATOM 2479 C CA . VAL A 1 340 ? -5.895 -27.25 -18.078 1 97.19 340 VAL A CA 1
ATOM 2480 C C . VAL A 1 340 ? -4.656 -28.031 -17.641 1 97.19 340 VAL A C 1
ATOM 2482 O O . VAL A 1 340 ? -3.641 -27.438 -17.281 1 97.19 340 VAL A O 1
ATOM 2485 N N . LEU A 1 341 ? -4.781 -29.359 -17.656 1 97.81 341 LEU A N 1
ATOM 2486 C CA . LEU A 1 341 ? -3.713 -30.219 -17.172 1 97.81 341 LEU A CA 1
ATOM 2487 C C . LEU A 1 341 ? -3.133 -31.062 -18.312 1 97.81 341 LEU A C 1
ATOM 2489 O O . LEU A 1 341 ? -3.816 -31.328 -19.297 1 97.81 341 LEU A O 1
ATOM 2493 N N . VAL A 1 342 ? -1.907 -31.406 -18.141 1 97.94 342 VAL A N 1
ATOM 2494 C CA . VAL A 1 342 ? -1.238 -32.375 -19 1 97.94 342 VAL A CA 1
ATOM 2495 C C . VAL A 1 342 ? -0.807 -33.594 -18.172 1 97.94 342 VAL A C 1
ATOM 2497 O O . VAL A 1 342 ? -0.044 -33.438 -17.203 1 97.94 342 VAL A O 1
ATOM 2500 N N . SER A 1 343 ? -1.257 -34.719 -18.531 1 97.38 343 SER A N 1
ATOM 2501 C CA . SER A 1 343 ? -0.925 -35.969 -17.828 1 97.38 343 SER A CA 1
ATOM 2502 C C . SER A 1 343 ? 0.148 -36.75 -18.578 1 97.38 343 SER A C 1
ATOM 2504 O O . SER A 1 343 ? 0.131 -36.812 -19.812 1 97.38 343 SER A O 1
ATOM 2506 N N . MET A 1 344 ? 1.194 -37.219 -17.938 1 93.44 344 MET A N 1
ATOM 2507 C CA . MET A 1 344 ? 2.283 -38 -18.547 1 93.44 344 MET A CA 1
ATOM 2508 C C . MET A 1 344 ? 1.9 -39.469 -18.703 1 93.44 344 MET A C 1
ATOM 2510 O O . MET A 1 344 ? 2.602 -40.219 -19.359 1 93.44 344 MET A O 1
ATOM 2514 N N . GLY A 1 345 ? 0.708 -39.812 -18.703 1 76.06 345 GLY A N 1
ATOM 2515 C CA . GLY A 1 345 ? 0.255 -41.156 -18.875 1 76.06 345 GLY A CA 1
ATOM 2516 C C . GLY A 1 345 ? 0.971 -42.156 -17.953 1 76.06 345 GLY A C 1
ATOM 2517 O O . GLY A 1 345 ? 1.926 -41.781 -17.266 1 76.06 345 GLY A O 1
ATOM 2518 N N . ASN A 1 346 ? 0.373 -43.312 -17.516 1 54.56 346 ASN A N 1
ATOM 2519 C CA . ASN A 1 346 ? 1.015 -44.406 -16.797 1 54.56 346 ASN A CA 1
ATOM 2520 C C . ASN A 1 346 ? 2.25 -44.906 -17.531 1 54.56 346 ASN A C 1
ATOM 2522 O O . ASN A 1 346 ? 2.197 -45.188 -18.734 1 54.56 346 ASN A O 1
ATOM 2526 N N . PRO A 1 347 ? 3.49 -44.531 -17.156 1 43.94 347 PRO A N 1
ATOM 2527 C CA . PRO A 1 347 ? 4.504 -45.375 -17.812 1 43.94 347 PRO A CA 1
ATOM 2528 C C . PRO A 1 347 ? 4.062 -46.812 -17.953 1 43.94 347 PRO A C 1
ATOM 2530 O O . PRO A 1 347 ? 3.424 -47.375 -17.047 1 43.94 347 PRO A O 1
ATOM 2533 N N . SER A 1 348 ? 3.639 -47.25 -19.219 1 32.38 348 SER A N 1
ATOM 2534 C CA . SER A 1 348 ? 3.566 -48.719 -19.25 1 32.38 348 SER A CA 1
ATOM 2535 C C . SER A 1 348 ? 4.715 -49.344 -18.469 1 32.38 348 SER A C 1
ATOM 2537 O O . SER A 1 348 ? 5.828 -48.812 -18.469 1 32.38 348 SER A O 1
ATOM 2539 N N . MET B 1 1 ? -14.438 44.406 30.844 1 35.69 1 MET B N 1
ATOM 2540 C CA . MET B 1 1 ? -15.617 44.094 30.047 1 35.69 1 MET B CA 1
ATOM 2541 C C . MET B 1 1 ? -15.289 43.031 29 1 35.69 1 MET B C 1
ATOM 2543 O O . MET B 1 1 ? -14.383 43.219 28.188 1 35.69 1 MET B O 1
ATOM 2547 N N . VAL B 1 2 ? -15.312 41.781 29.312 1 48.56 2 VAL B N 1
ATOM 2548 C CA . VAL B 1 2 ? -15.008 40.688 28.422 1 48.56 2 VAL B CA 1
ATOM 2549 C C . VAL B 1 2 ? -15.672 40.906 27.062 1 48.56 2 VAL B C 1
ATOM 2551 O O . VAL B 1 2 ? -16.891 41.062 26.969 1 48.56 2 VAL B O 1
ATOM 2554 N N . GLY B 1 3 ? -15.016 41.562 26.188 1 63.53 3 GLY B N 1
ATOM 2555 C CA . GLY B 1 3 ? -15.602 42.094 24.953 1 63.53 3 GLY B CA 1
ATOM 2556 C C . GLY B 1 3 ? -16.516 41.094 24.266 1 63.53 3 GLY B C 1
ATOM 2557 O O . GLY B 1 3 ? -16.359 39.875 24.438 1 63.53 3 GLY B O 1
ATOM 2558 N N . THR B 1 4 ? -17.734 41.531 23.875 1 87.5 4 THR B N 1
ATOM 2559 C CA . THR B 1 4 ? -18.812 40.781 23.281 1 87.5 4 THR B CA 1
ATOM 2560 C C . THR B 1 4 ? -18.5 40.406 21.844 1 87.5 4 THR B C 1
ATOM 2562 O O . THR B 1 4 ? -19.266 39.719 21.188 1 87.5 4 THR B O 1
ATOM 2565 N N . GLU B 1 5 ? -17.234 40.938 21.5 1 96.12 5 GLU B N 1
ATOM 2566 C CA . GLU B 1 5 ? -16.859 40.656 20.109 1 96.12 5 GLU B CA 1
ATOM 2567 C C . GLU B 1 5 ? -15.391 40.25 20 1 96.12 5 GLU B C 1
ATOM 2569 O O . GLU B 1 5 ? -14.602 40.531 20.891 1 96.12 5 GLU B O 1
ATOM 2574 N N . ILE B 1 6 ? -15.094 39.594 18.922 1 96.25 6 ILE B N 1
ATOM 2575 C CA . ILE B 1 6 ? -13.711 39.25 18.641 1 96.25 6 ILE B CA 1
ATOM 2576 C C . ILE B 1 6 ? -13.406 39.469 17.156 1 96.25 6 ILE B C 1
ATOM 2578 O O . ILE B 1 6 ? -14.312 39.562 16.344 1 96.25 6 ILE B O 1
ATOM 2582 N N . ARG B 1 7 ? -12.086 39.625 16.875 1 97.12 7 ARG B N 1
ATOM 2583 C CA . ARG B 1 7 ? -11.594 39.688 15.5 1 97.12 7 ARG B CA 1
ATOM 2584 C C . ARG B 1 7 ? -11.281 38.281 14.984 1 97.12 7 ARG B C 1
ATOM 2586 O O . ARG B 1 7 ? -10.82 37.438 15.734 1 97.12 7 ARG B O 1
ATOM 2593 N N . ARG B 1 8 ? -11.602 38 13.789 1 97.12 8 ARG B N 1
ATOM 2594 C CA . ARG B 1 8 ? -11.211 36.781 13.125 1 97.12 8 ARG B CA 1
ATOM 2595 C C . ARG B 1 8 ? -10.828 37.031 11.672 1 97.12 8 ARG B C 1
ATOM 2597 O O . ARG B 1 8 ? -11.328 37.969 11.047 1 97.12 8 ARG B O 1
ATOM 2604 N N . VAL B 1 9 ? -9.953 36.25 11.172 1 97.06 9 VAL B N 1
ATOM 2605 C CA . VAL B 1 9 ? -9.523 36.375 9.781 1 97.06 9 VAL B CA 1
ATOM 2606 C C . VAL B 1 9 ? -10.508 35.656 8.875 1 97.06 9 VAL B C 1
ATOM 2608 O O . VAL B 1 9 ? -11 34.562 9.211 1 97.06 9 VAL B O 1
ATOM 2611 N N . VAL B 1 10 ? -10.844 36.219 7.773 1 96.69 10 VAL B N 1
ATOM 2612 C CA . VAL B 1 10 ? -11.617 35.625 6.699 1 96.69 10 VAL B CA 1
ATOM 2613 C C . VAL B 1 10 ? -10.828 35.688 5.391 1 96.69 10 VAL B C 1
ATOM 2615 O O . VAL B 1 10 ? -10.305 36.75 5.027 1 96.69 10 VAL B O 1
ATOM 2618 N N . VAL B 1 11 ? -10.695 34.531 4.773 1 94.94 11 VAL B N 1
ATOM 2619 C CA . VAL B 1 11 ? -9.953 34.438 3.52 1 94.94 11 VAL B CA 1
ATOM 2620 C C . VAL B 1 11 ? -10.93 34.188 2.367 1 94.94 11 VAL B C 1
ATOM 2622 O O . VAL B 1 11 ? -11.602 33.156 2.32 1 94.94 11 VAL B O 1
ATOM 2625 N N . SER B 1 12 ? -10.969 35.125 1.433 1 92.75 12 SER B N 1
ATOM 2626 C CA . SER B 1 12 ? -11.82 35 0.253 1 92.75 12 SER B CA 1
ATOM 2627 C C . SER B 1 12 ? -10.992 34.656 -0.985 1 92.75 12 SER B C 1
ATOM 2629 O O . SER B 1 12 ? -11.523 34.125 -1.969 1 92.75 12 SER B O 1
ATOM 2631 N N . ALA B 1 13 ? -9.828 35 -0.984 1 89.12 13 ALA B N 1
ATOM 2632 C CA . ALA B 1 13 ? -8.797 34.719 -1.983 1 89.12 13 ALA B CA 1
ATOM 2633 C C . ALA B 1 13 ? -7.41 35.062 -1.447 1 89.12 13 ALA B C 1
ATOM 2635 O O . ALA B 1 13 ? -7.277 35.625 -0.364 1 89.12 13 ALA B O 1
ATOM 2636 N N . LEU B 1 14 ? -6.391 34.625 -2.188 1 84.81 14 LEU B N 1
ATOM 2637 C CA . LEU B 1 14 ? -5.023 34.906 -1.746 1 84.81 14 LEU B CA 1
ATOM 2638 C C . LEU B 1 14 ? -4.77 36.406 -1.624 1 84.81 14 LEU B C 1
ATOM 2640 O O . LEU B 1 14 ? -3.992 36.812 -0.771 1 84.81 14 LEU B O 1
ATOM 2644 N N . ASP B 1 15 ? -5.41 37.156 -2.461 1 87.62 15 ASP B N 1
ATOM 2645 C CA . ASP B 1 15 ? -5.219 38.594 -2.457 1 87.62 15 ASP B CA 1
ATOM 2646 C C . ASP B 1 15 ? -6.367 39.312 -1.737 1 87.62 15 ASP B C 1
ATOM 2648 O O . ASP B 1 15 ? -6.516 40.531 -1.841 1 87.62 15 ASP B O 1
ATOM 2652 N N . ASP B 1 16 ? -7.199 38.531 -1.06 1 93.12 16 ASP B N 1
ATOM 2653 C CA . ASP B 1 16 ? -8.328 39.062 -0.311 1 93.12 16 ASP B CA 1
ATOM 2654 C C . ASP B 1 16 ? -8.445 38.406 1.062 1 93.12 16 ASP B C 1
ATOM 2656 O O . ASP B 1 16 ? -9.305 37.562 1.27 1 93.12 16 ASP B O 1
ATOM 2660 N N . ILE B 1 17 ? -7.707 38.812 1.954 1 94.81 17 ILE B N 1
ATOM 2661 C CA . ILE B 1 17 ? -7.668 38.375 3.348 1 94.81 17 ILE B CA 1
ATOM 2662 C C . ILE B 1 17 ? -8.016 39.562 4.262 1 94.81 17 ILE B C 1
ATOM 2664 O O . ILE B 1 17 ? -7.332 40.594 4.25 1 94.81 17 ILE B O 1
ATOM 2668 N N . ALA B 1 18 ? -9.062 39.375 4.973 1 95.88 18 ALA B N 1
ATOM 2669 C CA . ALA B 1 18 ? -9.562 40.469 5.793 1 95.88 18 ALA B CA 1
ATOM 2670 C C . ALA B 1 18 ? -9.789 40.031 7.234 1 95.88 18 ALA B C 1
ATOM 2672 O O . ALA B 1 18 ? -9.773 38.844 7.527 1 95.88 18 ALA B O 1
ATOM 2673 N N . ILE B 1 19 ? -9.891 40.969 8.094 1 96.62 19 ILE B N 1
ATOM 2674 C CA . ILE B 1 19 ? -10.273 40.75 9.484 1 96.62 19 ILE B CA 1
ATOM 2675 C C . ILE B 1 19 ? -11.711 41.25 9.711 1 96.62 19 ILE B C 1
ATOM 2677 O O . ILE B 1 19 ? -12.055 42.375 9.352 1 96.62 19 ILE B O 1
ATOM 2681 N N . GLU B 1 20 ? -12.484 40.344 10.148 1 96.81 20 GLU B N 1
ATOM 2682 C CA . GLU B 1 20 ? -13.859 40.719 10.484 1 96.81 20 GLU B CA 1
ATOM 2683 C C . GLU B 1 20 ? -14.086 40.656 11.992 1 96.81 20 GLU B C 1
ATOM 2685 O O . GLU B 1 20 ? -13.336 40.031 12.719 1 96.81 20 GLU B O 1
ATOM 2690 N N . THR B 1 21 ? -15.102 41.438 12.422 1 96.94 21 THR B N 1
ATOM 2691 C CA . THR B 1 21 ? -15.523 41.406 13.82 1 96.94 21 THR B CA 1
ATOM 2692 C C . THR B 1 21 ? -16.812 40.594 13.977 1 96.94 21 THR B C 1
ATOM 2694 O O . THR B 1 21 ? -17.781 40.812 13.258 1 96.94 21 THR B O 1
ATOM 2697 N N . VAL B 1 22 ? -16.766 39.656 14.844 1 97 22 VAL B N 1
ATOM 2698 C CA . VAL B 1 22 ? -17.906 38.812 15.078 1 97 22 VAL B CA 1
ATOM 2699 C C . VAL B 1 22 ? -18.172 38.688 16.578 1 97 22 VAL B C 1
ATOM 2701 O O . VAL B 1 22 ? -17.312 39 17.391 1 97 22 VAL B O 1
ATOM 2704 N N . PRO B 1 23 ? -19.391 38.312 16.938 1 96.75 23 PRO B N 1
ATOM 2705 C CA . PRO B 1 23 ? -19.625 38.062 18.359 1 96.75 23 PRO B CA 1
ATOM 2706 C C . PRO B 1 23 ? -18.703 37 18.922 1 96.75 23 PRO B C 1
ATOM 2708 O O . PRO B 1 23 ? -18.391 36 18.25 1 96.75 23 PRO B O 1
ATOM 2711 N N . GLN B 1 24 ? -18.219 37.219 20.125 1 96.5 24 GLN B N 1
ATOM 2712 C CA . GLN B 1 24 ? -17.391 36.219 20.797 1 96.5 24 GLN B CA 1
ATOM 2713 C C . GLN B 1 24 ? -18.172 34.938 21 1 96.5 24 GLN B C 1
ATOM 2715 O O . GLN B 1 24 ? -19.266 34.938 21.562 1 96.5 24 GLN B O 1
ATOM 2720 N N . PRO B 1 25 ? -17.672 33.844 20.547 1 95.38 25 PRO B N 1
ATOM 2721 C CA . PRO B 1 25 ? -18.391 32.594 20.734 1 95.38 25 PRO B CA 1
ATOM 2722 C C . PRO B 1 25 ? -18.375 32.125 22.188 1 95.38 25 PRO B C 1
ATOM 2724 O O . PRO B 1 25 ? -17.375 32.312 22.906 1 95.38 25 PRO B O 1
ATOM 2727 N N . GLU B 1 26 ? -19.422 31.562 22.625 1 96.81 26 GLU B N 1
ATOM 2728 C CA . GLU B 1 26 ? -19.531 30.969 23.953 1 96.81 26 GLU B CA 1
ATOM 2729 C C . GLU B 1 26 ? -19.469 29.438 23.891 1 96.81 26 GLU B C 1
ATOM 2731 O O . GLU B 1 26 ? -20.125 28.828 23.047 1 96.81 26 GLU B O 1
ATOM 2736 N N . PRO B 1 27 ? -18.656 28.859 24.781 1 98.06 27 PRO B N 1
ATOM 2737 C CA . PRO B 1 27 ? -18.547 27.406 24.719 1 98.06 27 PRO B CA 1
ATOM 2738 C C . PRO B 1 27 ? -19.797 26.688 25.203 1 98.06 27 PRO B C 1
ATOM 2740 O O . PRO B 1 27 ? -20.375 27.094 26.219 1 98.06 27 PRO B O 1
ATOM 2743 N N . GLY B 1 28 ? -20.25 25.734 24.406 1 98 28 GLY B N 1
ATOM 2744 C CA . GLY B 1 28 ? -21.297 24.844 24.859 1 98 28 GLY B CA 1
ATOM 2745 C C . GLY B 1 28 ? -20.797 23.719 25.734 1 98 28 GLY B C 1
ATOM 2746 O O . GLY B 1 28 ? -19.625 23.734 26.156 1 98 28 GLY B O 1
ATOM 2747 N N . PRO B 1 29 ? -21.766 22.766 26.078 1 98.19 29 PRO B N 1
ATOM 2748 C CA . PRO B 1 29 ? -21.344 21.625 26.875 1 98.19 29 PRO B CA 1
ATOM 2749 C C . PRO B 1 29 ? -20.172 20.859 26.25 1 98.19 29 PRO B C 1
ATOM 2751 O O . PRO B 1 29 ? -20.203 20.531 25.062 1 98.19 29 PRO B O 1
ATOM 2754 N N . GLY B 1 30 ? -19.094 20.609 27.078 1 98.12 30 GLY B N 1
ATOM 2755 C CA . GLY B 1 30 ? -17.938 19.859 26.641 1 98.12 30 GLY B CA 1
ATOM 2756 C C . GLY B 1 30 ? -16.953 20.688 25.844 1 98.12 30 GLY B C 1
ATOM 2757 O O . GLY B 1 30 ? -15.891 20.188 25.453 1 98.12 30 GLY B O 1
ATOM 2758 N N . GLU B 1 31 ? -17.281 21.953 25.672 1 98.5 31 GLU B N 1
ATOM 2759 C CA . GLU B 1 31 ? -16.438 22.844 24.891 1 98.5 31 GLU B CA 1
ATOM 2760 C C . GLU B 1 31 ? -15.703 23.844 25.781 1 98.5 31 GLU B C 1
ATOM 2762 O O . GLU B 1 31 ? -16.047 24 26.953 1 98.5 31 GLU B O 1
ATOM 2767 N N . VAL B 1 32 ? -14.711 24.469 25.266 1 98.75 32 VAL B N 1
ATOM 2768 C CA . VAL B 1 32 ? -13.977 25.531 25.953 1 98.75 32 VAL B CA 1
ATOM 2769 C C . VAL B 1 32 ? -13.734 26.688 24.984 1 98.75 32 VAL B C 1
ATOM 2771 O O . VAL B 1 32 ? -13.742 26.5 23.766 1 98.75 32 VAL B O 1
ATOM 2774 N N . ARG B 1 33 ? -13.586 27.828 25.453 1 98.5 33 ARG B N 1
ATOM 2775 C CA . ARG B 1 33 ? -13.055 28.953 24.688 1 98.5 33 ARG B CA 1
ATOM 2776 C C . ARG B 1 33 ? -11.57 29.141 24.953 1 98.5 33 ARG B C 1
ATOM 2778 O O . ARG B 1 33 ? -11.141 29.156 26.109 1 98.5 33 ARG B O 1
ATOM 2785 N N . VAL B 1 34 ? -10.844 29.219 23.969 1 98.44 34 VAL B N 1
ATOM 2786 C CA . VAL B 1 34 ? -9.391 29.328 24.047 1 98.44 34 VAL B CA 1
ATOM 2787 C C . VAL B 1 34 ? -8.961 30.688 23.5 1 98.44 34 VAL B C 1
ATOM 2789 O O . VAL B 1 34 ? -9.375 31.094 22.406 1 98.44 34 VAL B O 1
ATOM 2792 N N . ARG B 1 35 ? -8.203 31.438 24.25 1 97.88 35 ARG B N 1
ATOM 2793 C CA . ARG B 1 35 ? -7.531 32.625 23.719 1 97.88 35 ARG B CA 1
ATOM 2794 C C . ARG B 1 35 ? -6.348 32.219 22.844 1 97.88 35 ARG B C 1
ATOM 2796 O O . ARG B 1 35 ? -5.457 31.484 23.297 1 97.88 35 ARG B O 1
ATOM 2803 N N . THR B 1 36 ? -6.371 32.719 21.641 1 98.19 36 THR B N 1
ATOM 2804 C CA . THR B 1 36 ? -5.32 32.344 20.703 1 98.19 36 THR B CA 1
ATOM 2805 C C . THR B 1 36 ? -4.008 33.031 21.047 1 98.19 36 THR B C 1
ATOM 2807 O O . THR B 1 36 ? -3.996 34.219 21.375 1 98.19 36 THR B O 1
ATOM 2810 N N . VAL B 1 37 ? -2.928 32.281 20.984 1 97.75 37 VAL B N 1
ATOM 2811 C CA . VAL B 1 37 ? -1.609 32.844 21.234 1 97.75 37 VAL B CA 1
ATOM 2812 C C . VAL B 1 37 ? -0.809 32.875 19.922 1 97.75 37 VAL B C 1
ATOM 2814 O O . VAL B 1 37 ? -0.281 33.906 19.531 1 97.75 37 VAL B O 1
ATOM 2817 N N . LEU B 1 38 ? -0.714 31.75 19.281 1 97.81 38 LEU B N 1
ATOM 2818 C CA . LEU B 1 38 ? 0.077 31.562 18.062 1 97.81 38 LEU B CA 1
ATOM 2819 C C . LEU B 1 38 ? -0.649 30.656 17.078 1 97.81 38 LEU B C 1
ATOM 2821 O O . LEU B 1 38 ? -1.271 29.656 17.484 1 97.81 38 LEU B O 1
ATOM 2825 N N . VAL B 1 39 ? -0.618 31 15.781 1 98.19 39 VAL B N 1
ATOM 2826 C CA . VAL B 1 39 ? -1.201 30.172 14.727 1 98.19 39 VAL B CA 1
ATOM 2827 C C . VAL B 1 39 ? -0.191 29.984 13.594 1 98.19 39 VAL B C 1
ATOM 2829 O O . VAL B 1 39 ? 0.512 30.922 13.219 1 98.19 39 VAL B O 1
ATOM 2832 N N . GLY B 1 40 ? -0.053 28.75 13.148 1 97.12 40 GLY B N 1
ATOM 2833 C CA . GLY B 1 40 ? 0.763 28.484 11.969 1 97.12 40 GLY B CA 1
ATOM 2834 C C . GLY B 1 40 ? -0.034 28.469 10.68 1 97.12 40 GLY B C 1
ATOM 2835 O O . GLY B 1 40 ? -1.166 27.969 10.648 1 97.12 40 GLY B O 1
ATOM 2836 N N . ILE B 1 41 ? 0.594 28.984 9.633 1 94.5 41 ILE B N 1
ATOM 2837 C CA . ILE B 1 41 ? -0.014 28.922 8.312 1 94.5 41 ILE B CA 1
ATOM 2838 C C . ILE B 1 41 ? 0.438 27.656 7.602 1 94.5 41 ILE B C 1
ATOM 2840 O O . ILE B 1 41 ? 1.637 27.375 7.512 1 94.5 41 ILE B O 1
ATOM 2844 N N . CYS B 1 42 ? -0.503 26.859 7.133 1 88.31 42 CYS B N 1
ATOM 2845 C CA . CYS B 1 42 ? -0.213 25.594 6.469 1 88.31 42 CYS B CA 1
ATOM 2846 C C . CYS B 1 42 ? -0.328 25.719 4.957 1 88.31 42 CYS B C 1
ATOM 2848 O O . CYS B 1 42 ? -1.017 26.625 4.461 1 88.31 42 CYS B O 1
ATOM 2850 N N . GLY B 1 43 ? 0.425 24.781 4.262 1 82.38 43 GLY B N 1
ATOM 2851 C CA . GLY B 1 43 ? 0.292 24.75 2.814 1 82.38 43 GLY B CA 1
ATOM 2852 C C . GLY B 1 43 ? -1.142 24.578 2.35 1 82.38 43 GLY B C 1
ATOM 2853 O O . GLY B 1 43 ? -1.537 25.141 1.323 1 82.38 43 GLY B O 1
ATOM 2854 N N . SER B 1 44 ? -1.896 23.859 3.041 1 78.56 44 SER B N 1
ATOM 2855 C CA . SER B 1 44 ? -3.301 23.656 2.701 1 78.56 44 SER B CA 1
ATOM 2856 C C . SER B 1 44 ? -4.078 24.969 2.756 1 78.56 44 SER B C 1
ATOM 2858 O O . SER B 1 44 ? -5.039 25.156 2.008 1 78.56 44 SER B O 1
ATOM 2860 N N . ASP B 1 45 ? -3.703 25.828 3.619 1 83.12 45 ASP B N 1
ATOM 2861 C CA . ASP B 1 45 ? -4.309 27.156 3.666 1 83.12 45 ASP B CA 1
ATOM 2862 C C . ASP B 1 45 ? -4.051 27.922 2.371 1 83.12 45 ASP B C 1
ATOM 2864 O O . ASP B 1 45 ? -4.953 28.578 1.846 1 83.12 45 ASP B O 1
ATOM 2868 N N . LEU B 1 46 ? -2.844 27.719 1.942 1 78.81 46 LEU B N 1
ATOM 2869 C CA . LEU B 1 46 ? -2.479 28.375 0.696 1 78.81 46 LEU B CA 1
ATOM 2870 C C . LEU B 1 46 ? -3.256 27.797 -0.479 1 78.81 46 LEU B C 1
ATOM 2872 O O . LEU B 1 46 ? -3.754 28.547 -1.328 1 78.81 46 LEU B O 1
ATOM 2876 N N . HIS B 1 47 ? -3.35 26.469 -0.484 1 77.88 47 HIS B N 1
ATOM 2877 C CA . HIS B 1 47 ? -4.109 25.812 -1.538 1 77.88 47 HIS B CA 1
ATOM 2878 C C . HIS B 1 47 ? -5.566 26.25 -1.531 1 77.88 47 HIS B C 1
ATOM 2880 O O . HIS B 1 47 ? -6.16 26.469 -2.59 1 77.88 47 HIS B O 1
ATOM 2886 N N . ALA B 1 48 ? -6.086 26.422 -0.388 1 76.62 48 ALA B N 1
ATOM 2887 C CA . ALA B 1 48 ? -7.461 26.891 -0.246 1 76.62 48 ALA B CA 1
ATOM 2888 C C . ALA B 1 48 ? -7.598 28.344 -0.716 1 76.62 48 ALA B C 1
ATOM 2890 O O . ALA B 1 48 ? -8.523 28.672 -1.464 1 76.62 48 ALA B O 1
ATOM 2891 N N . ALA B 1 49 ? -6.73 29.109 -0.34 1 78.5 49 ALA B N 1
ATOM 2892 C CA . ALA B 1 49 ? -6.77 30.531 -0.686 1 78.5 49 ALA B CA 1
ATOM 2893 C C . ALA B 1 49 ? -6.703 30.719 -2.197 1 78.5 49 ALA B C 1
ATOM 2895 O O . ALA B 1 49 ? -7.262 31.688 -2.729 1 78.5 49 ALA B O 1
ATOM 2896 N N . CYS B 1 50 ? -6.078 29.703 -2.807 1 75.25 50 CYS B N 1
ATOM 2897 C CA . CYS B 1 50 ? -5.957 29.766 -4.258 1 75.25 50 CYS B CA 1
ATOM 2898 C C . CYS B 1 50 ? -7.168 29.125 -4.93 1 75.25 50 CYS B C 1
ATOM 2900 O O . CYS B 1 50 ? -7.281 29.141 -6.156 1 75.25 50 CYS B O 1
ATOM 2902 N N . GLY B 1 51 ? -8.094 28.656 -4.18 1 67.62 51 GLY B N 1
ATOM 2903 C CA . GLY B 1 51 ? -9.312 28.078 -4.699 1 67.62 51 GLY B CA 1
ATOM 2904 C C . GLY B 1 51 ? -9.125 26.672 -5.227 1 67.62 51 GLY B C 1
ATOM 2905 O O . GLY B 1 51 ? -9.953 26.172 -6 1 67.62 51 GLY B O 1
ATOM 2906 N N . HIS B 1 52 ? -8.109 26.078 -4.844 1 67.06 52 HIS B N 1
ATOM 2907 C CA . HIS B 1 52 ? -7.762 24.797 -5.457 1 67.06 52 HIS B CA 1
ATOM 2908 C C . HIS B 1 52 ? -7.988 23.641 -4.484 1 67.06 52 HIS B C 1
ATOM 2910 O O . HIS B 1 52 ? -7.824 22.469 -4.852 1 67.06 52 HIS B O 1
ATOM 2916 N N . HIS B 1 53 ? -8.438 23.953 -3.297 1 70.81 53 HIS B N 1
ATOM 2917 C CA . HIS B 1 53 ? -8.625 22.875 -2.34 1 70.81 53 HIS B CA 1
ATOM 2918 C C . HIS B 1 53 ? -10 22.234 -2.5 1 70.81 53 HIS B C 1
ATOM 2920 O O . HIS B 1 53 ? -11.023 22.922 -2.447 1 70.81 53 HIS B O 1
ATOM 2926 N N . PRO B 1 54 ? -10.07 20.938 -2.582 1 63.09 54 PRO B N 1
ATOM 2927 C CA . PRO B 1 54 ? -11.336 20.281 -2.922 1 63.09 54 PRO B CA 1
ATOM 2928 C C . PRO B 1 54 ? -12.344 20.328 -1.778 1 63.09 54 PRO B C 1
ATOM 2930 O O . PRO B 1 54 ? -13.555 20.203 -2.012 1 63.09 54 PRO B O 1
ATOM 2933 N N . PHE B 1 55 ? -11.867 20.672 -0.587 1 69.69 55 PHE B N 1
ATOM 2934 C CA . PHE B 1 55 ? -12.789 20.469 0.524 1 69.69 55 PHE B CA 1
ATOM 2935 C C . PHE B 1 55 ? -12.961 21.75 1.331 1 69.69 55 PHE B C 1
ATOM 2937 O O . PHE B 1 55 ? -13.57 21.734 2.402 1 69.69 55 PHE B O 1
ATOM 2944 N N . ILE B 1 56 ? -12.312 22.766 0.895 1 73.69 56 ILE B N 1
ATOM 2945 C CA . ILE B 1 56 ? -12.445 24.031 1.585 1 73.69 56 ILE B CA 1
ATOM 2946 C C . ILE B 1 56 ? -13.133 25.047 0.671 1 73.69 56 ILE B C 1
ATOM 2948 O O . ILE B 1 56 ? -12.578 25.438 -0.357 1 73.69 56 ILE B O 1
ATOM 2952 N N . ASP B 1 57 ? -14.359 25.453 1.068 1 81.44 57 ASP B N 1
ATOM 2953 C CA . ASP B 1 57 ? -15.102 26.453 0.314 1 81.44 57 ASP B CA 1
ATOM 2954 C C . ASP B 1 57 ? -14.703 27.859 0.743 1 81.44 57 ASP B C 1
ATOM 2956 O O . ASP B 1 57 ? -14.508 28.125 1.932 1 81.44 57 ASP B O 1
ATOM 2960 N N . LEU B 1 58 ? -14.578 28.672 -0.236 1 84.19 58 LEU B N 1
ATOM 2961 C CA . LEU B 1 58 ? -14.328 30.078 0.047 1 84.19 58 LEU B CA 1
ATOM 2962 C C . LEU B 1 58 ? -15.641 30.844 0.187 1 84.19 58 LEU B C 1
ATOM 2964 O O . LEU B 1 58 ? -16.625 30.531 -0.477 1 84.19 58 LEU B O 1
ATOM 2968 N N . PRO B 1 59 ? -15.719 31.891 1.054 1 90.12 59 PRO B N 1
ATOM 2969 C CA . PRO B 1 59 ? -14.641 32.281 1.971 1 90.12 59 PRO B CA 1
ATOM 2970 C C . PRO B 1 59 ? -14.508 31.297 3.146 1 90.12 59 PRO B C 1
ATOM 2972 O O . PRO B 1 59 ? -15.477 30.625 3.514 1 90.12 59 PRO B O 1
ATOM 2975 N N . TYR B 1 60 ? -13.352 31.109 3.652 1 91.25 60 TYR B N 1
ATOM 2976 C CA . TYR B 1 60 ? -13.219 30.266 4.84 1 91.25 60 TYR B CA 1
ATOM 2977 C C . TYR B 1 60 ? -12.453 31 5.938 1 91.25 60 TYR B C 1
ATOM 2979 O O . TYR B 1 60 ? -11.977 32.125 5.73 1 91.25 60 TYR B O 1
ATOM 2987 N N . ARG B 1 61 ? -12.422 30.547 7.172 1 95.44 61 ARG B N 1
ATOM 2988 C CA . ARG B 1 61 ? -11.797 31.094 8.375 1 95.44 61 ARG B CA 1
ATOM 2989 C C . ARG B 1 61 ? -10.711 30.156 8.898 1 95.44 61 ARG B C 1
ATOM 2991 O O . ARG B 1 61 ? -11.008 29.172 9.57 1 95.44 61 ARG B O 1
ATOM 2998 N N . PRO B 1 62 ? -9.453 30.484 8.578 1 96 62 PRO B N 1
ATOM 2999 C CA . PRO B 1 62 ? -8.344 29.547 8.758 1 96 62 PRO B CA 1
ATOM 3000 C C . PRO B 1 62 ? -7.887 29.453 10.211 1 96 62 PRO B C 1
ATOM 3002 O O . PRO B 1 62 ? -8.328 30.219 11.055 1 96 62 PRO B O 1
ATOM 3005 N N . GLY B 1 63 ? -6.965 28.453 10.43 1 96.62 63 GLY B N 1
ATOM 3006 C CA . GLY B 1 63 ? -6.262 28.328 11.695 1 96.62 63 GLY B CA 1
ATOM 3007 C C . GLY B 1 63 ? -6.383 26.938 12.305 1 96.62 63 GLY B C 1
ATOM 3008 O O . GLY B 1 63 ? -6.941 26.781 13.398 1 96.62 63 GLY B O 1
ATOM 3009 N N . HIS B 1 64 ? -5.828 25.922 11.617 1 96.94 64 HIS B N 1
ATOM 3010 C CA . HIS B 1 64 ? -5.918 24.594 12.188 1 96.94 64 HIS B CA 1
ATOM 3011 C C . HIS B 1 64 ? -4.648 24.234 12.953 1 96.94 64 HIS B C 1
ATOM 3013 O O . HIS B 1 64 ? -4.617 23.234 13.68 1 96.94 64 HIS B O 1
ATOM 3019 N N . GLU B 1 65 ? -3.631 24.969 12.812 1 97.81 65 GLU B N 1
ATOM 3020 C CA . GLU B 1 65 ? -2.434 24.906 13.648 1 97.81 65 GLU B CA 1
ATOM 3021 C C . GLU B 1 65 ? -2.428 26.016 14.695 1 97.81 65 GLU B C 1
ATOM 3023 O O . GLU B 1 65 ? -2.215 27.188 14.359 1 97.81 65 GLU B O 1
ATOM 3028 N N . ALA B 1 66 ? -2.588 25.594 16 1 98.12 66 ALA B N 1
ATOM 3029 C CA . ALA B 1 66 ? -2.764 26.688 16.953 1 98.12 66 ALA B CA 1
ATOM 3030 C C . ALA B 1 66 ? -2.312 26.297 18.344 1 98.12 66 ALA B C 1
ATOM 3032 O O . ALA B 1 66 ? -2.422 25.125 18.734 1 98.12 66 ALA B O 1
ATOM 3033 N N . VAL B 1 67 ? -1.821 27.25 19.047 1 98.25 67 VAL B N 1
ATOM 3034 C CA . VAL B 1 67 ? -1.54 27.219 20.469 1 98.25 67 VAL B CA 1
ATOM 3035 C C . VAL B 1 67 ? -2.293 28.344 21.172 1 98.25 67 VAL B C 1
ATOM 3037 O O . VAL B 1 67 ? -2.408 29.453 20.641 1 98.25 67 VAL B O 1
ATOM 3040 N N . GLY B 1 68 ? -2.797 28.047 22.344 1 98 68 GLY B N 1
ATOM 3041 C CA . GLY B 1 68 ? -3.543 29.047 23.094 1 98 68 GLY B CA 1
ATOM 3042 C C . GLY B 1 68 ? -3.682 28.719 24.562 1 98 68 GLY B C 1
ATOM 3043 O O . GLY B 1 68 ? -2.982 27.859 25.078 1 98 68 GLY B O 1
ATOM 3044 N N . VAL B 1 69 ? -4.539 29.516 25.203 1 98.19 69 VAL B N 1
ATOM 3045 C CA . VAL B 1 69 ? -4.805 29.359 26.625 1 98.19 69 VAL B CA 1
ATOM 3046 C C . VAL B 1 69 ? -6.312 29.266 26.859 1 98.19 69 VAL B C 1
ATOM 3048 O O . VAL B 1 69 ? -7.074 30.109 26.391 1 98.19 69 VAL B O 1
ATOM 3051 N N . VAL B 1 70 ? -6.699 28.25 27.625 1 98.56 70 VAL B N 1
ATOM 3052 C CA . VAL B 1 70 ? -8.117 28.078 27.922 1 98.56 70 VAL B CA 1
ATOM 3053 C C . VAL B 1 70 ? -8.594 29.203 28.844 1 98.56 70 VAL B C 1
ATOM 3055 O O . VAL B 1 70 ? -8.016 29.438 29.906 1 98.56 70 VAL B O 1
ATOM 3058 N N . GLU B 1 71 ? -9.656 29.828 28.406 1 97.62 71 GLU B N 1
ATOM 3059 C CA . GLU B 1 71 ? -10.125 30.984 29.156 1 97.62 71 GLU B CA 1
ATOM 3060 C C . GLU B 1 71 ? -11.484 30.719 29.797 1 97.62 71 GLU B C 1
ATOM 3062 O O . GLU B 1 71 ? -11.797 31.266 30.859 1 97.62 71 GLU B O 1
ATOM 3067 N N . THR B 1 72 ? -12.336 30.047 29.109 1 97.94 72 THR B N 1
ATOM 3068 C CA . THR B 1 72 ? -13.695 29.781 29.578 1 97.94 72 THR B CA 1
ATOM 3069 C C . THR B 1 72 ? -14.062 28.312 29.359 1 97.94 72 THR B C 1
ATOM 3071 O O . THR B 1 72 ? -13.719 27.719 28.328 1 97.94 72 THR B O 1
ATOM 3074 N N . LEU B 1 73 ? -14.773 27.781 30.328 1 98.38 73 LEU B N 1
ATOM 3075 C CA . LEU B 1 73 ? -15.188 26.391 30.281 1 98.38 73 LEU B CA 1
ATOM 3076 C C . LEU B 1 73 ? -16.688 26.266 30.047 1 98.38 73 LEU B C 1
ATOM 3078 O O . LEU B 1 73 ? -17.469 27.047 30.609 1 98.38 73 LEU B O 1
ATOM 3082 N N . GLY B 1 74 ? -17.016 25.406 29.141 1 98.19 74 GLY B N 1
ATOM 3083 C CA . GLY B 1 74 ? -18.422 25.031 29.062 1 98.19 74 GLY B CA 1
ATOM 3084 C C . GLY B 1 74 ? -18.828 24.031 30.141 1 98.19 74 GLY B C 1
ATOM 3085 O O . GLY B 1 74 ? -17.984 23.547 30.891 1 98.19 74 GLY B O 1
ATOM 3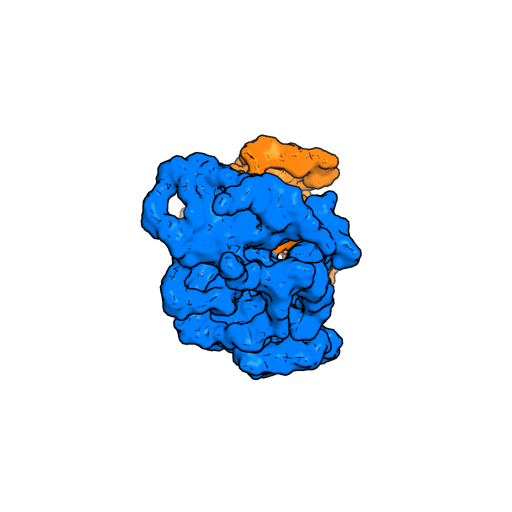086 N N . ALA B 1 75 ? -20.156 23.75 30.109 1 97.94 75 ALA B N 1
ATOM 3087 C CA . ALA B 1 75 ? -20.672 22.797 31.094 1 97.94 75 ALA B CA 1
ATOM 3088 C C . ALA B 1 75 ? -20.016 21.438 30.953 1 97.94 75 ALA B C 1
ATOM 3090 O O . ALA B 1 75 ? -19.812 20.938 29.844 1 97.94 75 ALA B O 1
ATOM 3091 N N . GLY B 1 76 ? -19.562 20.844 32.094 1 97.94 76 GLY B N 1
ATOM 3092 C CA . GLY B 1 76 ? -19.078 19.484 32.125 1 97.94 76 GLY B CA 1
ATOM 3093 C C . GLY B 1 76 ? -17.578 19.391 31.922 1 97.94 76 GLY B C 1
ATOM 3094 O O . GLY B 1 76 ? -17 18.297 32 1 97.94 76 GLY B O 1
ATOM 3095 N N . VAL B 1 77 ? -16.906 20.469 31.625 1 98.31 77 VAL B N 1
ATOM 3096 C CA . VAL B 1 77 ? -15.453 20.453 31.422 1 98.31 77 VAL B CA 1
ATOM 3097 C C . VAL B 1 77 ? -14.742 20.609 32.781 1 98.31 77 VAL B C 1
ATOM 3099 O O . VAL B 1 77 ? -15.133 21.422 33.594 1 98.31 77 VAL B O 1
ATOM 3102 N N . ASP B 1 78 ? -13.797 19.797 33.031 1 98.06 78 ASP B N 1
ATOM 3103 C CA . ASP B 1 78 ? -13.016 19.812 34.25 1 98.06 78 ASP B CA 1
ATOM 3104 C C . ASP B 1 78 ? -12.375 21.188 34.5 1 98.06 78 ASP B C 1
ATOM 3106 O O . ASP B 1 78 ? -11.812 21.781 33.562 1 98.06 78 ASP B O 1
ATOM 3110 N N . GLU B 1 79 ? -12.383 21.672 35.625 1 97.62 79 GLU B N 1
ATOM 3111 C CA . GLU B 1 79 ? -11.891 23 36 1 97.62 79 GLU B CA 1
ATOM 3112 C C . GLU B 1 79 ? -10.383 23.094 35.781 1 97.62 79 GLU B C 1
ATOM 3114 O O . GLU B 1 79 ? -9.844 24.203 35.656 1 97.62 79 GLU B O 1
ATOM 3119 N N . SER B 1 80 ? -9.727 22.016 35.812 1 97 80 SER B N 1
ATOM 3120 C CA . SER B 1 80 ? -8.273 22 35.656 1 97 80 SER B CA 1
ATOM 3121 C C . SER B 1 80 ? -7.863 22.531 34.281 1 97 80 SER B C 1
ATOM 3123 O O . SER B 1 80 ? -6.691 22.859 34.062 1 97 80 SER B O 1
ATOM 3125 N N . TRP B 1 81 ? -8.805 22.625 33.344 1 98 81 TRP B N 1
ATOM 3126 C CA . TRP B 1 81 ? -8.508 23.109 32.031 1 98 81 TRP B CA 1
ATOM 3127 C C . TRP B 1 81 ? -8.367 24.641 32 1 98 81 TRP B C 1
ATOM 3129 O O . TRP B 1 81 ? -7.773 25.203 31.094 1 98 81 TRP B O 1
ATOM 3139 N N . LEU B 1 82 ? -8.953 25.312 33 1 98.25 82 LEU B N 1
ATOM 3140 C CA . LEU B 1 82 ? -8.914 26.766 33.031 1 98.25 82 LEU B CA 1
ATOM 3141 C C . LEU B 1 82 ? -7.477 27.266 33.156 1 98.25 82 LEU B C 1
ATOM 3143 O O . LEU B 1 82 ? -6.762 26.875 34.094 1 98.25 82 LEU B O 1
ATOM 3147 N N . GLY B 1 83 ? -7.027 28.078 32.219 1 97.94 83 GLY B N 1
ATOM 3148 C CA . GLY B 1 83 ? -5.691 28.656 32.25 1 97.94 83 GLY B CA 1
ATOM 3149 C C . GLY B 1 83 ? -4.637 27.75 31.625 1 97.94 83 GLY B C 1
ATOM 3150 O O . GLY B 1 83 ? -3.486 28.156 31.453 1 97.94 83 GLY B O 1
ATOM 3151 N N . ALA B 1 84 ? -5.004 26.578 31.25 1 97.81 84 ALA B N 1
ATOM 3152 C CA . ALA B 1 84 ? -4.047 25.641 30.672 1 97.81 84 ALA B CA 1
ATOM 3153 C C . ALA B 1 84 ? -3.58 26.094 29.297 1 97.81 84 ALA B C 1
ATOM 3155 O O . ALA B 1 84 ? -4.383 26.562 28.5 1 97.81 84 ALA B O 1
ATOM 3156 N N . ARG B 1 85 ? -2.238 25.984 29.016 1 98.12 85 ARG B N 1
ATOM 3157 C CA . ARG B 1 85 ? -1.717 26.109 27.656 1 98.12 85 ARG B CA 1
ATOM 3158 C C . ARG B 1 85 ? -2.041 24.859 26.828 1 98.12 85 ARG B C 1
ATOM 3160 O O . ARG B 1 85 ? -1.898 23.734 27.312 1 98.12 85 ARG B O 1
ATOM 3167 N N . VAL B 1 86 ? -2.514 25.109 25.594 1 98.56 86 VAL B N 1
ATOM 3168 C CA . VAL B 1 86 ? -2.998 23.953 24.844 1 98.56 86 VAL B CA 1
ATOM 3169 C C . VAL B 1 86 ? -2.576 24.078 23.391 1 98.56 86 VAL B C 1
ATOM 3171 O O . VAL B 1 86 ? -2.357 25.188 22.891 1 98.56 86 VAL B O 1
ATOM 3174 N N . ALA B 1 87 ? -2.334 22.984 22.766 1 98.62 87 ALA B N 1
ATOM 3175 C CA . ALA B 1 87 ? -2.283 22.859 21.312 1 98.62 87 ALA B CA 1
ATOM 3176 C C . ALA B 1 87 ? -3.557 22.219 20.766 1 98.62 87 ALA B C 1
ATOM 3178 O O . ALA B 1 87 ? -4.18 21.391 21.438 1 98.62 87 ALA B O 1
ATOM 3179 N N . VAL B 1 88 ? -3.932 22.562 19.594 1 98.44 88 VAL B N 1
ATOM 3180 C CA . VAL B 1 88 ? -5.191 22.109 19 1 98.44 88 VAL B CA 1
ATOM 3181 C C . VAL B 1 88 ? -4.945 20.891 18.109 1 98.44 88 VAL B C 1
ATOM 3183 O O . VAL B 1 88 ? -4.09 20.938 17.219 1 98.44 88 VAL B O 1
ATOM 3186 N N . GLU B 1 89 ? -5.574 19.797 18.359 1 98.31 89 GLU B N 1
ATOM 3187 C CA . GLU B 1 89 ? -5.758 18.719 17.375 1 98.31 89 GLU B CA 1
ATOM 3188 C C . GLU B 1 89 ? -7.012 18.953 16.547 1 98.31 89 GLU B C 1
ATOM 3190 O O . GLU B 1 89 ? -8.133 18.719 17.016 1 98.31 89 GLU B O 1
ATOM 3195 N N . PRO B 1 90 ? -6.902 19.281 15.352 1 97.56 90 PRO B N 1
ATOM 3196 C CA . PRO B 1 90 ? -8 19.906 14.609 1 97.56 90 PRO B CA 1
ATOM 3197 C C . PRO B 1 90 ? -8.984 18.891 14.039 1 97.56 90 PRO B C 1
ATOM 3199 O O . PRO B 1 90 ? -9.977 19.266 13.414 1 97.56 90 PRO B O 1
ATOM 3202 N N . ASN B 1 91 ? -8.797 17.562 14.195 1 96.88 91 ASN B N 1
ATOM 3203 C CA . ASN B 1 91 ? -9.672 16.516 13.664 1 96.88 91 ASN B CA 1
ATOM 3204 C C . ASN B 1 91 ? -11.023 16.516 14.375 1 96.88 91 ASN B C 1
ATOM 3206 O O . ASN B 1 91 ? -11.094 16.25 15.578 1 96.88 91 ASN B O 1
ATOM 3210 N N . LEU B 1 92 ? -12.047 16.797 13.703 1 97.31 92 LEU B N 1
ATOM 3211 C CA . LEU B 1 92 ? -13.406 16.688 14.219 1 97.31 92 LEU B CA 1
ATOM 3212 C C . LEU B 1 92 ? -14.086 15.422 13.703 1 97.31 92 LEU B C 1
ATOM 3214 O O . LEU B 1 92 ? -14.781 15.461 12.68 1 97.31 92 LEU B O 1
ATOM 3218 N N . ALA B 1 93 ? -13.945 14.297 14.461 1 97.5 93 ALA B N 1
ATOM 3219 C CA . ALA B 1 93 ? -14.406 12.984 14.031 1 97.5 93 ALA B CA 1
ATOM 3220 C C . ALA B 1 93 ? -15.766 12.648 14.641 1 97.5 93 ALA B C 1
ATOM 3222 O O . ALA B 1 93 ? -16.125 13.18 15.695 1 97.5 93 ALA B O 1
ATOM 3223 N N . CYS B 1 94 ? -16.531 11.75 14.094 1 96.94 94 CYS B N 1
ATOM 3224 C CA . CYS B 1 94 ? -17.875 11.414 14.531 1 96.94 94 CYS B CA 1
ATOM 3225 C C . CYS B 1 94 ? -17.828 10.5 15.75 1 96.94 94 CYS B C 1
ATOM 3227 O O . CYS B 1 94 ? -18.797 10.438 16.531 1 96.94 94 CYS B O 1
ATOM 3229 N N . GLY B 1 95 ? -16.812 9.727 15.867 1 96.88 95 GLY B N 1
ATOM 3230 C CA . GLY B 1 95 ? -16.625 8.844 17.016 1 96.88 95 GLY B CA 1
ATOM 3231 C C . GLY B 1 95 ? -17.406 7.547 16.891 1 96.88 95 GLY B C 1
ATOM 3232 O O . GLY B 1 95 ? -17.281 6.668 17.75 1 96.88 95 GLY B O 1
ATOM 3233 N N . ALA B 1 96 ? -18.109 7.391 15.719 1 97.19 96 ALA B N 1
ATOM 3234 C CA . ALA B 1 96 ? -19.031 6.258 15.703 1 97.19 96 ALA B CA 1
ATOM 3235 C C . ALA B 1 96 ? -18.812 5.391 14.469 1 97.19 96 ALA B C 1
ATOM 3237 O O . ALA B 1 96 ? -19.234 4.227 14.438 1 97.19 96 ALA B O 1
ATOM 3238 N N . CYS B 1 97 ? -18.219 5.902 13.461 1 96.75 97 CYS B N 1
ATOM 3239 C CA . CYS B 1 97 ? -18.047 5.105 12.25 1 96.75 97 CYS B CA 1
ATOM 3240 C C . CYS B 1 97 ? -17 4.02 12.469 1 96.75 97 CYS B C 1
ATOM 3242 O O . CYS B 1 97 ? -16.359 3.971 13.516 1 96.75 97 CYS B O 1
ATOM 3244 N N . ALA B 1 98 ? -16.812 3.178 11.5 1 95.06 98 ALA B N 1
ATOM 3245 C CA . ALA B 1 98 ? -15.883 2.051 11.609 1 95.06 98 ALA B CA 1
ATOM 3246 C C . ALA B 1 98 ? -14.453 2.535 11.836 1 95.06 98 ALA B C 1
ATOM 3248 O O . ALA B 1 98 ? -13.727 1.979 12.656 1 95.06 98 ALA B O 1
ATOM 3249 N N . GLN B 1 99 ? -14.039 3.574 11.125 1 97.75 99 GLN B N 1
ATOM 3250 C CA . GLN B 1 99 ? -12.695 4.125 11.242 1 97.75 99 GLN B CA 1
ATOM 3251 C C . GLN B 1 99 ? -12.453 4.688 12.641 1 97.75 99 GLN B C 1
ATOM 3253 O O . GLN B 1 99 ? -11.391 4.465 13.234 1 97.75 99 GLN B O 1
ATOM 3258 N N . CYS B 1 100 ? -13.43 5.375 13.188 1 97.88 100 CYS B N 1
ATOM 3259 C CA . CYS B 1 100 ? -13.305 5.945 14.523 1 97.88 100 CYS B CA 1
ATOM 3260 C C . CYS B 1 100 ? -13.211 4.848 15.578 1 97.88 100 CYS B C 1
ATOM 3262 O O . CYS B 1 100 ? -12.391 4.93 16.5 1 97.88 100 CYS B O 1
ATOM 3264 N N . ARG B 1 101 ? -13.984 3.846 15.391 1 96.62 101 ARG B N 1
ATOM 3265 C CA . ARG B 1 101 ? -13.977 2.744 16.344 1 96.62 101 ARG B CA 1
ATOM 3266 C C . ARG B 1 101 ? -12.648 2.004 16.328 1 96.62 101 ARG B C 1
ATOM 3268 O O . ARG B 1 101 ? -12.211 1.465 17.344 1 96.62 101 ARG B O 1
ATOM 3275 N N . ASP B 1 102 ? -11.984 2.07 15.195 1 95.25 102 ASP B N 1
ATOM 3276 C CA . ASP B 1 102 ? -10.703 1.386 15.039 1 95.25 102 ASP B CA 1
ATOM 3277 C C . ASP B 1 102 ? -9.539 2.299 15.414 1 95.25 102 ASP B C 1
ATOM 3279 O O . ASP B 1 102 ? -8.375 1.934 15.242 1 95.25 102 ASP B O 1
ATOM 3283 N N . GLY B 1 103 ? -9.828 3.461 15.852 1 97.06 103 GLY B N 1
ATOM 3284 C CA . GLY B 1 103 ? -8.797 4.402 16.266 1 97.06 103 GLY B CA 1
ATOM 3285 C C . GLY B 1 103 ? -8.203 5.184 15.102 1 97.06 103 GLY B C 1
ATOM 3286 O O . GLY B 1 103 ? -7.242 5.934 15.281 1 97.06 103 GLY B O 1
ATOM 3287 N N . ARG B 1 104 ? -8.75 4.984 13.922 1 97.5 104 ARG B N 1
ATOM 3288 C CA . ARG B 1 104 ? -8.266 5.684 12.734 1 97.5 104 ARG B CA 1
ATOM 3289 C C . ARG B 1 104 ? -9.172 6.859 12.383 1 97.5 104 ARG B C 1
ATOM 3291 O O . ARG B 1 104 ? -9.641 6.973 11.25 1 97.5 104 ARG B O 1
ATOM 3298 N N . TYR B 1 105 ? -9.406 7.738 13.375 1 98.19 105 TYR B N 1
ATOM 3299 C CA . TYR B 1 105 ? -10.398 8.797 13.211 1 98.19 105 TYR B CA 1
ATOM 3300 C C . TYR B 1 105 ? -9.875 9.891 12.289 1 98.19 105 TYR B C 1
ATOM 3302 O O . TYR B 1 105 ? -10.633 10.773 11.867 1 98.19 105 TYR B O 1
ATOM 3310 N N . ASN B 1 106 ? -8.539 9.805 11.93 1 97.94 106 ASN B N 1
ATOM 3311 C CA . ASN B 1 106 ? -8 10.719 10.93 1 97.94 106 ASN B CA 1
ATOM 3312 C C . ASN B 1 106 ? -8.664 10.523 9.57 1 97.94 106 ASN B C 1
ATOM 3314 O O . ASN B 1 106 ? -8.664 11.422 8.734 1 97.94 106 ASN B O 1
ATOM 3318 N N . ILE B 1 107 ? -9.242 9.328 9.398 1 98.06 107 ILE B N 1
ATOM 3319 C CA . ILE B 1 107 ? -9.953 9.062 8.156 1 98.06 107 ILE B CA 1
ATOM 3320 C C . ILE B 1 107 ? -11.422 8.766 8.453 1 98.06 107 ILE B C 1
ATOM 3322 O O . ILE B 1 107 ? -12.039 7.926 7.797 1 98.06 107 ILE B O 1
ATOM 3326 N N . CYS B 1 108 ? -11.977 9.453 9.398 1 98.06 108 CYS B N 1
ATOM 3327 C CA . CYS B 1 108 ? -13.391 9.391 9.742 1 98.06 108 CYS B CA 1
ATOM 3328 C C . CYS B 1 108 ? -14.266 9.664 8.523 1 98.06 108 CYS B C 1
ATOM 3330 O O . CYS B 1 108 ? -13.945 10.539 7.711 1 98.06 108 CYS B O 1
ATOM 3332 N N . ARG B 1 109 ? -15.414 8.969 8.414 1 96.31 109 ARG B N 1
ATOM 3333 C CA . ARG B 1 109 ? -16.328 9.102 7.277 1 96.31 109 ARG B CA 1
ATOM 3334 C C . ARG B 1 109 ? -16.984 10.477 7.254 1 96.31 109 ARG B C 1
ATOM 3336 O O . ARG B 1 109 ? -17.391 10.953 6.199 1 96.31 109 ARG B O 1
ATOM 3343 N N . GLU B 1 110 ? -17 11.133 8.367 1 95.88 110 GLU B N 1
ATOM 3344 C CA . GLU B 1 110 ? -17.641 12.445 8.5 1 95.88 110 GLU B CA 1
ATOM 3345 C C . GLU B 1 110 ? -16.625 13.492 8.969 1 95.88 110 GLU B C 1
ATOM 3347 O O . GLU B 1 110 ? -17 14.453 9.648 1 95.88 110 GLU B O 1
ATOM 3352 N N . LEU B 1 111 ? -15.469 13.297 8.68 1 96.12 111 LEU B N 1
ATOM 3353 C CA . LEU B 1 111 ? -14.398 14.125 9.227 1 96.12 111 LEU B CA 1
ATOM 3354 C C . LEU B 1 111 ? -14.562 15.578 8.812 1 96.12 111 LEU B C 1
ATOM 3356 O O . LEU B 1 111 ? -14.766 15.875 7.629 1 96.12 111 LEU B O 1
ATOM 3360 N N . ARG B 1 112 ? -14.578 16.422 9.719 1 94.94 112 ARG B N 1
ATOM 3361 C CA . ARG B 1 112 ? -14.336 17.844 9.516 1 94.94 112 ARG B CA 1
ATOM 3362 C C . ARG B 1 112 ? -13.023 18.266 10.172 1 94.94 112 ARG B C 1
ATOM 3364 O O . ARG B 1 112 ? -12.5 17.562 11.039 1 94.94 112 ARG B O 1
ATOM 3371 N N . VAL B 1 113 ? -12.508 19.297 9.672 1 95.31 113 VAL B N 1
ATOM 3372 C CA . VAL B 1 113 ? -11.25 19.812 10.219 1 95.31 113 VAL B CA 1
ATOM 3373 C C . VAL B 1 113 ? -11.445 21.234 10.727 1 95.31 113 VAL B C 1
ATOM 3375 O O . VAL B 1 113 ? -11.93 22.094 9.992 1 95.31 113 VAL B O 1
ATOM 3378 N N . PHE B 1 114 ? -11.094 21.406 12.047 1 96.81 114 PHE B N 1
ATOM 3379 C CA . PHE B 1 114 ? -11.102 22.719 12.656 1 96.81 114 PHE B CA 1
ATOM 3380 C C . PHE B 1 114 ? -10.211 23.688 11.867 1 96.81 114 PHE B C 1
ATOM 3382 O O . PHE B 1 114 ? -9.055 23.375 11.586 1 96.81 114 PHE B O 1
ATOM 3389 N N . GLY B 1 115 ? -10.789 24.797 11.406 1 95.5 115 GLY B N 1
ATOM 3390 C CA . GLY B 1 115 ? -10.023 25.781 10.648 1 95.5 115 GLY B CA 1
ATOM 3391 C C . GLY B 1 115 ? -10.086 25.562 9.148 1 95.5 115 GLY B C 1
ATOM 3392 O O . GLY B 1 115 ? -9.453 26.297 8.383 1 95.5 115 GLY B O 1
ATOM 3393 N N . CYS B 1 116 ? -10.797 24.516 8.734 1 92.12 116 CYS B N 1
ATOM 3394 C CA . CYS B 1 116 ? -11.023 24.25 7.316 1 92.12 116 CYS B CA 1
ATOM 3395 C C . CYS B 1 116 ? -12.508 24.281 6.992 1 92.12 116 CYS B C 1
ATOM 3397 O O . CYS B 1 116 ? -13.016 25.266 6.453 1 92.12 116 CYS B O 1
ATOM 3399 N N . GLN B 1 117 ? -13.266 23.281 7.48 1 90.06 117 GLN B N 1
ATOM 3400 C CA . GLN B 1 117 ? -14.711 23.266 7.266 1 90.06 117 GLN B CA 1
ATOM 3401 C C . GLN B 1 117 ? -15.438 24.078 8.336 1 90.06 117 GLN B C 1
ATOM 3403 O O . GLN B 1 117 ? -16.625 24.391 8.195 1 90.06 117 GLN B O 1
ATOM 3408 N N . THR B 1 118 ? -14.781 24.344 9.422 1 92.88 118 THR B N 1
ATOM 3409 C CA . THR B 1 118 ? -15.266 25.219 10.492 1 92.88 118 THR B CA 1
ATOM 3410 C C . THR B 1 118 ? -14.297 26.375 10.719 1 92.88 118 THR B C 1
ATOM 3412 O O . THR B 1 118 ? -13.133 26.312 10.32 1 92.88 118 THR B O 1
ATOM 3415 N N . PRO B 1 119 ? -14.781 27.453 11.344 1 95.31 119 PRO B N 1
ATOM 3416 C CA . PRO B 1 119 ? -13.828 28.531 11.672 1 95.31 119 PRO B CA 1
ATOM 3417 C C . PRO B 1 119 ? -12.688 28.047 12.57 1 95.31 119 PRO B C 1
ATOM 3419 O O . PRO B 1 119 ? -12.906 27.219 13.469 1 95.31 119 PRO B O 1
ATOM 3422 N N . GLY B 1 120 ? -11.508 28.641 12.305 1 97.38 120 GLY B N 1
ATOM 3423 C CA . GLY B 1 120 ? -10.32 28.188 13.016 1 97.38 120 GLY B CA 1
ATOM 3424 C C . GLY B 1 120 ? -9.789 29.219 14.008 1 97.38 120 GLY B C 1
ATOM 3425 O O . GLY B 1 120 ? -10.547 30.047 14.508 1 97.38 120 GLY B O 1
ATOM 3426 N N . ALA B 1 121 ? -8.562 29.109 14.25 1 98.06 121 ALA B N 1
ATOM 3427 C CA . ALA B 1 121 ? -7.957 29.797 15.391 1 98.06 121 ALA B CA 1
ATOM 3428 C C . ALA B 1 121 ? -7.355 31.141 14.969 1 98.06 121 ALA B C 1
ATOM 3430 O O . ALA B 1 121 ? -6.852 31.891 15.812 1 98.06 121 ALA B O 1
ATOM 3431 N N . LEU B 1 122 ? -7.355 31.422 13.68 1 97.75 122 LEU B N 1
ATOM 3432 C CA . LEU B 1 122 ? -6.926 32.781 13.328 1 97.75 122 LEU B CA 1
ATOM 3433 C C . LEU B 1 122 ? -7.977 33.781 13.734 1 97.75 122 LEU B C 1
ATOM 3435 O O . LEU B 1 122 ? -8.578 34.438 12.883 1 97.75 122 LEU B O 1
ATOM 3439 N N . ALA B 1 123 ? -8.125 33.938 14.984 1 97.75 123 ALA B N 1
ATOM 3440 C CA . ALA B 1 123 ? -9.07 34.781 15.719 1 97.75 123 ALA B CA 1
ATOM 3441 C C . ALA B 1 123 ? -8.555 35.094 17.125 1 97.75 123 ALA B C 1
ATOM 3443 O O . ALA B 1 123 ? -7.645 34.406 17.609 1 97.75 123 ALA B O 1
ATOM 3444 N N . ASP B 1 124 ? -9.133 36.125 17.703 1 97.25 124 ASP B N 1
ATOM 3445 C CA . ASP B 1 124 ? -8.727 36.469 19.078 1 97.25 124 ASP B CA 1
ATOM 3446 C C . ASP B 1 124 ? -8.953 35.281 20.016 1 97.25 124 ASP B C 1
ATOM 3448 O O . ASP B 1 124 ? -8.164 35.062 20.938 1 97.25 124 ASP B O 1
ATOM 3452 N N . SER B 1 125 ? -10.023 34.625 19.812 1 97.25 125 SER B N 1
ATOM 3453 C CA . SER B 1 125 ? -10.383 33.438 20.547 1 97.25 125 SER B CA 1
ATOM 3454 C C . SER B 1 125 ? -11.258 32.5 19.719 1 97.25 125 SER B C 1
ATOM 3456 O O . SER B 1 125 ? -11.734 32.906 18.641 1 97.25 125 SER B O 1
ATOM 3458 N N . PHE B 1 126 ? -11.398 31.281 20.125 1 97.94 126 PHE B N 1
ATOM 3459 C CA . PHE B 1 126 ? -12.219 30.297 19.438 1 97.94 126 PHE B CA 1
ATOM 3460 C C . PHE B 1 126 ? -12.789 29.281 20.422 1 97.94 126 PHE B C 1
ATOM 3462 O O . PHE B 1 126 ? -12.32 29.172 21.562 1 97.94 126 PHE B O 1
ATOM 3469 N N . VAL B 1 127 ? -13.82 28.625 19.984 1 98.38 127 VAL B N 1
ATOM 3470 C CA . VAL B 1 127 ? -14.43 27.562 20.781 1 98.38 127 VAL B CA 1
ATOM 3471 C C . VAL B 1 127 ? -14.18 26.203 20.125 1 98.38 127 VAL B C 1
ATOM 3473 O O . VAL B 1 127 ? -14.242 26.094 18.891 1 98.38 127 VAL B O 1
ATOM 3476 N N . ILE B 1 128 ? -13.898 25.188 20.938 1 98.5 128 ILE B N 1
ATOM 3477 C CA . ILE B 1 128 ? -13.633 23.844 20.453 1 98.5 128 ILE B CA 1
ATOM 3478 C C . ILE B 1 128 ? -13.898 22.828 21.562 1 98.5 128 ILE B C 1
ATOM 3480 O O . ILE B 1 128 ? -13.945 23.188 22.75 1 98.5 128 ILE B O 1
ATOM 3484 N N . GLY B 1 129 ? -14.195 21.641 21.219 1 98.12 129 GLY B N 1
ATOM 3485 C CA . GLY B 1 129 ? -14.312 20.594 22.219 1 98.12 129 GLY B CA 1
ATOM 3486 C C . GLY B 1 129 ? -13.047 20.406 23.031 1 98.12 129 GLY B C 1
ATOM 3487 O O . GLY B 1 129 ? -11.945 20.406 22.484 1 98.12 129 GLY B O 1
ATOM 3488 N N . ALA B 1 130 ? -13.211 20.188 24.344 1 98.31 130 ALA B N 1
ATOM 3489 C CA . ALA B 1 130 ? -12.062 19.969 25.219 1 98.31 130 ALA B CA 1
ATOM 3490 C C . ALA B 1 130 ? -11.266 18.75 24.781 1 98.31 130 ALA B C 1
ATOM 3492 O O . ALA B 1 130 ? -10.0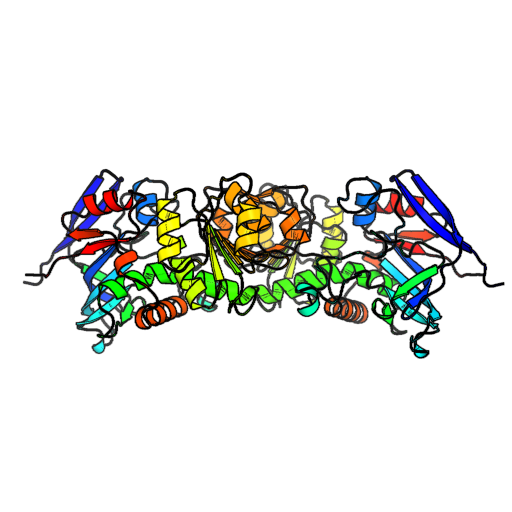47 18.688 24.953 1 98.31 130 ALA B O 1
ATOM 3493 N N . ASP B 1 131 ? -11.914 17.797 24.172 1 96.88 131 ASP B N 1
ATOM 3494 C CA . ASP B 1 131 ? -11.281 16.547 23.766 1 96.88 131 ASP B CA 1
ATOM 3495 C C . ASP B 1 131 ? -10.367 16.766 22.562 1 96.88 131 ASP B C 1
ATOM 3497 O O . ASP B 1 131 ? -9.594 15.875 22.188 1 96.88 131 ASP B O 1
ATOM 3501 N N . ARG B 1 132 ? -10.344 17.938 21.984 1 98 132 ARG B N 1
ATOM 3502 C CA . ARG B 1 132 ? -9.5 18.25 20.828 1 98 132 ARG B CA 1
ATOM 3503 C C . ARG B 1 132 ? -8.266 19.031 21.25 1 98 132 ARG B C 1
ATOM 3505 O O . ARG B 1 132 ? -7.488 19.484 20.406 1 98 132 ARG B O 1
ATOM 3512 N N . LEU B 1 133 ? -8.148 19.172 22.531 1 98.31 133 LEU B N 1
ATOM 3513 C CA . LEU B 1 133 ? -7.023 19.938 23.062 1 98.31 133 LEU B CA 1
ATOM 3514 C C . LEU B 1 133 ? -5.988 19 23.688 1 98.31 133 LEU B C 1
ATOM 3516 O O . LEU B 1 133 ? -6.34 17.969 24.234 1 98.31 133 LEU B O 1
ATOM 3520 N N . VAL B 1 134 ? -4.762 19.391 23.547 1 98.06 134 VAL B N 1
ATOM 3521 C CA . VAL B 1 134 ? -3.658 18.734 24.234 1 98.06 134 VAL B CA 1
ATOM 3522 C C . VAL B 1 134 ? -2.977 19.719 25.188 1 98.06 134 VAL B C 1
ATOM 3524 O O . VAL B 1 134 ? -2.521 20.781 24.75 1 98.06 134 VAL B O 1
ATOM 3527 N N . ARG B 1 135 ? -2.936 19.344 26.391 1 97.62 135 ARG B N 1
ATOM 3528 C CA . ARG B 1 135 ? -2.291 20.203 27.375 1 97.62 135 ARG B CA 1
ATOM 3529 C C . ARG B 1 135 ? -0.783 20.25 27.156 1 97.62 135 ARG B C 1
ATOM 3531 O O . ARG B 1 135 ? -0.146 19.234 26.906 1 97.62 135 ARG B O 1
ATOM 3538 N N . LEU B 1 136 ? -0.245 21.406 27.234 1 97.31 136 LEU B N 1
ATOM 3539 C CA . LEU B 1 136 ? 1.186 21.594 27.016 1 97.31 136 LEU B CA 1
ATOM 3540 C C . LEU B 1 136 ? 1.923 21.75 28.344 1 97.31 136 LEU B C 1
ATOM 3542 O O . LEU B 1 136 ? 1.466 22.469 29.234 1 97.31 136 LEU B O 1
ATOM 3546 N N . ASP B 1 137 ? 2.996 21.062 28.453 1 93.69 137 ASP B N 1
ATOM 3547 C CA . ASP B 1 137 ? 3.889 21.234 29.594 1 93.69 137 ASP B CA 1
ATOM 3548 C C . ASP B 1 137 ? 4.594 22.594 29.531 1 93.69 137 ASP B C 1
ATOM 3550 O O . ASP B 1 137 ? 4.91 23.078 28.438 1 93.69 137 ASP B O 1
ATOM 3554 N N . ASP B 1 138 ? 4.898 23.125 30.672 1 90.56 138 ASP B N 1
ATOM 3555 C CA . ASP B 1 138 ? 5.539 24.438 30.766 1 90.56 138 ASP B CA 1
ATOM 3556 C C . ASP B 1 138 ? 6.906 24.422 30.078 1 90.56 138 ASP B C 1
ATOM 3558 O O . ASP B 1 138 ? 7.379 25.453 29.609 1 90.56 138 ASP B O 1
ATOM 3562 N N . ALA B 1 139 ? 7.449 23.25 29.969 1 90.94 139 ALA B N 1
ATOM 3563 C CA . ALA B 1 139 ? 8.797 23.141 29.406 1 90.94 139 ALA B CA 1
ATOM 3564 C C . ALA B 1 139 ? 8.773 23.297 27.891 1 90.94 139 ALA B C 1
ATOM 3566 O O . ALA B 1 139 ? 9.812 23.547 27.281 1 90.94 139 ALA B O 1
ATOM 3567 N N . LEU B 1 140 ? 7.703 23.188 27.266 1 94.94 140 LEU B N 1
ATOM 3568 C CA . LEU B 1 140 ? 7.582 23.344 25.812 1 94.94 140 LEU B CA 1
ATOM 3569 C C . LEU B 1 140 ? 7.086 24.75 25.469 1 94.94 140 LEU B C 1
ATOM 3571 O O . LEU B 1 140 ? 5.898 25.047 25.609 1 94.94 140 LEU B O 1
ATOM 3575 N N . ASP B 1 141 ? 7.957 25.594 25.047 1 95.25 141 ASP B N 1
ATOM 3576 C CA . ASP B 1 141 ? 7.551 26.969 24.75 1 95.25 141 ASP B CA 1
ATOM 3577 C C . ASP B 1 141 ? 6.652 27.031 23.516 1 95.25 141 ASP B C 1
ATOM 3579 O O . ASP B 1 141 ? 6.445 26.016 22.844 1 95.25 141 ASP B O 1
ATOM 3583 N N . ASP B 1 142 ? 6.105 28.094 23.188 1 95.38 142 ASP B N 1
ATOM 3584 C CA . ASP B 1 142 ? 5.094 28.234 22.156 1 95.38 142 ASP B CA 1
ATOM 3585 C C . ASP B 1 142 ? 5.684 27.969 20.766 1 95.38 142 ASP B C 1
ATOM 3587 O O . ASP B 1 142 ? 5.008 27.438 19.891 1 95.38 142 ASP B O 1
ATOM 3591 N N . ARG B 1 143 ? 6.91 28.359 20.547 1 94.38 143 ARG B N 1
ATOM 3592 C CA . ARG B 1 143 ? 7.555 28.172 19.25 1 94.38 143 ARG B CA 1
ATOM 3593 C C . ARG B 1 143 ? 7.746 26.703 18.953 1 94.38 143 ARG B C 1
ATOM 3595 O O . ARG B 1 143 ? 7.672 26.281 17.797 1 94.38 143 ARG B O 1
ATOM 3602 N N . HIS B 1 144 ? 8.008 25.938 20.016 1 96.56 144 HIS B N 1
ATOM 3603 C CA . HIS B 1 144 ? 8.055 24.484 19.859 1 96.56 144 HIS B CA 1
ATOM 3604 C C . HIS B 1 144 ? 6.648 23.906 19.703 1 96.56 144 HIS B C 1
ATOM 3606 O O . HIS B 1 144 ? 6.402 23.109 18.797 1 96.56 144 HIS B O 1
ATOM 3612 N N . ALA B 1 145 ? 5.758 24.391 20.516 1 97.69 145 ALA B N 1
ATOM 3613 C CA . ALA B 1 145 ? 4.414 23.812 20.594 1 97.69 145 ALA B CA 1
ATOM 3614 C C . ALA B 1 145 ? 3.668 23.984 19.281 1 97.69 145 ALA B C 1
ATOM 3616 O O . ALA B 1 145 ? 2.896 23.109 18.875 1 97.69 145 ALA B O 1
ATOM 3617 N N . ILE B 1 146 ? 3.922 25.109 18.578 1 97.62 146 ILE B N 1
ATOM 3618 C CA . ILE B 1 146 ? 3.182 25.438 17.375 1 97.62 146 ILE B CA 1
ATOM 3619 C C . ILE B 1 146 ? 3.531 24.438 16.266 1 97.62 146 ILE B C 1
ATOM 3621 O O . ILE B 1 146 ? 2.799 24.312 15.281 1 97.62 146 ILE B O 1
ATOM 3625 N N . LEU B 1 147 ? 4.633 23.703 16.438 1 97.94 147 LEU B N 1
ATOM 3626 C CA . LEU B 1 147 ? 5.09 22.766 15.414 1 97.94 147 LEU B CA 1
ATOM 3627 C C . LEU B 1 147 ? 4.52 21.375 15.656 1 97.94 147 LEU B C 1
ATOM 3629 O O . LEU B 1 147 ? 4.719 20.469 14.844 1 97.94 147 LEU B O 1
ATOM 3633 N N . ILE B 1 148 ? 3.738 21.188 16.75 1 98.19 148 ILE B N 1
ATOM 3634 C CA . ILE B 1 148 ? 3.201 19.875 17.078 1 98.19 148 ILE B CA 1
ATOM 3635 C C . ILE B 1 148 ? 2.287 19.375 15.961 1 98.19 148 ILE B C 1
ATOM 3637 O O . ILE B 1 148 ? 2.477 18.281 15.43 1 98.19 148 ILE B O 1
ATOM 3641 N N . GLU B 1 149 ? 1.369 20.172 15.594 1 97.94 149 GLU B N 1
ATOM 3642 C CA . GLU B 1 149 ? 0.353 19.781 14.625 1 97.94 149 GLU B CA 1
ATOM 3643 C C . GLU B 1 149 ? 0.977 19.469 13.266 1 97.94 149 GLU B C 1
ATOM 3645 O O . GLU B 1 149 ? 0.769 18.375 12.719 1 97.94 149 GLU B O 1
ATOM 3650 N N . PRO B 1 150 ? 1.795 20.328 12.672 1 96.88 150 PRO B N 1
ATOM 3651 C CA . PRO B 1 150 ? 2.35 20.016 11.352 1 96.88 150 PRO B CA 1
ATOM 3652 C C . PRO B 1 150 ? 3.35 18.859 11.391 1 96.88 150 PRO B C 1
ATOM 3654 O O . PRO B 1 150 ? 3.551 18.188 10.383 1 96.88 150 PRO B O 1
ATOM 3657 N N . LEU B 1 151 ? 3.965 18.656 12.508 1 98.06 151 LEU B N 1
ATOM 3658 C CA . LEU B 1 151 ? 4.91 17.547 12.656 1 98.06 151 LEU B CA 1
ATOM 3659 C C . LEU B 1 151 ? 4.18 16.219 12.805 1 98.06 151 LEU B C 1
ATOM 3661 O O . LEU B 1 151 ? 4.715 15.172 12.438 1 98.06 151 LEU B O 1
ATOM 3665 N N . ALA B 1 152 ? 2.949 16.25 13.281 1 98.44 152 ALA B N 1
ATOM 3666 C CA . ALA B 1 152 ? 2.191 15.039 13.562 1 98.44 152 ALA B CA 1
ATOM 3667 C C . ALA B 1 152 ? 1.915 14.258 12.281 1 98.44 152 ALA B C 1
ATOM 3669 O O . ALA B 1 152 ? 1.868 13.023 12.297 1 98.44 152 ALA B O 1
ATOM 3670 N N . THR B 1 153 ? 1.784 14.914 11.148 1 97.19 153 THR B N 1
ATOM 3671 C CA . THR B 1 153 ? 1.488 14.25 9.891 1 97.19 153 THR B CA 1
ATOM 3672 C C . THR B 1 153 ? 2.662 13.375 9.445 1 97.19 153 THR B C 1
ATOM 3674 O O . THR B 1 153 ? 2.506 12.172 9.242 1 97.19 153 THR B O 1
ATOM 3677 N N . PRO B 1 154 ? 3.875 13.961 9.344 1 98.06 154 PRO B N 1
ATOM 3678 C CA . PRO B 1 154 ? 5.004 13.109 8.961 1 98.06 154 PRO B CA 1
ATOM 3679 C C . PRO B 1 154 ? 5.316 12.039 10.008 1 98.06 154 PRO B C 1
ATOM 3681 O O . PRO B 1 154 ? 5.773 10.945 9.656 1 98.06 154 PRO B O 1
ATOM 3684 N N . VAL B 1 155 ? 5.094 12.359 11.281 1 98.75 155 VAL B N 1
ATOM 3685 C CA . VAL B 1 155 ? 5.273 11.352 12.32 1 98.75 155 VAL B CA 1
ATOM 3686 C C . VAL B 1 155 ? 4.324 10.18 12.07 1 98.75 155 VAL B C 1
ATOM 3688 O O . VAL B 1 155 ? 4.73 9.016 12.133 1 98.75 155 VAL B O 1
ATOM 3691 N N . HIS B 1 156 ? 3.078 10.5 11.773 1 98.81 156 HIS B N 1
ATOM 3692 C CA . HIS B 1 156 ? 2.096 9.484 11.406 1 98.81 156 HIS B CA 1
ATOM 3693 C C . HIS B 1 156 ? 2.584 8.641 10.234 1 98.81 156 HIS B C 1
ATOM 3695 O O . HIS B 1 156 ? 2.523 7.414 10.281 1 98.81 156 HIS B O 1
ATOM 3701 N N . THR B 1 157 ? 3.109 9.266 9.227 1 98.81 157 THR B N 1
ATOM 3702 C CA . THR B 1 157 ? 3.592 8.609 8.016 1 98.81 157 THR B CA 1
ATOM 3703 C C . THR B 1 157 ? 4.723 7.637 8.344 1 98.81 157 THR B C 1
ATOM 3705 O O . THR B 1 157 ? 4.715 6.488 7.895 1 98.81 157 THR B O 1
ATOM 3708 N N . VAL B 1 158 ? 5.68 8.078 9.141 1 98.88 158 VAL B N 1
ATOM 3709 C CA . VAL B 1 158 ? 6.848 7.27 9.484 1 98.88 158 VAL B CA 1
ATOM 3710 C C . VAL B 1 158 ? 6.418 6.074 10.328 1 98.88 158 VAL B C 1
ATOM 3712 O O . VAL B 1 158 ? 6.875 4.949 10.109 1 98.88 158 VAL B O 1
ATOM 3715 N N . ARG B 1 159 ? 5.523 6.312 11.273 1 98.56 159 ARG B N 1
ATOM 3716 C CA . ARG B 1 159 ? 5.031 5.219 12.102 1 98.56 159 ARG B CA 1
ATOM 3717 C C . ARG B 1 159 ? 4.297 4.18 11.258 1 98.56 159 ARG B C 1
ATOM 3719 O O . ARG B 1 159 ? 4.457 2.977 11.469 1 98.56 159 ARG B O 1
ATOM 3726 N N . ARG B 1 160 ? 3.525 4.609 10.336 1 98.44 160 ARG B N 1
ATOM 3727 C CA . ARG B 1 160 ? 2.828 3.691 9.438 1 98.44 160 ARG B CA 1
ATOM 3728 C C . ARG B 1 160 ? 3.812 2.949 8.539 1 98.44 160 ARG B C 1
ATOM 3730 O O . ARG B 1 160 ? 3.623 1.768 8.25 1 98.44 160 ARG B O 1
ATOM 3737 N N . ALA B 1 161 ? 4.844 3.662 8.078 1 98.75 161 ALA B N 1
ATOM 3738 C CA . ALA B 1 161 ? 5.875 3.002 7.281 1 98.75 161 ALA B CA 1
ATOM 3739 C C . ALA B 1 161 ? 6.52 1.857 8.055 1 98.75 161 ALA B C 1
ATOM 3741 O O . ALA B 1 161 ? 6.746 0.776 7.508 1 98.75 161 ALA B O 1
ATOM 3742 N N . GLU B 1 162 ? 6.758 2.092 9.336 1 98.44 162 GLU B N 1
ATOM 3743 C CA . GLU B 1 162 ? 7.391 1.077 10.18 1 98.44 162 GLU B CA 1
ATOM 3744 C C . GLU B 1 162 ? 6.496 -0.153 10.32 1 98.44 162 GLU B C 1
ATOM 3746 O O . GLU B 1 162 ? 6.992 -1.275 10.438 1 98.44 162 GLU B O 1
ATOM 3751 N N . GLN B 1 163 ? 5.211 0.049 10.305 1 96.69 163 GLN B N 1
ATOM 3752 C CA . GLN B 1 163 ? 4.289 -1.079 10.383 1 96.69 163 GLN B CA 1
ATOM 3753 C C . GLN B 1 163 ? 4.402 -1.97 9.148 1 96.69 163 GLN B C 1
ATOM 3755 O O . GLN B 1 163 ? 4.062 -3.154 9.203 1 96.69 163 GLN B O 1
ATOM 3760 N N . VAL B 1 164 ? 4.895 -1.394 8.086 1 96.25 164 VAL B N 1
ATOM 3761 C CA . VAL B 1 164 ? 4.934 -2.117 6.816 1 96.25 164 VAL B CA 1
ATOM 3762 C C . VAL B 1 164 ? 6.305 -2.77 6.637 1 96.25 164 VAL B C 1
ATOM 3764 O O . VAL B 1 164 ? 6.395 -3.947 6.285 1 96.25 164 VAL B O 1
ATOM 3767 N N . VAL B 1 165 ? 7.375 -2.021 6.965 1 97.38 165 VAL B N 1
ATOM 3768 C CA . VAL B 1 165 ? 8.703 -2.496 6.574 1 97.38 165 VAL B CA 1
ATOM 3769 C C . VAL B 1 165 ? 9.5 -2.875 7.812 1 97.38 165 VAL B C 1
ATOM 3771 O O . VAL B 1 165 ? 10.633 -3.357 7.707 1 97.38 165 VAL B O 1
ATOM 3774 N N . GLY B 1 166 ? 8.984 -2.594 9.023 1 96.94 166 GLY B N 1
ATOM 3775 C CA . GLY B 1 166 ? 9.711 -2.844 10.258 1 96.94 166 GLY B CA 1
ATOM 3776 C C . GLY B 1 166 ? 10.531 -1.654 10.719 1 96.94 166 GLY B C 1
ATOM 3777 O O . GLY B 1 166 ? 10.375 -0.546 10.203 1 96.94 166 GLY B O 1
ATOM 3778 N N . ASP B 1 167 ? 11.367 -1.889 11.641 1 97.44 167 ASP B N 1
ATOM 3779 C CA . ASP B 1 167 ? 12.203 -0.887 12.297 1 97.44 167 ASP B CA 1
ATOM 3780 C C . ASP B 1 167 ? 13.07 -0.151 11.281 1 97.44 167 ASP B C 1
ATOM 3782 O O . ASP B 1 167 ? 13.641 -0.771 10.383 1 97.44 167 ASP B O 1
ATOM 3786 N N . LEU B 1 168 ? 13.234 1.182 11.391 1 98.38 168 LEU B N 1
ATOM 3787 C CA . LEU B 1 168 ? 13.93 1.985 10.391 1 98.38 168 LEU B CA 1
ATOM 3788 C C . LEU B 1 168 ? 15.352 2.307 10.836 1 98.38 168 LEU B C 1
ATOM 3790 O O . LEU B 1 168 ? 16.094 3.002 10.133 1 98.38 168 LEU B O 1
ATOM 3794 N N . THR B 1 169 ? 15.75 1.802 11.992 1 98.56 169 THR B N 1
ATOM 3795 C CA . THR B 1 169 ? 17.094 2.088 12.484 1 98.56 169 THR B CA 1
ATOM 3796 C C . THR B 1 169 ? 18.141 1.722 11.438 1 98.56 169 THR B C 1
ATOM 3798 O O . THR B 1 169 ? 18.203 0.58 10.977 1 98.56 169 THR B O 1
ATOM 3801 N N . ASP B 1 170 ? 18.875 2.717 11.031 1 97.81 170 ASP B N 1
ATOM 3802 C CA . ASP B 1 170 ? 20.016 2.639 10.117 1 97.81 170 ASP B CA 1
ATOM 3803 C C . ASP B 1 170 ? 19.562 2.232 8.711 1 97.81 170 ASP B C 1
ATOM 3805 O O . ASP B 1 170 ? 20.391 1.858 7.875 1 97.81 170 ASP B O 1
ATOM 3809 N N . ARG B 1 171 ? 18.281 2.197 8.469 1 98.12 171 ARG B N 1
ATOM 3810 C CA . ARG B 1 171 ? 17.781 1.853 7.141 1 98.12 171 ARG B CA 1
ATOM 3811 C C . ARG B 1 171 ? 17.688 3.088 6.25 1 98.12 171 ARG B C 1
ATOM 3813 O O . ARG B 1 171 ? 17.453 4.195 6.738 1 98.12 171 ARG B O 1
ATOM 3820 N N . PRO B 1 172 ? 17.875 2.906 4.973 1 98.69 172 PRO B N 1
ATOM 3821 C CA . PRO B 1 172 ? 17.797 4.031 4.039 1 98.69 172 PRO B CA 1
ATOM 3822 C C . PRO B 1 172 ? 16.359 4.473 3.768 1 98.69 172 PRO B C 1
ATOM 3824 O O . PRO B 1 172 ? 15.484 3.637 3.516 1 98.69 172 PRO B O 1
ATOM 3827 N N . VAL B 1 173 ? 16.125 5.734 3.826 1 98.94 173 VAL B N 1
ATOM 3828 C CA . VAL B 1 173 ? 14.836 6.355 3.529 1 98.94 173 VAL B CA 1
ATOM 3829 C C . VAL B 1 173 ? 15.039 7.547 2.596 1 98.94 173 VAL B C 1
ATOM 3831 O O . VAL B 1 173 ? 16.016 8.289 2.73 1 98.94 173 VAL B O 1
ATOM 3834 N N . VAL B 1 174 ? 14.156 7.688 1.606 1 99 174 VAL B N 1
ATOM 3835 C CA . VAL B 1 174 ? 14.195 8.844 0.719 1 99 174 VAL B CA 1
ATOM 3836 C C . VAL B 1 174 ? 12.961 9.719 0.952 1 99 174 VAL B C 1
ATOM 3838 O O . VAL B 1 174 ? 11.852 9.203 1.109 1 99 174 VAL B O 1
ATOM 3841 N N . VAL B 1 175 ? 13.156 10.969 1.032 1 98.94 175 VAL B N 1
ATOM 3842 C CA . VAL B 1 175 ? 12.07 11.945 1.022 1 98.94 175 VAL B CA 1
ATOM 3843 C C . VAL B 1 175 ? 12.125 12.758 -0.269 1 98.94 175 VAL B C 1
ATOM 3845 O O . VAL B 1 175 ? 13.156 13.344 -0.6 1 98.94 175 VAL B O 1
ATOM 3848 N N . ILE B 1 176 ? 11.031 12.75 -0.974 1 98.94 176 ILE B N 1
ATOM 3849 C CA . ILE B 1 176 ? 10.961 13.531 -2.205 1 98.94 176 ILE B CA 1
ATOM 3850 C C . ILE B 1 176 ? 10.164 14.812 -1.957 1 98.94 176 ILE B C 1
ATOM 3852 O O . ILE B 1 176 ? 8.961 14.766 -1.691 1 98.94 176 ILE B O 1
ATOM 3856 N N . GLY B 1 177 ? 10.797 15.93 -2.119 1 97.88 177 GLY B N 1
ATOM 3857 C CA . GLY B 1 177 ? 10.242 17.234 -1.785 1 97.88 177 GLY B CA 1
ATOM 3858 C C . GLY B 1 177 ? 10.727 17.766 -0.446 1 97.88 177 GLY B C 1
ATOM 3859 O O . GLY B 1 177 ? 10.516 17.125 0.589 1 97.88 177 GLY B O 1
ATOM 3860 N N . ALA B 1 178 ? 11.328 18.922 -0.496 1 97 178 ALA B N 1
ATOM 3861 C CA . ALA B 1 178 ? 11.875 19.516 0.725 1 97 178 ALA B CA 1
ATOM 3862 C C . ALA B 1 178 ? 11.117 20.766 1.115 1 97 178 ALA B C 1
ATOM 3864 O O . ALA B 1 178 ? 11.719 21.766 1.513 1 97 178 ALA B O 1
ATOM 3865 N N . GLY B 1 179 ? 9.82 20.734 0.844 1 94.56 179 GLY B N 1
ATOM 3866 C CA . GLY B 1 179 ? 8.953 21.703 1.493 1 94.56 179 GLY B CA 1
ATOM 3867 C C . GLY B 1 179 ? 8.773 21.453 2.977 1 94.56 179 GLY B C 1
ATOM 3868 O O . GLY B 1 179 ? 9.453 20.594 3.553 1 94.56 179 GLY B O 1
ATOM 3869 N N . PRO B 1 180 ? 7.875 22.172 3.584 1 93.69 180 PRO B N 1
ATOM 3870 C CA . PRO B 1 180 ? 7.695 22.031 5.031 1 93.69 180 PRO B CA 1
ATOM 3871 C C . PRO B 1 180 ? 7.41 20.578 5.445 1 93.69 180 PRO B C 1
ATOM 3873 O O . PRO B 1 180 ? 8.07 20.047 6.34 1 93.69 180 PRO B O 1
ATOM 3876 N N . ILE B 1 181 ? 6.484 19.953 4.809 1 95.06 181 ILE B N 1
ATOM 3877 C CA . ILE B 1 181 ? 6.105 18.594 5.152 1 95.06 181 ILE B CA 1
ATOM 3878 C C . ILE B 1 181 ? 7.281 17.641 4.887 1 95.06 181 ILE B C 1
ATOM 3880 O O . ILE B 1 181 ? 7.547 16.734 5.676 1 95.06 181 ILE B O 1
ATOM 3884 N N . GLY B 1 182 ? 7.961 17.875 3.795 1 97.75 182 GLY B N 1
ATOM 3885 C CA . GLY B 1 182 ? 9.141 17.078 3.498 1 97.75 182 GLY B CA 1
ATOM 3886 C C . GLY B 1 182 ? 10.227 17.219 4.547 1 97.75 182 GLY B C 1
ATOM 3887 O O . GLY B 1 182 ? 10.844 16.219 4.934 1 97.75 182 GLY B O 1
ATOM 3888 N N . LEU B 1 183 ? 10.461 18.406 4.988 1 97.88 183 LEU B N 1
ATOM 3889 C CA . LEU B 1 183 ? 11.469 18.641 6.016 1 97.88 183 LEU B CA 1
ATOM 3890 C C . LEU B 1 183 ? 11.062 17.984 7.332 1 97.88 183 LEU B C 1
ATOM 3892 O O . LEU B 1 183 ? 11.898 17.406 8.023 1 97.88 183 LEU B O 1
ATOM 3896 N N . PHE B 1 184 ? 9.781 18.062 7.641 1 98 184 PHE B N 1
ATOM 3897 C CA . PHE B 1 184 ? 9.297 17.375 8.836 1 98 184 PHE B CA 1
ATOM 3898 C C . PHE B 1 184 ? 9.406 15.867 8.688 1 98 184 PHE B C 1
ATOM 3900 O O . PHE B 1 184 ? 9.672 15.156 9.656 1 98 184 PHE B O 1
ATOM 3907 N N . ALA B 1 185 ? 9.203 15.352 7.48 1 98.75 185 ALA B N 1
ATOM 3908 C CA . ALA B 1 185 ? 9.367 13.922 7.223 1 98.75 185 ALA B CA 1
ATOM 3909 C C . ALA B 1 185 ? 10.82 13.492 7.414 1 98.75 185 ALA B C 1
ATOM 3911 O O . ALA B 1 185 ? 11.094 12.43 7.98 1 98.75 185 ALA B O 1
ATOM 3912 N N . LEU B 1 186 ? 11.734 14.352 6.918 1 98.81 186 LEU B N 1
ATOM 3913 C CA . LEU B 1 186 ? 13.156 14.125 7.16 1 98.81 186 LEU B CA 1
ATOM 3914 C C . LEU B 1 186 ? 13.438 14 8.656 1 98.81 186 LEU B C 1
ATOM 3916 O O . LEU B 1 186 ? 14.055 13.023 9.094 1 98.81 186 LEU B O 1
ATOM 3920 N N . LEU B 1 187 ? 12.93 14.898 9.414 1 98.75 187 LEU B N 1
ATOM 3921 C CA . LEU B 1 187 ? 13.203 14.93 10.852 1 98.75 187 LEU B CA 1
ATOM 3922 C C . LEU B 1 187 ? 12.57 13.734 11.547 1 98.75 187 LEU B C 1
ATOM 3924 O O . LEU B 1 187 ? 13.188 13.117 12.414 1 98.75 187 LEU B O 1
ATOM 3928 N N . ALA B 1 188 ? 11.312 13.422 11.172 1 98.81 188 ALA B N 1
ATOM 3929 C CA . ALA B 1 188 ? 10.625 12.281 11.773 1 98.81 188 ALA B CA 1
ATOM 3930 C C . ALA B 1 188 ? 11.352 10.977 11.461 1 98.81 188 ALA B C 1
ATOM 3932 O O . ALA B 1 188 ? 11.523 10.133 12.344 1 98.81 188 ALA B O 1
ATOM 3933 N N . ALA B 1 189 ? 11.781 10.812 10.203 1 98.88 189 ALA B N 1
ATOM 3934 C CA . ALA B 1 189 ? 12.5 9.602 9.805 1 98.88 189 ALA B CA 1
ATOM 3935 C C . ALA B 1 189 ? 13.844 9.5 10.516 1 98.88 189 ALA B C 1
ATOM 3937 O O . ALA B 1 189 ? 14.234 8.422 10.969 1 98.88 189 ALA B O 1
ATOM 3938 N N . ARG B 1 190 ? 14.547 10.633 10.609 1 98.56 190 ARG B N 1
ATOM 3939 C CA . ARG B 1 190 ? 15.805 10.648 11.344 1 98.56 190 ARG B CA 1
ATOM 3940 C C . ARG B 1 190 ? 15.594 10.273 12.805 1 98.56 190 ARG B C 1
ATOM 3942 O O . ARG B 1 190 ? 16.375 9.523 13.383 1 98.56 190 ARG B O 1
ATOM 3949 N N . HIS B 1 191 ? 14.562 10.812 13.367 1 98.31 191 HIS B N 1
ATOM 3950 C CA . HIS B 1 191 ? 14.25 10.508 14.766 1 98.31 191 HIS B CA 1
ATOM 3951 C C . HIS B 1 191 ? 13.969 9.023 14.953 1 98.31 191 HIS B C 1
ATOM 3953 O O . HIS B 1 191 ? 14.266 8.461 16.016 1 98.31 191 HIS B O 1
ATOM 3959 N N . ALA B 1 192 ? 13.43 8.383 13.953 1 98.25 192 ALA B N 1
ATOM 3960 C CA . ALA B 1 192 ? 13.172 6.949 13.984 1 98.25 192 ALA B CA 1
ATOM 3961 C C . ALA B 1 192 ? 14.453 6.152 13.758 1 98.25 192 ALA B C 1
ATOM 3963 O O . ALA B 1 192 ? 14.438 4.918 13.797 1 98.25 192 ALA B O 1
ATOM 3964 N N . GLY B 1 193 ? 15.586 6.805 13.461 1 98.38 193 GLY B N 1
ATOM 3965 C CA . GLY B 1 193 ? 16.891 6.164 13.344 1 98.38 193 GLY B CA 1
ATOM 3966 C C . GLY B 1 193 ? 17.312 5.934 11.906 1 98.38 193 GLY B C 1
ATOM 3967 O O . GLY B 1 193 ? 18.375 5.344 11.656 1 98.38 193 GLY B O 1
ATOM 3968 N N . ALA B 1 194 ? 16.609 6.445 10.93 1 98.75 194 ALA B N 1
ATOM 3969 C CA . ALA B 1 194 ? 16.859 6.164 9.523 1 98.75 194 ALA B CA 1
ATOM 3970 C C . ALA B 1 194 ? 18 7.016 8.984 1 98.75 194 ALA B C 1
ATOM 3972 O O . ALA B 1 194 ? 18.328 8.062 9.555 1 98.75 194 ALA B O 1
ATOM 3973 N N . ARG B 1 195 ? 18.641 6.57 7.941 1 98.69 195 ARG B N 1
ATOM 3974 C CA . ARG B 1 195 ? 19.5 7.367 7.074 1 98.69 195 ARG B CA 1
ATOM 3975 C C . ARG B 1 195 ? 18.703 7.98 5.926 1 98.69 195 ARG B C 1
ATOM 3977 O O . ARG B 1 195 ? 18.188 7.262 5.066 1 98.69 195 ARG B O 1
ATOM 3984 N N . VAL B 1 196 ? 18.609 9.305 5.906 1 98.94 196 VAL B N 1
ATOM 3985 C CA . VAL B 1 196 ? 17.625 9.93 5.031 1 98.94 196 VAL B CA 1
ATOM 3986 C C . VAL B 1 196 ? 18.328 10.719 3.934 1 98.94 196 VAL B C 1
ATOM 3988 O O . VAL B 1 196 ? 19.219 11.523 4.215 1 98.94 196 VAL B O 1
ATOM 3991 N N . VAL B 1 197 ? 17.984 10.484 2.697 1 98.94 197 VAL B N 1
ATOM 3992 C CA . VAL B 1 197 ? 18.359 11.297 1.546 1 98.94 197 VAL B CA 1
ATOM 3993 C C . VAL B 1 197 ? 17.141 12.07 1.037 1 98.94 197 VAL B C 1
ATOM 3995 O O . VAL B 1 197 ? 16.031 11.539 0.997 1 98.94 197 VAL B O 1
ATOM 3998 N N . VAL B 1 198 ? 17.344 13.344 0.697 1 98.94 198 VAL B N 1
ATOM 3999 C CA . VAL B 1 198 ? 16.234 14.203 0.341 1 98.94 198 VAL B CA 1
ATOM 4000 C C . VAL B 1 198 ? 16.406 14.711 -1.089 1 98.94 198 VAL B C 1
ATOM 4002 O O . VAL B 1 198 ? 17.5 15.086 -1.491 1 98.94 198 VAL B O 1
ATOM 4005 N N . ALA B 1 199 ? 15.328 14.672 -1.82 1 98.88 199 ALA B N 1
ATOM 4006 C CA . ALA B 1 199 ? 15.32 15.219 -3.178 1 98.88 199 ALA B CA 1
ATOM 4007 C C . ALA B 1 199 ? 14.539 16.531 -3.238 1 98.88 199 ALA B C 1
ATOM 4009 O O . ALA B 1 199 ? 13.477 16.656 -2.621 1 98.88 199 ALA B O 1
ATOM 4010 N N . ASP B 1 200 ? 15.047 17.453 -3.93 1 98.38 200 ASP B N 1
ATOM 4011 C CA . ASP B 1 200 ? 14.344 18.672 -4.285 1 98.38 200 ASP B CA 1
ATOM 4012 C C . ASP B 1 200 ? 14.953 19.328 -5.523 1 98.38 200 ASP B C 1
ATOM 4014 O O . ASP B 1 200 ? 16.156 19.172 -5.781 1 98.38 200 ASP B O 1
ATOM 4018 N N . LEU B 1 201 ? 14.148 20.047 -6.246 1 97.06 201 LEU B N 1
ATOM 4019 C CA . LEU B 1 201 ? 14.609 20.703 -7.461 1 97.06 201 LEU B CA 1
ATOM 4020 C C . LEU B 1 201 ? 15.516 21.891 -7.129 1 97.06 201 LEU B C 1
ATOM 4022 O O . LEU B 1 201 ? 16.422 22.203 -7.898 1 97.06 201 LEU B O 1
ATOM 4026 N N . LEU B 1 202 ? 15.273 22.531 -5.973 1 96.69 202 LEU B N 1
ATOM 4027 C CA . LEU B 1 202 ? 15.977 23.766 -5.621 1 96.69 202 LEU B CA 1
ATOM 4028 C C . LEU B 1 202 ? 17.188 23.469 -4.742 1 96.69 202 LEU B C 1
ATOM 4030 O O . LEU B 1 202 ? 17.062 22.797 -3.713 1 96.69 202 LEU B O 1
ATOM 4034 N N . GLU B 1 203 ? 18.281 24.016 -5.074 1 97.12 203 GLU B N 1
ATOM 4035 C CA . GLU B 1 203 ? 19.516 23.812 -4.328 1 97.12 203 GLU B CA 1
ATOM 4036 C C . GLU B 1 203 ? 19.406 24.344 -2.904 1 97.12 203 GLU B C 1
ATOM 4038 O O . GLU B 1 203 ? 19.922 23.734 -1.965 1 97.12 203 GLU B O 1
ATOM 4043 N N . SER B 1 204 ? 18.75 25.453 -2.754 1 96.12 204 SER B N 1
ATOM 4044 C CA . SER B 1 204 ? 18.609 26.062 -1.434 1 96.12 204 SER B CA 1
ATOM 4045 C C . SER B 1 204 ? 17.844 25.141 -0.491 1 96.12 204 SER B C 1
ATOM 4047 O O . SER B 1 204 ? 18.156 25.031 0.694 1 96.12 204 SER B O 1
ATOM 4049 N N . LYS B 1 205 ? 16.875 24.438 -0.986 1 96.25 205 LYS B N 1
ATOM 4050 C CA . LYS B 1 205 ? 16.078 23.516 -0.18 1 96.25 205 LYS B CA 1
ATOM 4051 C C . LYS B 1 205 ? 16.875 22.25 0.148 1 96.25 205 LYS B C 1
ATOM 4053 O O . LYS B 1 205 ? 16.781 21.734 1.261 1 96.25 205 LYS B O 1
ATOM 4058 N N . ARG B 1 206 ? 17.672 21.828 -0.833 1 98 206 ARG B N 1
ATOM 4059 C CA . ARG B 1 206 ? 18.562 20.703 -0.579 1 98 206 ARG B CA 1
ATOM 4060 C C . ARG B 1 206 ? 19.578 21.047 0.504 1 98 206 ARG B C 1
ATOM 4062 O O . ARG B 1 206 ? 19.812 20.25 1.416 1 98 206 ARG B O 1
ATOM 4069 N N . ALA B 1 207 ? 20.125 22.219 0.405 1 97.69 207 ALA B N 1
ATOM 4070 C CA . ALA B 1 207 ? 21.094 22.656 1.406 1 97.69 207 ALA B CA 1
ATOM 4071 C C . ALA B 1 207 ? 20.469 22.703 2.795 1 97.69 207 ALA B C 1
ATOM 4073 O O . ALA B 1 207 ? 21.094 22.312 3.781 1 97.69 207 ALA B O 1
ATOM 4074 N N . ARG B 1 208 ? 19.266 23.188 2.871 1 96.44 208 ARG B N 1
ATOM 4075 C CA . ARG B 1 208 ? 18.562 23.234 4.145 1 96.44 208 ARG B CA 1
ATOM 4076 C C . ARG B 1 208 ? 18.328 21.828 4.688 1 96.44 208 ARG B C 1
ATOM 4078 O O . ARG B 1 208 ? 18.484 21.594 5.887 1 96.44 208 ARG B O 1
ATOM 4085 N N . ALA B 1 209 ? 17.922 20.922 3.834 1 98.12 209 ALA B N 1
ATOM 4086 C CA . ALA B 1 209 ? 17.703 19.531 4.246 1 98.12 209 ALA B CA 1
ATOM 4087 C C . ALA B 1 209 ? 18.984 18.938 4.84 1 98.12 209 ALA B C 1
ATOM 4089 O O . ALA B 1 209 ? 18.938 18.219 5.844 1 98.12 209 ALA B O 1
ATOM 4090 N N . GLU B 1 210 ? 20.094 19.25 4.254 1 98.19 210 GLU B N 1
ATOM 4091 C CA . GLU B 1 210 ? 21.359 18.75 4.762 1 98.19 210 GLU B CA 1
ATOM 4092 C C . GLU B 1 210 ? 21.688 19.344 6.129 1 98.19 210 GLU B C 1
ATOM 4094 O O . GLU B 1 210 ? 22.156 18.641 7.023 1 98.19 210 GLU B O 1
ATOM 4099 N N . ARG B 1 211 ? 21.359 20.609 6.293 1 96.94 211 ARG B N 1
ATOM 4100 C CA . ARG B 1 211 ? 21.562 21.25 7.594 1 96.94 211 ARG B CA 1
ATOM 4101 C C . ARG B 1 211 ? 20.688 20.594 8.656 1 96.94 211 ARG B C 1
ATOM 4103 O O . ARG B 1 211 ? 21.047 20.562 9.836 1 96.94 211 ARG B O 1
ATOM 4110 N N . LEU B 1 212 ? 19.609 20.047 8.156 1 97.25 212 LEU B N 1
ATOM 4111 C CA . LEU B 1 212 ? 18.672 19.453 9.094 1 97.25 212 LEU B CA 1
ATOM 4112 C C . LEU B 1 212 ? 18.984 17.969 9.32 1 97.25 212 LEU B C 1
ATOM 4114 O O . LEU B 1 212 ? 18.266 17.281 10.055 1 97.25 212 LEU B O 1
ATOM 4118 N N . GLY B 1 213 ? 20 17.469 8.672 1 97.5 213 GLY B N 1
ATOM 4119 C CA . GLY B 1 213 ? 20.5 16.156 9.039 1 97.5 213 GLY B CA 1
ATOM 4120 C C . GLY B 1 213 ? 20.359 15.125 7.938 1 97.5 213 GLY B C 1
ATOM 4121 O O . GLY B 1 213 ? 20.656 13.945 8.141 1 97.5 213 GLY B O 1
ATOM 4122 N N . ALA B 1 214 ? 19.891 15.5 6.766 1 98.69 214 ALA B N 1
ATOM 4123 C CA . ALA B 1 214 ? 19.938 14.562 5.645 1 98.69 214 ALA B CA 1
ATOM 4124 C C . ALA B 1 214 ? 21.375 14.102 5.379 1 98.69 214 ALA B C 1
ATOM 4126 O O . ALA B 1 214 ? 22.312 14.906 5.426 1 98.69 214 ALA B O 1
ATOM 4127 N N . VAL B 1 215 ? 21.547 12.852 5.078 1 98.31 215 VAL B N 1
ATOM 4128 C CA . VAL B 1 215 ? 22.891 12.336 4.844 1 98.31 215 VAL B CA 1
ATOM 4129 C C . VAL B 1 215 ? 23.328 12.664 3.42 1 98.31 215 VAL B C 1
ATOM 4131 O O . VAL B 1 215 ? 24.5 12.484 3.062 1 98.31 215 VAL B O 1
ATOM 4134 N N . GLY B 1 216 ? 22.422 13.109 2.631 1 98.5 216 GLY B N 1
ATOM 4135 C CA . GLY B 1 216 ? 22.641 13.57 1.268 1 98.5 216 GLY B CA 1
ATOM 4136 C C . GLY B 1 216 ? 21.391 14.086 0.596 1 98.5 216 GLY B C 1
ATOM 4137 O O . GLY B 1 216 ? 20.281 13.914 1.119 1 98.5 216 GLY B O 1
ATOM 4138 N N . THR B 1 217 ? 21.609 14.773 -0.509 1 98.81 217 THR B N 1
ATOM 4139 C CA . THR B 1 217 ? 20.5 15.289 -1.305 1 98.81 217 THR B CA 1
ATOM 4140 C C . THR B 1 217 ? 20.781 15.109 -2.795 1 98.81 217 THR B C 1
ATOM 4142 O O . THR B 1 217 ? 21.906 14.828 -3.193 1 98.81 217 THR B O 1
ATOM 4145 N N . PHE B 1 218 ? 19.688 15.172 -3.6 1 98.75 218 PHE B N 1
ATOM 4146 C CA . PHE B 1 218 ? 19.875 15.086 -5.043 1 98.75 218 PHE B CA 1
ATOM 4147 C C . PHE B 1 218 ? 18.766 15.836 -5.781 1 98.75 218 PHE B C 1
ATOM 4149 O O . PHE B 1 218 ? 17.703 16.094 -5.215 1 98.75 218 PHE B O 1
ATOM 4156 N N . ASP B 1 219 ? 19.094 16.297 -6.98 1 98.69 219 ASP B N 1
ATOM 4157 C CA . ASP B 1 219 ? 18.125 16.859 -7.902 1 98.69 219 ASP B CA 1
ATOM 4158 C C . ASP B 1 219 ? 17.344 15.773 -8.633 1 98.69 219 ASP B C 1
ATOM 4160 O O . ASP B 1 219 ? 17.891 15.055 -9.469 1 98.69 219 ASP B O 1
ATOM 4164 N N . PRO B 1 220 ? 16.062 15.695 -8.352 1 98.38 220 PRO B N 1
ATOM 4165 C CA . PRO B 1 220 ? 15.289 14.594 -8.945 1 98.38 220 PRO B CA 1
ATOM 4166 C C . PRO B 1 220 ? 15.148 14.719 -10.461 1 98.38 220 PRO B C 1
ATOM 4168 O O . PRO B 1 220 ? 14.766 13.766 -11.133 1 98.38 220 PRO B O 1
ATOM 4171 N N . ALA B 1 221 ? 15.422 15.844 -10.984 1 97.69 221 ALA B N 1
ATOM 4172 C CA . ALA B 1 221 ? 15.273 16.078 -12.414 1 97.69 221 ALA B CA 1
ATOM 4173 C C . ALA B 1 221 ? 16.562 15.742 -13.164 1 97.69 221 ALA B C 1
ATOM 4175 O O . ALA B 1 221 ? 16.578 15.695 -14.398 1 97.69 221 ALA B O 1
ATOM 4176 N N . ALA B 1 222 ? 17.625 15.531 -12.414 1 97.81 222 ALA B N 1
ATOM 4177 C CA . ALA B 1 222 ? 18.891 15.195 -13.055 1 97.81 222 ALA B CA 1
ATOM 4178 C C . ALA B 1 222 ? 18.812 13.844 -13.758 1 97.81 222 ALA B C 1
ATOM 4180 O O . ALA B 1 222 ? 18.141 12.922 -13.273 1 97.81 222 ALA B O 1
ATOM 4181 N N . PRO B 1 223 ? 19.484 13.656 -14.906 1 96.25 223 PRO B N 1
ATOM 4182 C CA . PRO B 1 223 ? 19.438 12.391 -15.641 1 96.25 223 PRO B CA 1
ATOM 4183 C C . PRO B 1 223 ? 19.922 11.203 -14.812 1 96.25 223 PRO B C 1
ATOM 4185 O O . PRO B 1 223 ? 19.484 10.07 -15.031 1 96.25 223 PRO B O 1
ATOM 4188 N N . ASP B 1 224 ? 20.766 11.453 -13.891 1 97.56 224 ASP B N 1
ATOM 4189 C CA . ASP B 1 224 ? 21.328 10.375 -13.086 1 97.56 224 ASP B CA 1
ATOM 4190 C C . ASP B 1 224 ? 20.766 10.406 -11.664 1 97.56 224 ASP B C 1
ATOM 4192 O O . ASP B 1 224 ? 21.422 9.938 -10.727 1 97.56 224 ASP B O 1
ATOM 4196 N N . ALA B 1 225 ? 19.609 10.977 -11.469 1 98.25 225 ALA B N 1
ATOM 4197 C CA . ALA B 1 225 ? 19.031 11.211 -10.148 1 98.25 225 ALA B CA 1
ATOM 4198 C C . ALA B 1 225 ? 18.938 9.914 -9.352 1 98.25 225 ALA B C 1
ATOM 4200 O O . ALA B 1 225 ? 19.359 9.852 -8.203 1 98.25 225 ALA B O 1
ATOM 4201 N N . VAL B 1 226 ? 18.422 8.852 -9.961 1 98.31 226 VAL B N 1
ATOM 4202 C CA . VAL B 1 226 ? 18.203 7.586 -9.273 1 98.31 226 VAL B CA 1
ATOM 4203 C C . VAL B 1 226 ? 19.531 6.965 -8.891 1 98.31 226 VAL B C 1
ATOM 4205 O O . VAL B 1 226 ? 19.719 6.531 -7.75 1 98.31 226 VAL B O 1
ATOM 4208 N N . ALA B 1 227 ? 20.453 6.906 -9.812 1 98.12 227 ALA B N 1
ATOM 4209 C CA . ALA B 1 227 ? 21.781 6.359 -9.531 1 98.12 227 ALA B CA 1
ATOM 4210 C C . ALA B 1 227 ? 22.453 7.125 -8.398 1 98.12 227 ALA B C 1
ATOM 4212 O O . ALA B 1 227 ? 23.062 6.523 -7.512 1 98.12 227 ALA B O 1
ATOM 4213 N N . THR B 1 228 ? 22.344 8.453 -8.453 1 98.25 228 THR B N 1
ATOM 4214 C CA . THR B 1 228 ? 22.922 9.297 -7.418 1 98.25 228 THR B CA 1
ATOM 4215 C C . THR B 1 228 ? 22.328 8.969 -6.055 1 98.25 228 THR B C 1
ATOM 4217 O O . THR B 1 228 ? 23.062 8.789 -5.078 1 98.25 228 THR B O 1
ATOM 4220 N N . ALA B 1 229 ? 21.047 8.852 -5.977 1 98.5 229 ALA B N 1
ATOM 4221 C CA . ALA B 1 229 ? 20.375 8.539 -4.723 1 98.5 229 ALA B CA 1
ATOM 4222 C C . ALA B 1 229 ? 20.797 7.176 -4.188 1 98.5 229 ALA B C 1
ATOM 4224 O O . ALA B 1 229 ? 21.078 7.027 -3 1 98.5 229 ALA B O 1
ATOM 4225 N N . LEU B 1 230 ? 20.812 6.203 -5.07 1 98.31 230 LEU B N 1
ATOM 4226 C CA . LEU B 1 230 ? 21.188 4.852 -4.66 1 98.31 230 LEU B CA 1
ATOM 4227 C C . LEU B 1 230 ? 22.609 4.809 -4.129 1 98.31 230 LEU B C 1
ATOM 4229 O O . LEU B 1 230 ? 22.906 4.098 -3.166 1 98.31 230 LEU B O 1
ATOM 4233 N N . ASP B 1 231 ? 23.5 5.566 -4.777 1 98.31 231 ASP B N 1
ATOM 4234 C CA . ASP B 1 231 ? 24.875 5.656 -4.309 1 98.31 231 ASP B CA 1
ATOM 4235 C C . ASP B 1 231 ? 24.938 6.277 -2.914 1 98.31 231 ASP B C 1
ATOM 4237 O O . ASP B 1 231 ? 25.641 5.77 -2.033 1 98.31 231 ASP B O 1
ATOM 4241 N N . LEU B 1 232 ? 24.219 7.348 -2.664 1 98.19 232 LEU B N 1
ATOM 4242 C CA . LEU B 1 232 ? 24.188 8.023 -1.373 1 98.19 232 LEU B CA 1
ATOM 4243 C C . LEU B 1 232 ? 23.656 7.094 -0.284 1 98.19 232 LEU B C 1
ATOM 4245 O O . LEU B 1 232 ? 24.125 7.148 0.858 1 98.19 232 LEU B O 1
ATOM 4249 N N . LEU B 1 233 ? 22.734 6.246 -0.652 1 97.5 233 LEU B N 1
ATOM 4250 C CA . LEU B 1 233 ? 22.047 5.383 0.301 1 97.5 233 LEU B CA 1
ATOM 4251 C C . LEU B 1 233 ? 22.828 4.094 0.525 1 97.5 233 LEU B C 1
ATOM 4253 O O . LEU B 1 233 ? 22.609 3.404 1.529 1 97.5 233 LEU B O 1
ATOM 4257 N N . GLY B 1 234 ? 23.641 3.689 -0.435 1 97.06 234 GLY B N 1
ATOM 4258 C CA . GLY B 1 234 ? 24.297 2.395 -0.417 1 97.06 234 GLY B CA 1
ATOM 4259 C C . GLY B 1 234 ? 23.406 1.262 -0.882 1 97.06 234 GLY B C 1
ATOM 4260 O O . GLY B 1 234 ? 23.641 0.099 -0.546 1 97.06 234 GLY B O 1
ATOM 4261 N N . GLY B 1 235 ? 22.344 1.577 -1.581 1 97.5 235 GLY B N 1
ATOM 4262 C CA . GLY B 1 235 ? 21.375 0.605 -2.055 1 97.5 235 GLY B CA 1
ATOM 4263 C C . GLY B 1 235 ? 19.953 1.146 -2.094 1 97.5 235 GLY B C 1
ATOM 4264 O O . GLY B 1 235 ? 19.734 2.35 -1.936 1 97.5 235 GLY B O 1
ATOM 4265 N N . PRO B 1 236 ? 19.016 0.248 -2.385 1 98.25 236 PRO B N 1
ATOM 4266 C CA . PRO B 1 236 ? 17.625 0.702 -2.453 1 98.25 236 PRO B CA 1
ATOM 4267 C C . PRO B 1 236 ? 17.062 1.105 -1.089 1 98.25 236 PRO B C 1
ATOM 4269 O O . PRO B 1 236 ? 17.516 0.605 -0.058 1 98.25 236 PRO B O 1
ATOM 4272 N N . ALA B 1 237 ? 16.094 1.979 -1.125 1 98.88 237 ALA B N 1
ATOM 4273 C CA . ALA B 1 237 ? 15.492 2.504 0.097 1 98.88 237 ALA B CA 1
ATOM 4274 C C . ALA B 1 237 ? 14.453 1.538 0.653 1 98.88 237 ALA B C 1
ATOM 4276 O O . ALA B 1 237 ? 13.711 0.908 -0.106 1 98.88 237 ALA B O 1
ATOM 4277 N N . ALA B 1 238 ? 14.375 1.475 1.985 1 98.69 238 ALA B N 1
ATOM 4278 C CA . ALA B 1 238 ? 13.297 0.728 2.627 1 98.69 238 ALA B CA 1
ATOM 4279 C C . ALA B 1 238 ? 11.961 1.432 2.436 1 98.69 238 ALA B C 1
ATOM 4281 O O . ALA B 1 238 ? 10.922 0.778 2.262 1 98.69 238 ALA B O 1
ATOM 4282 N N . VAL B 1 239 ? 12.055 2.734 2.504 1 98.94 239 VAL B N 1
ATOM 4283 C CA . VAL B 1 239 ? 10.867 3.572 2.402 1 98.94 239 VAL B CA 1
ATOM 4284 C C . VAL B 1 239 ? 11.18 4.812 1.569 1 98.94 239 VAL B C 1
ATOM 4286 O O . VAL B 1 239 ? 12.258 5.395 1.691 1 98.94 239 VAL B O 1
ATOM 4289 N N . VAL B 1 240 ? 10.289 5.18 0.711 1 99 240 VAL B N 1
ATOM 4290 C CA . VAL B 1 240 ? 10.305 6.488 0.071 1 99 240 VAL B CA 1
ATOM 4291 C C . VAL B 1 240 ? 9.055 7.273 0.458 1 99 240 VAL B C 1
ATOM 4293 O O . VAL B 1 240 ? 7.938 6.773 0.322 1 99 240 VAL B O 1
ATOM 4296 N N . ILE B 1 241 ? 9.234 8.414 0.995 1 98.94 241 ILE B N 1
ATOM 4297 C CA . ILE B 1 241 ? 8.141 9.32 1.32 1 98.94 241 ILE B CA 1
ATOM 4298 C C . ILE B 1 241 ? 8.008 10.383 0.232 1 98.94 241 ILE B C 1
ATOM 4300 O O . ILE B 1 241 ? 8.883 11.234 0.077 1 98.94 241 ILE B O 1
ATOM 4304 N N . ASP B 1 242 ? 6.957 10.32 -0.515 1 98.88 242 ASP B N 1
ATOM 4305 C CA . ASP B 1 242 ? 6.719 11.234 -1.623 1 98.88 242 ASP B CA 1
ATOM 4306 C C . ASP B 1 242 ? 5.812 12.391 -1.194 1 98.88 242 ASP B C 1
ATOM 4308 O O . ASP B 1 242 ? 4.59 12.234 -1.12 1 98.88 242 ASP B O 1
ATOM 4312 N N . CYS B 1 243 ? 6.383 13.539 -1.002 1 97.75 243 CYS B N 1
ATOM 4313 C CA . CYS B 1 243 ? 5.645 14.711 -0.562 1 97.75 243 CYS B CA 1
ATOM 4314 C C . CYS B 1 243 ? 5.234 15.578 -1.751 1 97.75 243 CYS B C 1
ATOM 4316 O O . CYS B 1 243 ? 4.789 16.719 -1.576 1 97.75 243 CYS B O 1
ATOM 4318 N N . VAL B 1 244 ? 5.344 15.094 -2.938 1 96.19 244 VAL B N 1
ATOM 4319 C CA . VAL B 1 244 ? 5.043 15.82 -4.168 1 96.19 244 VAL B CA 1
ATOM 4320 C C . VAL B 1 244 ? 3.844 15.18 -4.863 1 96.19 244 VAL B C 1
ATOM 4322 O O . VAL B 1 244 ? 2.863 15.859 -5.176 1 96.19 244 VAL B O 1
ATOM 4325 N N . ALA B 1 245 ? 3.895 13.875 -5.102 1 96 245 ALA B N 1
ATOM 4326 C CA . ALA B 1 245 ? 2.826 13.031 -5.617 1 96 245 ALA B CA 1
ATOM 4327 C C . ALA B 1 245 ? 2.469 13.406 -7.051 1 96 245 ALA B C 1
ATOM 4329 O O . ALA B 1 245 ? 1.3 13.641 -7.367 1 96 245 ALA B O 1
ATOM 4330 N N . ARG B 1 246 ? 3.41 13.461 -7.879 1 95.94 246 ARG B N 1
ATOM 4331 C CA . ARG B 1 246 ? 3.227 13.594 -9.32 1 95.94 246 ARG B CA 1
ATOM 4332 C C . ARG B 1 246 ? 3.797 12.383 -10.055 1 95.94 246 ARG B C 1
ATOM 4334 O O . ARG B 1 246 ? 4.484 11.555 -9.461 1 95.94 246 ARG B O 1
ATOM 4341 N N . GLU B 1 247 ? 3.494 12.312 -11.352 1 96.75 247 GLU B N 1
ATOM 4342 C CA . GLU B 1 247 ? 3.902 11.156 -12.141 1 96.75 247 GLU B CA 1
ATOM 4343 C C . GLU B 1 247 ? 5.398 10.891 -12 1 96.75 247 GLU B C 1
ATOM 4345 O O . GLU B 1 247 ? 5.809 9.766 -11.711 1 96.75 247 GLU B O 1
ATOM 4350 N N . SER B 1 248 ? 6.211 11.914 -12.156 1 97.12 248 SER B N 1
ATOM 4351 C CA . SER B 1 248 ? 7.66 11.766 -12.133 1 97.12 248 SER B CA 1
ATOM 4352 C C . SER B 1 248 ? 8.148 11.336 -10.75 1 97.12 248 SER B C 1
ATOM 4354 O O . SER B 1 248 ? 9.031 10.484 -10.633 1 97.12 248 SER B O 1
ATOM 4356 N N . SER B 1 249 ? 7.594 11.922 -9.688 1 98.12 249 SER B N 1
ATOM 4357 C CA . SER B 1 249 ? 8.055 11.594 -8.344 1 98.12 249 SER B CA 1
ATOM 4358 C C . SER B 1 249 ? 7.633 10.188 -7.941 1 98.12 249 SER B C 1
ATOM 4360 O O . SER B 1 249 ? 8.383 9.477 -7.27 1 98.12 249 SER B O 1
ATOM 4362 N N . VAL B 1 250 ? 6.465 9.789 -8.375 1 98.25 250 VAL B N 1
ATOM 4363 C CA . VAL B 1 250 ? 5.996 8.445 -8.062 1 98.25 250 VAL B CA 1
ATOM 4364 C C . VAL B 1 250 ? 6.859 7.414 -8.789 1 98.25 250 VAL B C 1
ATOM 4366 O O . VAL B 1 250 ? 7.27 6.414 -8.203 1 98.25 250 VAL B O 1
ATOM 4369 N N . ALA B 1 251 ? 7.078 7.66 -10.078 1 98.19 251 ALA B N 1
ATOM 4370 C CA . ALA B 1 251 ? 7.949 6.766 -10.844 1 98.19 251 ALA B CA 1
ATOM 4371 C C . ALA B 1 251 ? 9.32 6.648 -10.188 1 98.19 251 ALA B C 1
ATOM 4373 O O . ALA B 1 251 ? 9.859 5.547 -10.047 1 98.19 251 ALA B O 1
ATOM 4374 N N . GLN B 1 252 ? 9.867 7.742 -9.781 1 98.62 252 GLN B N 1
ATOM 4375 C CA . GLN B 1 252 ? 11.18 7.75 -9.141 1 98.62 252 GLN B CA 1
ATOM 4376 C C . GLN B 1 252 ? 11.141 7.016 -7.801 1 98.62 252 GLN B C 1
ATOM 4378 O O . GLN B 1 252 ? 12.086 6.305 -7.453 1 98.62 252 GLN B O 1
ATOM 4383 N N . ALA B 1 253 ? 10.086 7.238 -7.035 1 98.88 253 ALA B N 1
ATOM 4384 C CA . ALA B 1 253 ? 9.93 6.527 -5.77 1 98.88 253 ALA B CA 1
ATOM 4385 C C . ALA B 1 253 ? 9.977 5.016 -5.984 1 98.88 253 ALA B C 1
ATOM 4387 O O . ALA B 1 253 ? 10.648 4.297 -5.238 1 98.88 253 ALA B O 1
ATOM 4388 N N . VAL B 1 254 ? 9.32 4.535 -6.988 1 98.62 254 VAL B N 1
ATOM 4389 C CA . VAL B 1 254 ? 9.266 3.107 -7.293 1 98.62 254 VAL B CA 1
ATOM 4390 C C . VAL B 1 254 ? 10.648 2.611 -7.715 1 98.62 254 VAL B C 1
ATOM 4392 O O . VAL B 1 254 ? 11.039 1.495 -7.371 1 98.62 254 VAL B O 1
ATOM 4395 N N . ASP B 1 255 ? 11.375 3.426 -8.414 1 98.38 255 ASP B N 1
ATOM 4396 C CA . ASP B 1 255 ? 12.719 3.055 -8.859 1 98.38 255 ASP B CA 1
ATOM 4397 C C . ASP B 1 255 ? 13.688 2.988 -7.68 1 98.38 255 ASP B C 1
ATOM 4399 O O . ASP B 1 255 ? 14.664 2.238 -7.711 1 98.38 255 ASP B O 1
ATOM 4403 N N . LEU B 1 256 ? 13.43 3.75 -6.656 1 98.88 256 LEU B N 1
ATOM 4404 C CA . LEU B 1 256 ? 14.383 3.916 -5.559 1 98.88 256 LEU B CA 1
ATOM 4405 C C . LEU B 1 256 ? 14.102 2.914 -4.445 1 98.88 256 LEU B C 1
ATOM 4407 O O . LEU B 1 256 ? 15.016 2.541 -3.699 1 98.88 256 LEU B O 1
ATOM 4411 N N . VAL B 1 257 ? 12.859 2.531 -4.273 1 98.88 257 VAL B N 1
ATOM 4412 C CA . VAL B 1 257 ? 12.477 1.708 -3.131 1 98.88 257 VAL B CA 1
ATOM 4413 C C . VAL B 1 257 ? 12.898 0.259 -3.373 1 98.88 257 VAL B C 1
ATOM 4415 O O . VAL B 1 257 ? 12.93 -0.199 -4.52 1 98.88 257 VAL B O 1
ATOM 4418 N N . ASP B 1 258 ? 13.195 -0.434 -2.316 1 98.5 258 ASP B N 1
ATOM 4419 C CA . ASP B 1 258 ? 13.594 -1.836 -2.383 1 98.5 258 ASP B CA 1
ATOM 4420 C C . ASP B 1 258 ? 12.398 -2.734 -2.691 1 98.5 258 ASP B C 1
ATOM 4422 O O . ASP B 1 258 ? 11.25 -2.34 -2.484 1 98.5 258 ASP B O 1
ATOM 4426 N N . LYS B 1 259 ? 12.672 -3.984 -3.256 1 98.38 259 LYS B N 1
ATOM 4427 C CA . LYS B 1 259 ? 11.602 -4.977 -3.352 1 98.38 259 LYS B CA 1
ATOM 4428 C C . LYS B 1 259 ? 10.953 -5.223 -1.989 1 98.38 259 LYS B C 1
ATOM 4430 O O . LYS B 1 259 ? 11.656 -5.449 -0.999 1 98.38 259 LYS B O 1
ATOM 4435 N N . GLY B 1 260 ? 9.641 -5.121 -1.94 1 98.31 260 GLY B N 1
ATOM 4436 C CA . GLY B 1 260 ? 8.93 -5.324 -0.688 1 98.31 260 GLY B CA 1
ATOM 4437 C C . GLY B 1 260 ? 8.883 -4.078 0.18 1 98.31 260 GLY B C 1
ATOM 4438 O O . GLY B 1 260 ? 8.336 -4.105 1.285 1 98.31 260 GLY B O 1
ATOM 4439 N N . GLY B 1 261 ? 9.469 -2.975 -0.305 1 98.62 261 GLY B N 1
ATOM 4440 C CA . GLY B 1 261 ? 9.469 -1.729 0.446 1 98.62 261 GLY B CA 1
ATOM 4441 C C . GLY B 1 261 ? 8.172 -0.951 0.312 1 98.62 261 GLY B C 1
ATOM 4442 O O . GLY B 1 261 ? 7.184 -1.467 -0.21 1 98.62 261 GLY B O 1
ATOM 4443 N N . ALA B 1 262 ? 8.188 0.308 0.834 1 98.88 262 ALA B N 1
ATOM 4444 C CA . ALA B 1 262 ? 6.961 1.102 0.868 1 98.88 262 ALA B CA 1
ATOM 4445 C C . ALA B 1 262 ? 7.184 2.48 0.256 1 98.88 262 ALA B C 1
ATOM 4447 O O . ALA B 1 262 ? 8.227 3.105 0.478 1 98.88 262 ALA B O 1
ATOM 4448 N N . VAL B 1 263 ? 6.273 2.883 -0.543 1 98.94 263 VAL B N 1
ATOM 4449 C CA . VAL B 1 263 ? 6.16 4.258 -1.021 1 98.94 263 VAL B CA 1
ATOM 4450 C C . VAL B 1 263 ? 5.004 4.957 -0.312 1 98.94 263 VAL B C 1
ATOM 4452 O O . VAL B 1 263 ? 3.838 4.613 -0.527 1 98.94 263 VAL B O 1
ATOM 4455 N N . MET B 1 264 ? 5.301 5.91 0.514 1 98.94 264 MET B N 1
ATOM 4456 C CA . MET B 1 264 ? 4.301 6.637 1.288 1 98.94 264 MET B CA 1
ATOM 4457 C C . MET B 1 264 ? 3.883 7.918 0.572 1 98.94 264 MET B C 1
ATOM 4459 O O . MET B 1 264 ? 4.688 8.836 0.417 1 98.94 264 MET B O 1
ATOM 4463 N N . ILE B 1 265 ? 2.641 7.98 0.174 1 98.75 265 ILE B N 1
ATOM 4464 C CA . ILE B 1 265 ? 2.129 9.141 -0.544 1 98.75 265 ILE B CA 1
ATOM 4465 C C . ILE B 1 265 ? 1.562 10.156 0.449 1 98.75 265 ILE B C 1
ATOM 4467 O O . ILE B 1 265 ? 0.511 9.922 1.051 1 98.75 265 ILE B O 1
ATOM 4471 N N . VAL B 1 266 ? 2.254 11.266 0.563 1 97.69 266 VAL B N 1
ATOM 4472 C CA . VAL B 1 266 ? 1.854 12.32 1.49 1 97.69 266 VAL B CA 1
ATOM 4473 C C . VAL B 1 266 ? 1.354 13.531 0.708 1 97.69 266 VAL B C 1
ATOM 4475 O O . VAL B 1 266 ? 0.399 14.195 1.122 1 97.69 266 VAL B O 1
ATOM 4478 N N . GLY B 1 267 ? 2.041 13.797 -0.41 1 94.25 267 GLY B N 1
ATOM 4479 C CA . GLY B 1 267 ? 1.593 14.891 -1.258 1 94.25 267 GLY B CA 1
ATOM 4480 C C . GLY B 1 267 ? 0.191 14.688 -1.802 1 94.25 267 GLY B C 1
ATOM 4481 O O . GLY B 1 267 ? -0.291 13.555 -1.884 1 94.25 267 GLY B O 1
ATOM 4482 N N . VAL B 1 268 ? -0.429 15.742 -2.178 1 89.12 268 VAL B N 1
ATOM 4483 C CA . VAL B 1 268 ? -1.789 15.672 -2.705 1 89.12 268 VAL B CA 1
ATOM 4484 C C . VAL B 1 268 ? -1.754 15.719 -4.23 1 89.12 268 VAL B C 1
ATOM 4486 O O . VAL B 1 268 ? -1.448 16.766 -4.82 1 89.12 268 VAL B O 1
ATOM 4489 N N . ALA B 1 269 ? -2.133 14.602 -4.797 1 89.56 269 ALA B N 1
ATOM 4490 C CA . ALA B 1 269 ? -2.146 14.523 -6.258 1 89.56 269 ALA B CA 1
ATOM 4491 C C . ALA B 1 269 ? -3.385 15.203 -6.828 1 89.56 269 ALA B C 1
ATOM 4493 O O . ALA B 1 269 ? -4.461 15.164 -6.227 1 89.56 269 ALA B O 1
ATOM 4494 N N . GLU B 1 270 ? -3.201 15.898 -8.016 1 83 270 GLU B N 1
ATOM 4495 C CA . GLU B 1 270 ? -4.316 16.531 -8.711 1 83 270 GLU B CA 1
ATOM 4496 C C . GLU B 1 270 ? -5.082 15.523 -9.562 1 83 270 GLU B C 1
ATOM 4498 O O . GLU B 1 270 ? -4.879 15.453 -10.773 1 83 270 GLU B O 1
ATOM 4503 N N . GLY B 1 271 ? -5.484 14.383 -9.133 1 82.06 271 GLY B N 1
ATOM 4504 C CA . GLY B 1 271 ? -6.254 13.398 -9.875 1 82.06 271 GLY B CA 1
ATOM 4505 C C . GLY B 1 271 ? -5.5 12.102 -10.109 1 82.06 271 GLY B C 1
ATOM 4506 O O . GLY B 1 271 ? -4.625 11.734 -9.32 1 82.06 271 GLY B O 1
ATOM 4507 N N . ALA B 1 272 ? -5.891 11.5 -11.234 1 92.38 272 ALA B N 1
ATOM 4508 C CA . ALA B 1 272 ? -5.262 10.227 -11.562 1 92.38 272 ALA B CA 1
ATOM 4509 C C . ALA B 1 272 ? -3.818 10.43 -12.023 1 92.38 272 ALA B C 1
ATOM 4511 O O . ALA B 1 272 ? -3.521 11.359 -12.773 1 92.38 272 ALA B O 1
ATOM 4512 N N . THR B 1 273 ? -2.963 9.641 -11.445 1 96.62 273 THR B N 1
ATOM 4513 C CA . THR B 1 273 ? -1.529 9.719 -11.703 1 96.62 273 THR B CA 1
ATOM 4514 C C . THR B 1 273 ? -1.007 8.391 -12.258 1 96.62 273 THR B C 1
ATOM 4516 O O . THR B 1 273 ? -1.303 7.328 -11.719 1 96.62 273 THR B O 1
ATOM 4519 N N . PRO B 1 274 ? -0.288 8.461 -13.398 1 97.31 274 PRO B N 1
ATOM 4520 C CA . PRO B 1 274 ? 0.347 7.23 -13.859 1 97.31 274 PRO B CA 1
ATOM 4521 C C . PRO B 1 274 ? 1.327 6.652 -12.844 1 97.31 274 PRO B C 1
ATOM 4523 O O . PRO B 1 274 ? 2.18 7.375 -12.32 1 97.31 274 PRO B O 1
ATOM 4526 N N . VAL B 1 275 ? 1.171 5.375 -12.508 1 97.88 275 VAL B N 1
ATOM 4527 C CA . VAL B 1 275 ? 2.025 4.637 -11.578 1 97.88 275 VAL B CA 1
ATOM 4528 C C . VAL B 1 275 ? 2.59 3.398 -12.273 1 97.88 275 VAL B C 1
ATOM 4530 O O . VAL B 1 275 ? 1.88 2.719 -13.016 1 97.88 275 VAL B O 1
ATOM 4533 N N . PRO B 1 276 ? 3.906 3.139 -12.102 1 97.62 276 PRO B N 1
ATOM 4534 C CA . PRO B 1 276 ? 4.453 1.893 -12.648 1 97.62 276 PRO B CA 1
ATOM 4535 C C . PRO B 1 276 ? 3.879 0.652 -11.969 1 97.62 276 PRO B C 1
ATOM 4537 O O . PRO B 1 276 ? 4.598 -0.062 -11.266 1 97.62 276 PRO B O 1
ATOM 4540 N N . LEU B 1 277 ? 2.668 0.37 -12.281 1 97.56 277 LEU B N 1
ATOM 4541 C CA . LEU B 1 277 ? 1.881 -0.642 -11.586 1 97.56 277 LEU B CA 1
ATOM 4542 C C . LEU B 1 277 ? 2.477 -2.029 -11.789 1 97.56 277 LEU B C 1
ATOM 4544 O O . LEU B 1 277 ? 2.426 -2.871 -10.891 1 97.56 277 LEU B O 1
ATOM 4548 N N . GLY B 1 278 ? 3.041 -2.281 -12.977 1 95.31 278 GLY B N 1
ATOM 4549 C CA . GLY B 1 278 ? 3.711 -3.549 -13.227 1 95.31 278 GLY B CA 1
ATOM 4550 C C . GLY B 1 278 ? 4.859 -3.812 -12.273 1 95.31 278 GLY B C 1
ATOM 4551 O O . GLY B 1 278 ? 5.016 -4.93 -11.773 1 95.31 278 GLY B O 1
ATOM 4552 N N . LEU B 1 279 ? 5.656 -2.797 -11.984 1 96.62 279 LEU B N 1
ATOM 4553 C CA . LEU B 1 279 ? 6.781 -2.924 -11.055 1 96.62 279 LEU B CA 1
ATOM 4554 C C . LEU B 1 279 ? 6.285 -3.084 -9.625 1 96.62 279 LEU B C 1
ATOM 4556 O O . LEU B 1 279 ? 6.879 -3.826 -8.836 1 96.62 279 LEU B O 1
ATOM 4560 N N . ILE B 1 280 ? 5.199 -2.377 -9.297 1 98 280 ILE B N 1
ATOM 4561 C CA . ILE B 1 280 ? 4.609 -2.512 -7.973 1 98 280 ILE B CA 1
ATOM 4562 C C . ILE B 1 280 ? 4.195 -3.963 -7.734 1 98 280 ILE B C 1
ATOM 4564 O O . ILE B 1 280 ? 4.504 -4.539 -6.688 1 98 280 ILE B O 1
ATOM 4568 N N . GLN B 1 281 ? 3.543 -4.5 -8.68 1 97 281 GLN B N 1
ATOM 4569 C CA . GLN B 1 281 ? 3.119 -5.891 -8.586 1 97 281 GLN B CA 1
ATOM 4570 C C . GLN B 1 281 ? 4.32 -6.828 -8.523 1 97 281 GLN B C 1
ATOM 4572 O O . GLN B 1 281 ? 4.414 -7.672 -7.629 1 97 281 GLN B O 1
ATOM 4577 N N . ASP B 1 282 ? 5.312 -6.672 -9.383 1 94.81 282 ASP B N 1
ATOM 4578 C CA . ASP B 1 282 ? 6.461 -7.555 -9.562 1 94.81 282 ASP B CA 1
ATOM 4579 C C . ASP B 1 282 ? 7.383 -7.516 -8.352 1 94.81 282 ASP B C 1
ATOM 4581 O O . ASP B 1 282 ? 8.07 -8.5 -8.047 1 94.81 282 ASP B O 1
ATOM 4585 N N . ARG B 1 283 ? 7.395 -6.402 -7.672 1 97.62 283 ARG B N 1
ATOM 4586 C CA . ARG B 1 283 ? 8.352 -6.211 -6.59 1 97.62 283 ARG B CA 1
ATOM 4587 C C . ARG B 1 283 ? 7.648 -6.156 -5.238 1 97.62 283 ARG B C 1
ATOM 4589 O O . ARG B 1 283 ? 8.266 -5.828 -4.223 1 97.62 283 ARG B O 1
ATOM 4596 N N . GLU B 1 284 ? 6.34 -6.402 -5.262 1 98.25 284 GLU B N 1
ATOM 4597 C CA . GLU B 1 284 ? 5.508 -6.387 -4.062 1 98.25 284 GLU B CA 1
ATOM 4598 C C . GLU B 1 284 ? 5.73 -5.109 -3.256 1 98.25 284 GLU B C 1
ATOM 4600 O O . GLU B 1 284 ? 5.93 -5.16 -2.041 1 98.25 284 GLU B O 1
ATOM 4605 N N . ILE B 1 285 ? 5.707 -4.023 -3.957 1 98.62 285 ILE B N 1
ATOM 4606 C CA . ILE B 1 285 ? 5.82 -2.715 -3.324 1 98.62 285 ILE B CA 1
ATOM 4607 C C . ILE B 1 285 ? 4.469 -2.301 -2.748 1 98.62 285 ILE B C 1
ATOM 4609 O O . ILE B 1 285 ? 3.422 -2.568 -3.346 1 98.62 285 ILE B O 1
ATOM 4613 N N . ALA B 1 286 ? 4.469 -1.694 -1.57 1 98.88 286 ALA B N 1
ATOM 4614 C CA . ALA B 1 286 ? 3.266 -1.104 -0.988 1 98.88 286 ALA B CA 1
ATOM 4615 C C . ALA B 1 286 ? 3.213 0.399 -1.245 1 98.88 286 ALA B C 1
ATOM 4617 O O . ALA B 1 286 ? 4.09 1.143 -0.798 1 98.88 286 ALA B O 1
ATOM 4618 N N . LEU B 1 287 ? 2.299 0.825 -2.018 1 98.88 287 LEU B N 1
ATOM 4619 C CA . LEU B 1 287 ? 2 2.242 -2.189 1 98.88 287 LEU B CA 1
ATOM 4620 C C . LEU B 1 287 ? 0.853 2.67 -1.28 1 98.88 287 LEU B C 1
ATOM 4622 O O . LEU B 1 287 ? -0.285 2.232 -1.462 1 98.88 287 LEU B O 1
ATOM 4626 N N . ILE B 1 288 ? 1.143 3.564 -0.332 1 98.81 288 ILE B N 1
ATOM 4627 C CA . ILE B 1 288 ? 0.19 3.795 0.749 1 98.81 288 ILE B CA 1
ATOM 4628 C C . ILE B 1 288 ? -0.083 5.289 0.888 1 98.81 288 ILE B C 1
ATOM 4630 O O . ILE B 1 288 ? 0.85 6.094 0.966 1 98.81 288 ILE B O 1
ATOM 4634 N N . GLY B 1 289 ? -1.339 5.574 0.915 1 98.5 289 GLY B N 1
ATOM 4635 C CA . GLY B 1 289 ? -1.726 6.949 1.192 1 98.5 289 GLY B CA 1
ATOM 4636 C C . GLY B 1 289 ? -1.633 7.309 2.662 1 98.5 289 GLY B C 1
ATOM 4637 O O . GLY B 1 289 ? -1.821 6.453 3.529 1 98.5 289 GLY B O 1
ATOM 4638 N N . ASN B 1 290 ? -1.382 8.562 2.895 1 98.06 290 ASN B N 1
ATOM 4639 C CA . ASN B 1 290 ? -1.279 9.062 4.262 1 98.06 290 ASN B CA 1
ATOM 4640 C C . ASN B 1 290 ? -2.023 10.383 4.434 1 98.06 290 ASN B C 1
ATOM 4642 O O . ASN B 1 290 ? -1.873 11.297 3.621 1 98.06 290 ASN B O 1
ATOM 4646 N N . LEU B 1 291 ? -2.84 10.414 5.453 1 95.88 291 LEU B N 1
ATOM 4647 C CA . LEU B 1 291 ? -3.666 11.594 5.707 1 95.88 291 LEU B CA 1
ATOM 4648 C C . LEU B 1 291 ? -3.666 11.945 7.188 1 95.88 291 LEU B C 1
ATOM 4650 O O . LEU B 1 291 ? -4.008 11.117 8.031 1 95.88 291 LEU B O 1
ATOM 4654 N N . MET B 1 292 ? -3.328 13.172 7.531 1 95.69 292 MET B N 1
ATOM 4655 C CA . MET B 1 292 ? -3.451 13.734 8.867 1 95.69 292 MET B CA 1
ATOM 4656 C C . MET B 1 292 ? -2.746 12.859 9.898 1 95.69 292 MET B C 1
ATOM 4658 O O . MET B 1 292 ? -1.582 12.5 9.719 1 95.69 292 MET B O 1
ATOM 4662 N N . TYR B 1 293 ? -3.432 12.609 11.008 1 98.12 293 TYR B N 1
ATOM 4663 C CA . TYR B 1 293 ? -2.822 11.93 12.141 1 98.12 293 TYR B CA 1
ATOM 4664 C C . TYR B 1 293 ? -3.844 11.688 13.25 1 98.12 293 TYR B C 1
ATOM 4666 O O . TYR B 1 293 ? -5.004 12.094 13.133 1 98.12 293 TYR B O 1
ATOM 4674 N N . VAL B 1 294 ? -3.459 10.875 14.195 1 98.31 294 VAL B N 1
ATOM 4675 C CA . VAL B 1 294 ? -4.273 10.625 15.383 1 98.31 294 VAL B CA 1
ATOM 4676 C C . VAL B 1 294 ? -3.529 11.094 16.625 1 98.31 294 VAL B C 1
ATOM 4678 O O . VAL B 1 294 ? -2.416 11.609 16.531 1 98.31 294 VAL B O 1
ATOM 4681 N N . ARG B 1 295 ? -4.117 10.984 17.781 1 98.19 295 ARG B N 1
ATOM 4682 C CA . ARG B 1 295 ? -3.617 11.508 19.031 1 98.19 295 ARG B CA 1
ATOM 4683 C C . ARG B 1 295 ? -2.244 10.938 19.375 1 98.19 295 ARG B C 1
ATOM 4685 O O . ARG B 1 295 ? -1.376 11.641 19.891 1 98.19 295 ARG B O 1
ATOM 4692 N N . ASP B 1 296 ? -2.043 9.641 19.062 1 98.12 296 ASP B N 1
ATOM 4693 C CA . ASP B 1 296 ? -0.758 9 19.344 1 98.12 296 ASP B CA 1
ATOM 4694 C C . ASP B 1 296 ? 0.369 9.672 18.562 1 98.12 296 ASP B C 1
ATOM 4696 O O . ASP B 1 296 ? 1.502 9.75 19.031 1 98.12 296 ASP B O 1
ATOM 4700 N N . ASP B 1 297 ? 0.056 10.094 17.375 1 98.44 297 ASP B N 1
ATOM 4701 C CA . ASP B 1 297 ? 1.044 10.805 16.562 1 98.44 297 ASP B CA 1
ATOM 4702 C C . ASP B 1 297 ? 1.347 12.18 17.141 1 98.44 297 ASP B C 1
ATOM 4704 O O . ASP B 1 297 ? 2.496 12.633 17.125 1 98.44 297 ASP B O 1
ATOM 4708 N N . PHE B 1 298 ? 0.273 12.82 17.578 1 97.19 298 PHE B N 1
ATOM 4709 C CA . PHE B 1 298 ? 0.397 14.109 18.25 1 97.19 298 PHE B CA 1
ATOM 4710 C C . PHE B 1 298 ? 1.301 14 19.469 1 97.19 298 PHE B C 1
ATOM 4712 O O . PHE B 1 298 ? 2.195 14.828 19.672 1 97.19 298 PHE B O 1
ATOM 4719 N N . ALA B 1 299 ? 1.126 12.977 20.25 1 97.75 299 ALA B N 1
ATOM 4720 C CA . ALA B 1 299 ? 1.94 12.727 21.438 1 97.75 299 ALA B CA 1
ATOM 4721 C C . ALA B 1 299 ? 3.391 12.445 21.062 1 97.75 299 ALA B C 1
ATOM 4723 O O . ALA B 1 299 ? 4.316 12.961 21.688 1 97.75 299 ALA B O 1
ATOM 4724 N N . ALA B 1 300 ? 3.555 11.711 20.016 1 98 300 ALA B N 1
ATOM 4725 C CA . ALA B 1 300 ? 4.902 11.406 19.547 1 98 300 ALA B CA 1
ATOM 4726 C C . ALA B 1 300 ? 5.609 12.672 19.062 1 98 300 ALA B C 1
ATOM 4728 O O . ALA B 1 300 ? 6.816 12.828 19.266 1 98 300 ALA B O 1
ATOM 4729 N N . ALA B 1 301 ? 4.863 13.508 18.406 1 98.25 301 ALA B N 1
ATOM 4730 C CA . ALA B 1 301 ? 5.426 14.781 17.969 1 98.25 301 ALA B CA 1
ATOM 4731 C C . ALA B 1 301 ? 5.883 15.625 19.141 1 98.25 301 ALA B C 1
ATOM 4733 O O . ALA B 1 301 ? 6.949 16.25 19.094 1 98.25 301 ALA B O 1
ATOM 4734 N N . ILE B 1 302 ? 5.121 15.625 20.219 1 97.81 302 ILE B N 1
ATOM 4735 C CA . ILE B 1 302 ? 5.477 16.375 21.422 1 97.81 302 ILE B CA 1
ATOM 4736 C C . ILE B 1 302 ? 6.785 15.828 22 1 97.81 302 ILE B C 1
ATOM 4738 O O . ILE B 1 302 ? 7.691 16.594 22.328 1 97.81 302 ILE B O 1
ATOM 4742 N N . ASP B 1 303 ? 6.844 14.516 22.047 1 96.94 303 ASP B N 1
ATOM 4743 C CA . ASP B 1 303 ? 8.055 13.883 22.562 1 96.94 303 ASP B CA 1
ATOM 4744 C C . ASP B 1 303 ? 9.266 14.242 21.703 1 96.94 303 ASP B C 1
ATOM 4746 O O . ASP B 1 303 ? 10.344 14.516 22.234 1 96.94 303 ASP B O 1
ATOM 4750 N N . MET B 1 304 ? 9.078 14.297 20.469 1 97.25 304 MET B N 1
ATOM 4751 C CA . MET B 1 304 ? 10.156 14.633 19.547 1 97.25 304 MET B CA 1
ATOM 4752 C C . MET B 1 304 ? 10.609 16.078 19.734 1 97.25 304 MET B C 1
ATOM 4754 O O . MET B 1 304 ? 11.812 16.344 19.781 1 97.25 304 MET B O 1
ATOM 4758 N N . LEU B 1 305 ? 9.719 16.922 19.875 1 97.19 305 LEU B N 1
ATOM 4759 C CA . LEU B 1 305 ? 10.023 18.328 20.094 1 97.19 305 LEU B CA 1
ATOM 4760 C C . LEU B 1 305 ? 10.719 18.531 21.438 1 97.19 305 LEU B C 1
ATOM 4762 O O . LEU B 1 305 ? 11.695 19.281 21.531 1 97.19 305 LEU B O 1
ATOM 4766 N N . ALA B 1 306 ? 10.273 17.812 22.438 1 95.19 306 ALA B N 1
ATOM 4767 C CA . ALA B 1 306 ? 10.836 17.922 23.781 1 95.19 306 ALA B CA 1
ATOM 4768 C C . ALA B 1 306 ? 12.258 17.359 23.828 1 95.19 306 ALA B C 1
ATOM 4770 O O . ALA B 1 306 ? 13.07 17.797 24.656 1 95.19 306 ALA B O 1
ATOM 4771 N N . SER B 1 307 ? 12.57 16.453 22.969 1 94.56 307 SER B N 1
ATOM 4772 C CA . SER B 1 307 ? 13.883 15.812 22.953 1 94.56 307 SER B CA 1
ATOM 4773 C C . SER B 1 307 ? 14.945 16.734 22.375 1 94.56 307 SER B C 1
ATOM 4775 O O . SER B 1 307 ? 16.141 16.484 22.516 1 94.56 307 SER B O 1
ATOM 4777 N N . GLY B 1 308 ? 14.508 17.75 21.625 1 93.38 308 GLY B N 1
ATOM 4778 C CA . GLY B 1 308 ? 15.445 18.656 20.984 1 93.38 308 GLY B CA 1
ATOM 4779 C C . GLY B 1 308 ? 15.805 18.219 19.562 1 93.38 308 GLY B C 1
ATOM 4780 O O . GLY B 1 308 ? 16.672 18.828 18.922 1 93.38 308 GLY B O 1
ATOM 4781 N N . ALA B 1 309 ? 15.094 17.266 19.078 1 93 309 ALA B N 1
ATOM 4782 C CA . ALA B 1 309 ? 15.406 16.688 17.781 1 93 309 ALA B CA 1
ATOM 4783 C C . ALA B 1 309 ? 15.023 17.641 16.641 1 93 309 ALA B C 1
ATOM 4785 O O . ALA B 1 309 ? 15.461 17.469 15.508 1 93 309 ALA B O 1
ATOM 4786 N N . VAL B 1 310 ? 14.234 18.625 16.922 1 95.25 310 VAL B N 1
ATOM 4787 C CA . VAL B 1 310 ? 13.742 19.531 15.883 1 95.25 310 VAL B CA 1
ATOM 4788 C C . VAL B 1 310 ? 14.414 20.891 16.031 1 95.25 310 VAL B C 1
ATOM 4790 O O . VAL B 1 310 ? 14.25 21.562 17.062 1 95.25 310 VAL B O 1
ATOM 4793 N N . PRO B 1 311 ? 15.172 21.281 15.047 1 95.38 311 PRO B N 1
ATOM 4794 C CA . PRO B 1 311 ? 15.734 22.625 15.078 1 95.38 311 PRO B CA 1
ATOM 4795 C C . PRO B 1 311 ? 14.703 23.703 14.75 1 95.38 311 PRO B C 1
ATOM 4797 O O . PRO B 1 311 ? 14.625 24.172 13.609 1 95.38 311 PRO B O 1
ATOM 4800 N N . VAL B 1 312 ? 14.086 24.25 15.672 1 94.88 312 VAL B N 1
ATOM 4801 C CA . VAL B 1 312 ? 12.906 25.094 15.555 1 94.88 312 VAL B CA 1
ATOM 4802 C C . VAL B 1 312 ? 13.258 26.375 14.797 1 94.88 312 VAL B C 1
ATOM 4804 O O . VAL B 1 312 ? 12.469 26.859 13.977 1 94.88 312 VAL B O 1
ATOM 4807 N N . ASP B 1 313 ? 14.516 26.844 14.961 1 93.06 313 ASP B N 1
ATOM 4808 C CA . ASP B 1 313 ? 14.93 28.109 14.352 1 93.06 313 ASP B CA 1
ATOM 4809 C C . ASP B 1 313 ? 15.125 27.938 12.844 1 93.06 313 ASP B C 1
ATOM 4811 O O . ASP B 1 313 ? 14.992 28.906 12.086 1 93.06 313 ASP B O 1
ATOM 4815 N N . GLU B 1 314 ? 15.43 26.719 12.414 1 92.69 314 GLU B N 1
ATOM 4816 C CA . GLU B 1 314 ? 15.602 26.422 10.992 1 92.69 314 GLU B CA 1
ATOM 4817 C C . GLU B 1 314 ? 14.258 26.219 10.305 1 92.69 314 GLU B C 1
ATOM 4819 O O . GLU B 1 314 ? 14.156 26.281 9.078 1 92.69 314 GLU B O 1
ATOM 4824 N N . ILE B 1 315 ? 13.219 25.969 11.133 1 95.25 315 ILE B N 1
ATOM 4825 C CA . ILE B 1 315 ? 11.914 25.609 10.586 1 95.25 315 ILE B CA 1
ATOM 4826 C C . ILE B 1 315 ? 11.023 26.844 10.531 1 95.25 315 ILE B C 1
ATOM 4828 O O . ILE B 1 315 ? 10.398 27.109 9.508 1 95.25 315 ILE B O 1
ATOM 4832 N N . ILE B 1 316 ? 10.984 27.609 11.609 1 96.44 316 ILE B N 1
ATOM 4833 C CA . ILE B 1 316 ? 10.156 28.812 11.648 1 96.44 316 ILE B CA 1
ATOM 4834 C C . ILE B 1 316 ? 10.859 29.938 10.898 1 96.44 316 ILE B C 1
ATOM 4836 O O . ILE B 1 316 ? 11.883 30.453 11.359 1 96.44 316 ILE B O 1
ATOM 4840 N N . SER B 1 317 ? 10.273 30.344 9.82 1 95.12 317 SER B N 1
ATOM 4841 C CA . SER B 1 317 ? 10.977 31.234 8.914 1 95.12 317 SER B CA 1
ATOM 4842 C C . SER B 1 317 ? 10.531 32.688 9.109 1 95.12 317 SER B C 1
ATOM 4844 O O . SER B 1 317 ? 11.281 33.625 8.828 1 95.12 317 SER B O 1
ATOM 4846 N N . ALA B 1 318 ? 9.305 32.875 9.555 1 95.81 318 ALA B N 1
ATOM 4847 C CA . ALA B 1 318 ? 8.789 34.219 9.727 1 95.81 318 ALA B CA 1
ATOM 4848 C C . ALA B 1 318 ? 7.637 34.25 10.727 1 95.81 318 ALA B C 1
ATOM 4850 O O . ALA B 1 318 ? 6.996 33.219 10.977 1 95.81 318 ALA B O 1
ATOM 4851 N N . GLU B 1 319 ? 7.484 35.375 11.273 1 96.56 319 GLU B N 1
ATOM 4852 C CA . GLU B 1 319 ? 6.395 35.625 12.211 1 96.56 319 GLU B CA 1
ATOM 4853 C C . GLU B 1 319 ? 5.785 37 11.992 1 96.56 319 GLU B C 1
ATOM 4855 O O . GLU B 1 319 ? 6.504 38 11.797 1 96.56 319 GLU B O 1
ATOM 4860 N N . TYR B 1 320 ? 4.488 37.031 11.938 1 97.38 320 TYR B N 1
ATOM 4861 C CA . TYR B 1 320 ? 3.75 38.281 11.742 1 97.38 320 TYR B CA 1
ATOM 4862 C C . TYR B 1 320 ? 2.721 38.469 12.852 1 97.38 320 TYR B C 1
ATOM 4864 O O . TYR B 1 320 ? 2.277 37.5 13.477 1 97.38 320 TYR B O 1
ATOM 4872 N N . GLU B 1 321 ? 2.312 39.719 13.023 1 97.12 321 GLU B N 1
ATOM 4873 C CA . GLU B 1 321 ? 1.222 40.031 13.945 1 97.12 321 GLU B CA 1
ATOM 4874 C C . GLU B 1 321 ? -0.136 39.781 13.289 1 97.12 321 GLU B C 1
ATOM 4876 O O . GLU B 1 321 ? -0.26 39.844 12.07 1 97.12 321 GLU B O 1
ATOM 4881 N N . PHE B 1 322 ? -1.084 39.594 14.094 1 97.38 322 PHE B N 1
ATOM 4882 C CA . PHE B 1 322 ? -2.438 39.25 13.672 1 97.38 322 PHE B CA 1
ATOM 4883 C C . PHE B 1 322 ? -2.951 40.25 12.641 1 97.38 322 PHE B C 1
ATOM 4885 O O . PHE B 1 322 ? -3.549 39.875 11.633 1 97.38 322 PHE B O 1
ATOM 4892 N N . ASP B 1 323 ? -2.639 41.469 12.852 1 96 323 ASP B N 1
ATOM 4893 C CA . ASP B 1 323 ? -3.143 42.531 11.977 1 96 323 ASP B CA 1
ATOM 4894 C C . ASP B 1 323 ? -2.49 42.469 10.602 1 96 323 ASP B C 1
ATOM 4896 O O . ASP B 1 323 ? -2.951 43.094 9.656 1 96 323 ASP B O 1
ATOM 4900 N N . HIS B 1 324 ? -1.452 41.656 10.492 1 96.38 324 HIS B N 1
ATOM 4901 C CA . HIS B 1 324 ? -0.736 41.531 9.227 1 96.38 324 HIS B CA 1
ATOM 4902 C C . HIS B 1 324 ? -0.838 40.094 8.695 1 96.38 324 HIS B C 1
ATOM 4904 O O . HIS B 1 324 ? 0.121 39.562 8.125 1 96.38 324 HIS B O 1
ATOM 4910 N N . THR B 1 325 ? -1.959 39.5 8.961 1 96.19 325 THR B N 1
ATOM 4911 C CA . THR B 1 325 ? -2.172 38.125 8.539 1 96.19 325 THR B CA 1
ATOM 4912 C C . THR B 1 325 ? -2.072 38 7.016 1 96.19 325 THR B C 1
ATOM 4914 O O . THR B 1 325 ? -1.605 36.969 6.496 1 96.19 325 THR B O 1
ATOM 4917 N N . ASP B 1 326 ? -2.486 39 6.258 1 95.12 326 ASP B N 1
ATOM 4918 C CA . ASP B 1 326 ? -2.375 39 4.801 1 95.12 326 ASP B CA 1
ATOM 4919 C C . ASP B 1 326 ? -0.92 38.844 4.363 1 95.12 326 ASP B C 1
ATOM 4921 O O . ASP B 1 326 ? -0.617 38.094 3.436 1 95.12 326 ASP B O 1
ATOM 4925 N N . GLU B 1 327 ? -0.044 39.531 5.062 1 95.69 327 GLU B N 1
ATOM 4926 C CA . GLU B 1 327 ? 1.383 39.406 4.77 1 95.69 327 GLU B CA 1
ATOM 4927 C C . GLU B 1 327 ? 1.91 38.031 5.098 1 95.69 327 GLU B C 1
ATOM 4929 O O . GLU B 1 327 ? 2.801 37.5 4.414 1 95.69 327 GLU B O 1
ATOM 4934 N N . ALA B 1 328 ? 1.419 37.438 6.172 1 95.69 328 ALA B N 1
ATOM 4935 C CA . ALA B 1 328 ? 1.812 36.094 6.551 1 95.69 328 ALA B CA 1
ATOM 4936 C C . ALA B 1 328 ? 1.459 35.094 5.449 1 95.69 328 ALA B C 1
ATOM 4938 O O . ALA B 1 328 ? 2.266 34.219 5.109 1 95.69 328 ALA B O 1
ATOM 4939 N N . PHE B 1 329 ? 0.271 35.219 4.887 1 94.81 329 PHE B N 1
ATOM 4940 C CA . PHE B 1 329 ? -0.157 34.344 3.797 1 94.81 329 PHE B CA 1
ATOM 4941 C C . PHE B 1 329 ? 0.722 34.531 2.568 1 94.81 329 PHE B C 1
ATOM 4943 O O . PHE B 1 329 ? 1.136 33.562 1.931 1 94.81 329 PHE B O 1
ATOM 4950 N N . ALA B 1 330 ? 1.016 35.812 2.258 1 93.44 330 ALA B N 1
ATOM 4951 C CA . ALA B 1 330 ? 1.892 36.094 1.128 1 93.44 330 ALA B CA 1
ATOM 4952 C C . ALA B 1 330 ? 3.273 35.5 1.329 1 93.44 330 ALA B C 1
ATOM 4954 O O . ALA B 1 330 ? 3.85 34.906 0.398 1 93.44 330 ALA B O 1
ATOM 4955 N N . ALA B 1 331 ? 3.752 35.625 2.559 1 93.88 331 ALA B N 1
ATOM 4956 C CA . ALA B 1 331 ? 5.062 35.062 2.883 1 93.88 331 ALA B CA 1
ATOM 4957 C C . ALA B 1 331 ? 5.062 33.531 2.76 1 93.88 331 ALA B C 1
ATOM 4959 O O . ALA B 1 331 ? 6.062 32.938 2.354 1 93.88 331 ALA B O 1
ATOM 4960 N N . SER B 1 332 ? 3.994 32.938 3.143 1 92.44 332 SER B N 1
ATOM 4961 C CA . SER B 1 332 ? 3.885 31.484 3.117 1 92.44 332 SER B CA 1
ATOM 4962 C C . SER B 1 332 ? 3.879 30.953 1.687 1 92.44 332 SER B C 1
ATOM 4964 O O . SER B 1 332 ? 4.145 29.781 1.453 1 92.44 332 SER B O 1
ATOM 4966 N N . ALA B 1 333 ? 3.578 31.781 0.743 1 89 333 ALA B N 1
ATOM 4967 C CA . ALA B 1 333 ? 3.555 31.391 -0.664 1 89 333 ALA B CA 1
ATOM 4968 C C . ALA B 1 333 ? 4.957 31.422 -1.263 1 89 333 ALA B C 1
ATOM 4970 O O . ALA B 1 333 ? 5.188 30.859 -2.34 1 89 333 ALA B O 1
ATOM 4971 N N . ASP B 1 334 ? 5.824 32.094 -0.528 1 87.88 334 ASP B N 1
ATOM 4972 C CA . ASP B 1 334 ? 7.227 32.125 -0.938 1 87.88 334 ASP B CA 1
ATOM 4973 C C . ASP B 1 334 ? 7.926 30.812 -0.587 1 87.88 334 ASP B C 1
ATOM 4975 O O . ASP B 1 334 ? 8.039 30.453 0.589 1 87.88 334 ASP B O 1
ATOM 4979 N N . GLY B 1 335 ? 8.453 30.094 -1.562 1 83.62 335 GLY B N 1
ATOM 4980 C CA . GLY B 1 335 ? 9.062 28.781 -1.404 1 83.62 335 GLY B CA 1
ATOM 4981 C C . GLY B 1 335 ? 10.273 28.797 -0.49 1 83.62 335 GLY B C 1
ATOM 4982 O O . GLY B 1 335 ? 10.719 27.75 -0.027 1 83.62 335 GLY B O 1
ATOM 4983 N N . GLU B 1 336 ? 10.758 29.891 -0.182 1 85.81 336 GLU B N 1
ATOM 4984 C CA . GLU B 1 336 ? 11.914 30 0.704 1 85.81 336 GLU B CA 1
ATOM 4985 C C . GLU B 1 336 ? 11.492 29.922 2.17 1 85.81 336 GLU B C 1
ATOM 4987 O O . GLU B 1 336 ? 12.312 29.641 3.043 1 85.81 336 GLU B O 1
ATOM 4992 N N . ASN B 1 337 ? 10.273 30.203 2.396 1 90.75 337 ASN B N 1
ATOM 4993 C CA . ASN B 1 337 ? 9.773 30.078 3.76 1 90.75 337 ASN B CA 1
ATOM 4994 C C . ASN B 1 337 ? 9.289 28.656 4.051 1 90.75 337 ASN B C 1
ATOM 4996 O O . ASN B 1 337 ? 8.781 27.984 3.158 1 90.75 337 ASN B O 1
ATOM 5000 N N . VAL B 1 338 ? 9.523 28.234 5.223 1 93.81 338 VAL B N 1
ATOM 5001 C CA . VAL B 1 338 ? 9.117 26.906 5.648 1 93.81 338 VAL B CA 1
ATOM 5002 C C . VAL B 1 338 ? 7.84 27 6.484 1 93.81 338 VAL B C 1
ATOM 5004 O O . VAL B 1 338 ? 6.742 26.734 5.992 1 93.81 338 VAL B O 1
ATOM 5007 N N . LYS B 1 339 ? 7.91 27.562 7.625 1 96.19 339 LYS B N 1
ATOM 5008 C CA . LYS B 1 339 ? 6.766 27.75 8.516 1 96.19 339 LYS B CA 1
ATOM 5009 C C . LYS B 1 339 ? 6.605 29.219 8.906 1 96.19 339 LYS B C 1
ATOM 5011 O O . LYS B 1 339 ? 7.516 29.812 9.492 1 96.19 339 LYS B O 1
ATOM 5016 N N . VAL B 1 340 ? 5.457 29.766 8.539 1 97.12 340 VAL B N 1
ATOM 5017 C CA . VAL B 1 340 ? 5.133 31.156 8.867 1 97.12 340 VAL B CA 1
ATOM 5018 C C . VAL B 1 340 ? 4.082 31.188 9.977 1 97.12 340 VAL B C 1
ATOM 5020 O O . VAL B 1 340 ? 3.104 30.438 9.93 1 97.12 340 VAL B O 1
ATOM 5023 N N . LEU B 1 341 ? 4.328 32.031 10.969 1 97.75 341 LEU B N 1
ATOM 5024 C CA . LEU B 1 341 ? 3.453 32.094 12.133 1 97.75 341 LEU B CA 1
ATOM 5025 C C . LEU B 1 341 ? 2.748 33.469 12.211 1 97.75 341 LEU B C 1
ATOM 5027 O O . LEU B 1 341 ? 3.25 34.469 11.688 1 97.75 341 LEU B O 1
ATOM 5031 N N . VAL B 1 342 ? 1.609 33.438 12.805 1 97.94 342 VAL B N 1
ATOM 5032 C CA . VAL B 1 342 ? 0.881 34.656 13.18 1 97.94 342 VAL B CA 1
ATOM 5033 C C . VAL B 1 342 ? 0.732 34.719 14.695 1 97.94 342 VAL B C 1
ATOM 5035 O O . VAL B 1 342 ? 0.159 33.812 15.312 1 97.94 342 VAL B O 1
ATOM 5038 N N . SER B 1 343 ? 1.209 35.75 15.273 1 97.38 343 SER B N 1
ATOM 5039 C CA . SER B 1 343 ? 1.135 35.938 16.719 1 97.38 343 SER B CA 1
ATOM 5040 C C . SER B 1 343 ? 0.02 36.906 17.078 1 97.38 343 SER B C 1
ATOM 5042 O O . SER B 1 343 ? -0.185 37.906 16.391 1 97.38 343 SER B O 1
ATOM 5044 N N . MET B 1 344 ? -0.833 36.625 18.047 1 93.56 344 MET B N 1
ATOM 5045 C CA . MET B 1 344 ? -1.938 37.5 18.484 1 93.56 344 MET B CA 1
ATOM 5046 C C . MET B 1 344 ? -1.448 38.562 19.453 1 93.56 344 MET B C 1
ATOM 5048 O O . MET B 1 344 ? -2.186 39.5 19.766 1 93.56 344 MET B O 1
ATOM 5052 N N . GLY B 1 345 ? -0.244 38.844 19.469 1 76.19 345 GLY B N 1
ATOM 5053 C CA . GLY B 1 345 ? 0.3 39.906 20.344 1 76.19 345 GLY B CA 1
ATOM 5054 C C . GLY B 1 345 ? -0.111 39.719 21.797 1 76.19 345 GLY B C 1
ATOM 5055 O O . GLY B 1 345 ? -0.927 38.875 22.125 1 76.19 345 GLY B O 1
ATOM 5056 N N . ASN B 1 346 ? 0.678 40.188 22.828 1 54.31 346 ASN B N 1
ATOM 5057 C CA . ASN B 1 346 ? 0.299 40.25 24.234 1 54.31 346 ASN B CA 1
ATOM 5058 C C . ASN B 1 346 ? -1.012 41 24.438 1 54.31 346 ASN B C 1
ATOM 5060 O O . ASN B 1 346 ? -1.183 42.094 23.906 1 54.31 346 ASN B O 1
ATOM 5064 N N . PRO B 1 347 ? -2.162 40.344 24.625 1 43.5 347 PRO B N 1
ATOM 5065 C CA . PRO B 1 347 ? -3.209 41.25 25.078 1 43.5 347 PRO B CA 1
ATOM 5066 C C . PRO B 1 347 ? -2.68 42.344 26.016 1 43.5 347 PRO B C 1
ATOM 5068 O O . PRO B 1 347 ? -1.842 42.062 26.875 1 43.5 347 PRO B O 1
ATOM 5071 N N . SER B 1 348 ? -2.439 43.625 25.484 1 32.25 348 SER B N 1
ATOM 5072 C CA . SER B 1 348 ? -2.256 44.594 26.562 1 32.25 348 SER B CA 1
ATOM 5073 C C . SER B 1 348 ? -3.199 44.281 27.734 1 32.25 348 SER B C 1
ATOM 5075 O O . SER B 1 348 ? -4.336 43.875 27.516 1 32.25 348 SER B O 1
#

pLDDT: mean 94.84, std 8.49, range [32.25, 99.0]

Organism: Mycolicibacterium smegmatis (strain ATCC 700084 / mc(2)155) (NCBI:txid246196)

Radius of gyration: 29.52 Å; Cα contacts (8 Å, |Δi|>4): 1727; chains: 2; bounding box: 50×94×69 Å

Secondary structure (DSSP, 8-state):
---SEEEEEEEEETTEEEEEEEEPP---TTEEEEEEEEEEEPHHHHHHHTT--TT-PSSB---SEEEEEEEEE-TT--GGGTT-EEEE--EE--S-SHHHHTT-GGG-TT-EEBTTTB--SSBSEEEEEGGGEEEPPTTS-HHHHTTHHHHHHHHHHHHHHHHHH---TT-EEEEE--SHHHHHHHHHHHHTT-EEEEE-S-HHHHHHHHHTT-SEEE-TTSTTHHHHHHHHHTS-EEEEEESS-SHHHHHHHHHHEEEEEEEEE-S---S-EEE-HHHHHHTT-EEEE-----HHHHHHHHHHHHHT-S-HHHHEEEEEEGGGHHHHHHHHTSTT-SEEEEE-----/---SEEEEEEEEETTEEEEEEEEPP---TTEEEEEEEEEEEPHHHHHHHTT--TT-PSSB----EEEEEEEEE-TT--GGGTT-EEEE--EE--S-SHHHHTT-GGG-TT-EEBTTTB--SSBSEEEEEGGGEEEPPTTS-HHHHTTHHHHHHHHHHHHHHHHHH---TT-EEEEE--SHHHHHHHHHHHHTT-EEEEE-S-HHHHHHHHHTT-SEEE-TTSTTHHHHHHHHHTS-EEEEEESS-SHHHHHHHHHHEEEEEEEEE-S--SS-EEE-HHHHHHTT-EEEE-----HHHHHHHHHHHHHT-S-HHHHEEEEEEGGGHHHHHHHHTSTT-SEEEEE-----

Sequence (696 aa):
MVGTEIRRVVVSALDDIAIETVPQPEPGPGEVRVRTVLVGICGSDLHAACGHHPFIDLPYRPGHEAVGVVETLGAGVDESWLGARVAVEPNLACGACAQCRDGRYNICRELRVFGCQTPGALADSFVIGADRLVRLDDALDDRHAILIEPLATPVHTVRRAEQVVGDLTDRPVVVIGAGPIGLFALLAARHAGARVVVADLLESKRARAERLGAVGTFDPAAPDAVATALDLLGGPAAVVIDCVARESSVAQAVDLVDKGGAVMIVGVAEGATPVPLGLIQDREIALIGNLMYVRDDFAAAIDMLASGAVPVDEIISAEYEFDHTDEAFAASADGENVKVLVSMGNPSMVGTEIRRVVVSALDDIAIETVPQPEPGPGEVRVRTVLVGICGSDLHAACGHHPFIDLPYRPGHEAVGVVETLGAGVDESWLGARVAVEPNLACGACAQCRDGRYNICRELRVFGCQTPGALADSFVIGADRLVRLDDALDDRHAILIEPLATPVHTVRRAEQVVGDLTDRPVVVIGAGPIGLFALLAARHAGARVVVADLLESKRARAERLGAVGTFDPAAPDAVATALDLLGGPAAVVIDCVARESSVAQAVDLVDKGGAVMIVGVAEGATPVPLGLIQDREIALIGNLMYVRDDFAAAIDMLASGAVPVDEIISAEYEFDHTDEAFAASADGENVKVLVSMGNPS

Nearest PDB structures (foldseek):
  4ejm-assembly1_A  TM=9.133E-01  e=2.205E-35  Sinorhizobium meliloti 1021
  6dkh-assembly2_C  TM=8.802E-01  e=1.438E-31  Escherichia coli K-12
  2eih-assembly1_A  TM=8.844E-01  e=3.130E-28  Thermus thermophilus HB8
  3i4c-assembly2_H-2  TM=8.708E-01  e=3.591E-27  Saccharolobus solfataricus
  3i4c-assembly1_B  TM=8.837E-01  e=4.246E-24  Saccharolobus solfataricus

Solvent-accessible surface area (backbone atoms only — not comparable to full-atom values): 34792 Å² total; per-residue (Å²): 125,83,64,70,51,34,49,32,41,38,40,64,26,75,92,40,56,46,76,45,78,42,70,51,76,76,41,48,74,45,14,24,23,31,37,38,46,37,28,39,61,50,71,65,54,53,38,32,31,68,68,68,33,93,76,40,62,75,64,30,23,44,28,43,27,30,26,27,30,28,70,44,73,11,56,90,46,66,71,80,49,59,66,34,42,30,33,43,51,36,72,43,51,76,68,71,47,73,38,29,70,69,66,41,37,53,50,22,93,64,52,40,35,40,14,46,73,36,71,23,41,42,22,54,48,40,65,46,51,52,87,33,49,41,80,54,58,88,87,56,49,65,78,58,49,44,45,27,54,71,35,8,32,30,36,32,47,46,56,53,48,31,74,71,65,40,83,39,61,73,33,30,31,36,31,36,34,53,49,53,63,26,47,36,32,51,44,38,38,43,71,53,38,28,43,36,34,37,25,28,85,47,67,71,41,32,53,50,42,40,76,68,60,33,80,37,63,46,41,69,81,44,94,55,29,65,64,52,50,29,61,76,55,74,41,60,15,48,32,21,39,30,44,54,40,43,45,68,56,45,43,49,39,62,72,40,27,29,72,53,15,34,38,39,32,55,21,74,25,87,47,63,33,50,32,53,45,28,56,29,13,66,30,29,23,35,40,29,23,39,49,61,44,46,69,70,22,40,53,49,28,45,54,40,54,74,72,60,74,57,63,56,75,83,41,51,62,46,75,30,48,54,93,38,46,55,57,36,54,57,47,57,70,36,85,86,42,52,32,29,30,35,31,56,64,78,78,125,125,84,63,68,51,34,48,30,41,38,37,64,26,73,92,40,56,44,77,44,79,41,71,50,75,75,41,48,76,44,14,23,22,29,37,40,45,38,29,39,62,50,72,66,54,52,38,32,33,67,69,67,34,94,76,38,62,76,65,31,22,43,27,44,26,30,27,28,30,28,70,45,74,11,57,90,46,64,71,80,49,61,66,34,42,30,32,44,50,35,71,43,51,74,68,69,46,72,36,27,68,68,64,41,38,54,52,22,92,65,54,40,37,40,15,46,73,37,72,23,39,44,22,53,47,40,63,47,52,52,89,34,49,41,80,53,58,88,86,57,50,66,79,58,50,44,45,26,54,69,35,8,32,31,36,33,47,47,55,54,47,32,74,71,65,41,84,39,62,74,33,31,31,36,32,36,33,53,50,52,62,24,46,37,33,49,44,38,37,42,72,55,38,27,43,37,34,36,24,28,85,47,66,70,40,33,52,48,43,42,74,67,61,33,79,38,62,44,42,68,81,45,96,55,27,66,61,52,51,30,60,74,55,74,40,60,14,48,32,20,39,32,46,54,41,43,45,68,55,46,44,49,39,62,72,39,27,31,72,53,14,35,39,38,31,56,20,75,26,92,41,65,32,48,32,52,45,28,57,28,14,67,31,29,24,33,40,29,23,40,50,62,44,46,70,71,23,40,52,49,29,47,52,41,52,71,69,60,75,56,63,56,76,82,41,51,61,46,76,32,48,55,93,39,47,54,56,34,54,58,47,56,68,36,84,86,41,53,32,28,30,35,31,58,65,77,80,127

InterPro domains:
  IPR002328 Alcohol dehydrogenase, zinc-type, conserved site [PS00059] (63-77)
  IPR011032 GroES-like superfamily [SSF50129] (7-179)
  IPR013149 Alcohol dehydrogenase-like, C-terminal [PF00107] (180-306)
  IPR013154 Alcohol dehydrogenase-like, N-terminal [PF08240] (28-137)
  IPR036291 NAD(P)-binding domain superfamily [SSF51735] (143-310)
  IPR050129 Zinc-containing alcohol dehydrogenase [PTHR43401] (9-343)

Foldseek 3Di:
DPDQKKWFWKAQALQDIDIDIDGDDDEAAQKFKWFFFKFWDDPVNLCVNHVNRPQFDPGFTAGLQTWTFTDGDYPPDDPVRHGFIKTFQFWDAP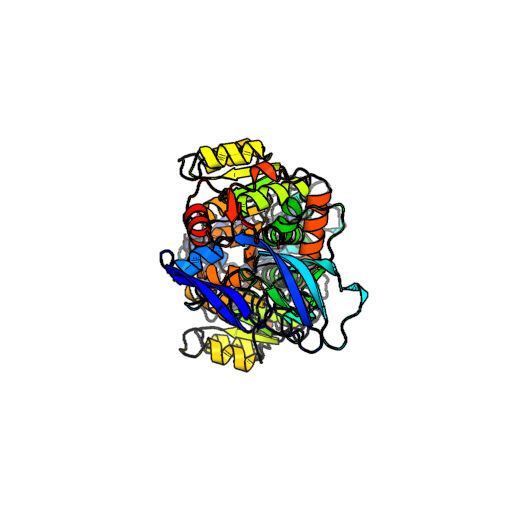CPDPCNVVQNRLPHPPIDGARGNHHHRLMRMDMDGPVRIDTDDPLQDPLLSSCLQLLLQLLQLLVVQCVQLNQQAAFEEEEEDQAQSSLSNLLNSVVSRHAYEYEDQDPLSQVLSVVLPHLYYAHLPDPCRQVVSCVSRVHAGLEYEYQAPAQSSQASRLSRHQQSHEYEYEHDDDPDHDHPVVSCVVRVYHYYYTGGHGVVSSVVSSVCSSVVSDPSPSQEDEEEESNVVSVQSVVSPDRSHHMYMYGPPPPD/DPDQKKWFWWAQALQDIDIDIDGDDDEAAQKFKWFFFKFWDDVLNLCVNHVNRPQFDPGFTAGLQTKTFTDGDHPPDDPVRHGFIKTFQFWDAPCDDPCNVVQNRLPHPPIDGARGNHHHNLMRMDMDGPVRIDTDDPLQDPLLRSCLQLLLQLLQLLVVQCVQLNQQAAFEEEEEDLAQSSLSNLLNSVVSRHAYEYEDQDPLSQVLSVVLPHLYYAHLPDPCRQVVSCVSRVHAGLEYEYQAPAQSSQASRLSRHQQSHEYEYEHDDPDDHDHPVVSCVVSVYHYYYTGGHGVVSSVVSSVCSSVVSDPSPSQEFEEEESNVVSVQSVVSVDRSHHMYMYGPPPPD